Protein AF-0000000075408067 (afdb_homodimer)

Foldseek 3Di:
DDKDWDWDADPVGWTKIKIKADFDDPEEEEAEAQQAACPDLLNVLLVVLCVVVRGIYMYIGFDQHDPIDDHSQVDALVRRLVVVLCCLVPVDDAAYEYEYAASGLLSNLSNCLVVVVRYQEYEYQLHHQLCLPPPVVVPDDPVQVVCCVVVQWGWAADPVDRVDTDIHGNCHNVVSVVRGQLVAASEHAHAYEYEYECQAPRRHRCVLVSNVVRYPHPRYYYHYHDHDYRVLNPPVSSVVVSVVVVVSRVVVD/DDKDWDWDADPVGWIKIKIKADFDDPEEEEAEAQQAACPDLLNVLLVVLCVVVRGIYMYIGFDQHDPIDDHSQPDALVRRLVVVLCCLVPVDDAAYEYEYAASGLLSNLSNCLVVVVRYQEYEYQLHHQLCLPPPVVVPDDPVQVVCCVVVQWGWAADPVDRVDTDIHGNCHSVVSVVRGQLVAASEHAHAYEYEYECQAPRRHRCVLVSNVVRYPHPRYYYHYHDHDYRVLNPPVSSVVVSVVVVVSRVVVD

Organism: Magnetospirillum gryphiswaldense (strain DSM 6361 / JCM 21280 / NBRC 15271 / MSR-1) (NCBI:txid431944)

InterPro domains:
  IPR000073 Alpha/beta hydrolase fold-1 [PF12697] (28-233)
  IPR029058 Alpha/Beta hydrolase fold [G3DSA:3.40.50.1820] (9-252)
  IPR029058 Alpha/Beta hydrolase fold [SSF53474] (10-244)
  IPR052382 Mitochondrial ABHD10 acyl-protein thioesterase [PTHR16138] (8-252)

Structure (mmCIF, N/CA/C/O backbone):
data_AF-0000000075408067-model_v1
#
loop_
_entity.id
_entity.type
_entity.pdbx_description
1 polymer 'Palmitoyl-protein thioesterase ABHD10, mitochondrial'
#
loop_
_atom_site.group_PDB
_atom_site.id
_atom_site.type_symbol
_atom_site.label_atom_id
_atom_site.label_alt_id
_atom_site.label_comp_id
_atom_site.label_asym_id
_atom_site.label_entity_id
_atom_site.label_seq_id
_atom_site.pdbx_PDB_ins_code
_atom_site.Cartn_x
_atom_site.Cartn_y
_atom_site.Cartn_z
_atom_site.occupancy
_atom_site.B_iso_or_equiv
_atom_site.auth_seq_id
_atom_site.auth_comp_id
_atom_site.auth_asym_id
_atom_site.auth_atom_id
_atom_site.pdbx_PDB_model_num
ATOM 1 N N . MET A 1 1 ? -7.676 -6.762 -32.219 1 59.16 1 MET A N 1
ATOM 2 C CA . MET A 1 1 ? -6.852 -7.582 -31.344 1 59.16 1 MET A CA 1
ATOM 3 C C . MET A 1 1 ? -7.16 -9.062 -31.531 1 59.16 1 MET A C 1
ATOM 5 O O . MET A 1 1 ? -8.328 -9.445 -31.641 1 59.16 1 MET A O 1
ATOM 9 N N . VAL A 1 2 ? -6.148 -9.93 -31.953 1 70.69 2 VAL A N 1
ATOM 10 C CA . VAL A 1 2 ? -6.367 -11.359 -32.125 1 70.69 2 VAL A CA 1
ATOM 11 C C . VAL A 1 2 ? -6.461 -12.031 -30.75 1 70.69 2 VAL A C 1
ATOM 13 O O . VAL A 1 2 ? -5.633 -11.773 -29.875 1 70.69 2 VAL A O 1
ATOM 16 N N . GLU A 1 3 ? -7.684 -12.508 -30.406 1 82.69 3 GLU A N 1
ATOM 17 C CA . GLU A 1 3 ? -7.883 -13.227 -29.156 1 82.69 3 GLU A CA 1
ATOM 18 C C . GLU A 1 3 ? -8.32 -14.672 -29.406 1 82.69 3 GLU A C 1
ATOM 20 O O . GLU A 1 3 ? -8.945 -14.961 -30.438 1 82.69 3 GLU A O 1
ATOM 25 N N . GLY A 1 4 ? -7.801 -15.609 -28.625 1 88.44 4 GLY A N 1
ATOM 26 C CA . GLY A 1 4 ? -8.281 -16.969 -28.781 1 88.44 4 GLY A CA 1
ATOM 27 C C . GLY A 1 4 ? -7.797 -17.922 -27.703 1 88.44 4 GLY A C 1
ATOM 28 O O . GLY A 1 4 ? -6.781 -17.656 -27.062 1 88.44 4 GLY A O 1
ATOM 29 N N . GLY A 1 5 ? -8.57 -18.875 -27.453 1 90.94 5 GLY A N 1
ATOM 30 C CA . GLY A 1 5 ? -8.219 -19.969 -26.562 1 90.94 5 GLY A CA 1
ATOM 31 C C . GLY A 1 5 ? -7.449 -21.078 -27.266 1 90.94 5 GLY A C 1
ATOM 32 O O . GLY A 1 5 ? -7.508 -21.203 -28.484 1 90.94 5 GLY A O 1
ATOM 33 N N . GLY A 1 6 ? -6.539 -21.75 -26.469 1 96.44 6 GLY A N 1
ATOM 34 C CA . GLY A 1 6 ? -5.781 -22.859 -27.016 1 96.44 6 GLY A CA 1
ATOM 35 C C . GLY A 1 6 ? -5.246 -23.797 -25.953 1 96.44 6 GLY A C 1
ATOM 36 O O . GLY A 1 6 ? -5.707 -23.781 -24.812 1 96.44 6 GLY A O 1
ATOM 37 N N . ILE A 1 7 ? -4.496 -24.75 -26.453 1 98 7 ILE A N 1
ATOM 38 C CA . ILE A 1 7 ? -3.861 -25.75 -25.594 1 98 7 ILE A CA 1
ATOM 39 C C . ILE A 1 7 ? -2.352 -25.734 -25.828 1 98 7 ILE A C 1
ATOM 41 O O . ILE A 1 7 ? -1.889 -25.75 -26.969 1 98 7 ILE A O 1
ATOM 45 N N . LEU A 1 8 ? -1.637 -25.562 -24.812 1 98.19 8 LEU A N 1
ATOM 46 C CA . LEU A 1 8 ? -0.19 -25.75 -24.844 1 98.19 8 LEU A CA 1
ATOM 47 C C . LEU A 1 8 ? 0.191 -27.156 -24.406 1 98.19 8 LEU A C 1
ATOM 49 O O . LEU A 1 8 ? -0.097 -27.547 -23.266 1 98.19 8 LEU A O 1
ATOM 53 N N . THR A 1 9 ? 0.769 -27.922 -25.25 1 98.06 9 THR A N 1
ATOM 54 C CA . THR A 1 9 ? 1.218 -29.266 -24.906 1 98.06 9 THR A CA 1
ATOM 55 C C . THR A 1 9 ? 2.594 -29.219 -24.25 1 98.06 9 THR A C 1
ATOM 57 O O . THR A 1 9 ? 3.521 -28.609 -24.766 1 98.06 9 THR A O 1
ATOM 60 N N . ARG A 1 10 ? 2.654 -29.906 -23.156 1 97.12 10 ARG A N 1
ATOM 61 C CA . ARG A 1 10 ? 3.906 -29.938 -22.406 1 97.12 10 ARG A CA 1
ATOM 62 C C . ARG A 1 10 ? 4.762 -31.125 -22.828 1 97.12 10 ARG A C 1
ATOM 64 O O . ARG A 1 10 ? 4.277 -32.031 -23.516 1 97.12 10 ARG A O 1
ATOM 71 N N . ALA A 1 11 ? 6.035 -31.094 -22.453 1 93.62 11 ALA A N 1
ATOM 72 C CA . ALA A 1 11 ? 6.988 -32.156 -22.844 1 93.62 11 ALA A CA 1
ATOM 73 C C . ALA A 1 11 ? 6.547 -33.5 -22.312 1 93.62 11 ALA A C 1
ATOM 75 O O . ALA A 1 11 ? 6.797 -34.531 -22.969 1 93.62 11 ALA A O 1
ATOM 76 N N . ASP A 1 12 ? 5.867 -33.531 -21.234 1 94.56 12 ASP A N 1
ATOM 77 C CA . ASP A 1 12 ? 5.457 -34.812 -20.625 1 94.56 12 ASP A CA 1
ATOM 78 C C . ASP A 1 12 ? 4.098 -35.25 -21.156 1 94.56 12 ASP A C 1
ATOM 80 O O . ASP A 1 12 ? 3.512 -36.219 -20.656 1 94.56 12 ASP A O 1
ATOM 84 N N . GLY A 1 13 ? 3.527 -34.531 -22.078 1 96.5 13 GLY A N 1
ATOM 85 C CA . GLY A 1 13 ? 2.266 -34.906 -22.688 1 96.5 13 GLY A CA 1
ATOM 86 C C . GLY A 1 13 ? 1.07 -34.219 -22.078 1 96.5 13 GLY A C 1
ATOM 87 O O . GLY A 1 13 ? -0.036 -34.281 -22.625 1 96.5 13 GLY A O 1
ATOM 88 N N . ALA A 1 14 ? 1.239 -33.5 -21.016 1 97.5 14 ALA A N 1
ATOM 89 C CA . ALA A 1 14 ? 0.151 -32.75 -20.375 1 97.5 14 ALA A CA 1
ATOM 90 C C . ALA A 1 14 ? -0.319 -31.609 -21.266 1 97.5 14 ALA A C 1
ATOM 92 O O . ALA A 1 14 ? 0.441 -31.109 -22.109 1 97.5 14 ALA A O 1
ATOM 93 N N . SER A 1 15 ? -1.576 -31.312 -21.078 1 98.06 15 SER A N 1
ATOM 94 C CA . SER A 1 15 ? -2.174 -30.203 -21.828 1 98.06 15 SER A CA 1
ATOM 95 C C . SER A 1 15 ? -2.516 -29.047 -20.906 1 98.06 15 SER A C 1
ATOM 97 O O . SER A 1 15 ? -3.137 -29.234 -19.859 1 98.06 15 SER A O 1
ATOM 99 N N . MET A 1 16 ? -2.111 -27.828 -21.297 1 98.25 16 MET A N 1
ATOM 100 C CA . MET A 1 16 ? -2.438 -26.625 -20.547 1 98.25 16 MET A CA 1
ATOM 101 C C . MET A 1 16 ? -3.379 -25.719 -21.328 1 98.25 16 MET A C 1
ATOM 103 O O . MET A 1 16 ? -3.031 -25.266 -22.422 1 98.25 16 MET A O 1
ATOM 107 N N . ALA A 1 17 ? -4.531 -25.547 -20.828 1 98.75 17 ALA A N 1
ATOM 108 C CA . ALA A 1 17 ? -5.488 -24.641 -21.453 1 98.75 17 ALA A CA 1
ATOM 109 C C . ALA A 1 17 ? -5.109 -23.188 -21.219 1 98.75 17 ALA A C 1
ATOM 111 O O . ALA A 1 17 ? -4.676 -22.828 -20.125 1 98.75 17 ALA A O 1
ATOM 112 N N . TYR A 1 18 ? -5.242 -22.359 -22.266 1 98.69 18 TYR A N 1
ATOM 113 C CA . TYR A 1 18 ? -4.93 -20.953 -22.094 1 98.69 18 TYR A CA 1
ATOM 114 C C . TYR A 1 18 ? -5.855 -20.094 -22.953 1 98.69 18 TYR A C 1
ATOM 116 O O . TYR A 1 18 ? -6.578 -20.594 -23.812 1 98.69 18 TYR A O 1
ATOM 124 N N . HIS A 1 19 ? -6.012 -18.875 -22.578 1 98.44 19 HIS A N 1
ATOM 125 C CA . HIS A 1 19 ? -6.555 -17.781 -23.375 1 98.44 19 HIS A CA 1
ATOM 126 C C . HIS A 1 19 ? -5.531 -16.672 -23.562 1 98.44 19 HIS A C 1
ATOM 128 O O . HIS A 1 19 ? -4.816 -16.312 -22.625 1 98.44 19 HIS A O 1
ATOM 134 N N . ARG A 1 20 ? -5.434 -16.172 -24.781 1 97.94 20 ARG A N 1
ATOM 135 C CA . ARG A 1 20 ? -4.402 -15.172 -25.047 1 97.94 20 ARG A CA 1
ATOM 136 C C . ARG A 1 20 ? -4.953 -14.031 -25.891 1 97.94 20 ARG A C 1
ATOM 138 O O . ARG A 1 20 ? -5.84 -14.242 -26.734 1 97.94 20 ARG A O 1
ATOM 145 N N . LEU A 1 21 ? -4.523 -12.844 -25.609 1 97.62 21 LEU A N 1
ATOM 146 C CA . LEU A 1 21 ? -4.703 -11.641 -26.406 1 97.62 21 LEU A CA 1
ATOM 147 C C . LEU A 1 21 ? -3.387 -11.203 -27.047 1 97.62 21 LEU A C 1
ATOM 149 O O . LEU A 1 21 ? -2.363 -11.117 -26.359 1 97.62 21 LEU A O 1
ATOM 153 N N . GLU A 1 22 ? -3.441 -11.008 -28.359 1 96.62 22 GLU A N 1
ATOM 154 C CA . GLU A 1 22 ? -2.299 -10.352 -28.984 1 96.62 22 GLU A CA 1
ATOM 155 C C . GLU A 1 22 ? -2.369 -8.836 -28.812 1 96.62 22 GLU A C 1
ATOM 157 O O . GLU A 1 22 ? -3.459 -8.266 -28.734 1 96.62 22 GLU A O 1
ATOM 162 N N . GLY A 1 23 ? -1.196 -8.25 -28.719 1 96.69 23 GLY A N 1
ATOM 163 C CA . GLY A 1 23 ? -1.152 -6.809 -28.531 1 96.69 23 GLY A CA 1
ATOM 164 C C . GLY A 1 23 ? 0.246 -6.285 -28.281 1 96.69 23 GLY A C 1
ATOM 165 O O . GLY A 1 23 ? 1.235 -6.953 -28.578 1 96.69 23 GLY A O 1
ATOM 166 N N . LYS A 1 24 ? 0.312 -5.062 -27.828 1 96.38 24 LYS A N 1
ATOM 167 C CA . LYS A 1 24 ? 1.604 -4.434 -27.562 1 96.38 24 LYS A CA 1
ATOM 168 C C . LYS A 1 24 ? 2.217 -4.953 -26.266 1 96.38 24 LYS A C 1
ATOM 170 O O . LYS A 1 24 ? 1.516 -5.516 -25.422 1 96.38 24 LYS A O 1
ATOM 175 N N . GLY A 1 25 ? 3.531 -4.707 -26.109 1 95.75 25 GLY A N 1
ATOM 176 C CA . GLY A 1 25 ? 4.254 -5.051 -24.906 1 95.75 25 GLY A CA 1
ATOM 177 C C . GLY A 1 25 ? 4.465 -3.869 -23.969 1 95.75 25 GLY A C 1
ATOM 178 O O . GLY A 1 25 ? 4.215 -2.725 -24.359 1 95.75 25 GLY A O 1
ATOM 179 N N . PRO A 1 26 ? 4.949 -4.184 -22.844 1 98 26 PRO A N 1
ATOM 180 C CA . PRO A 1 26 ? 5.102 -5.512 -22.234 1 98 26 PRO A CA 1
ATOM 181 C C . PRO A 1 26 ? 3.766 -6.227 -22.047 1 98 26 PRO A C 1
ATOM 183 O O . PRO A 1 26 ? 2.76 -5.586 -21.719 1 98 26 PRO A O 1
ATOM 186 N N . GLY A 1 27 ? 3.709 -7.469 -22.328 1 98.5 27 GLY A N 1
ATOM 187 C CA . GLY A 1 27 ? 2.516 -8.266 -22.078 1 98.5 27 GLY A CA 1
ATOM 188 C C . GLY A 1 27 ? 2.295 -8.57 -20.609 1 98.5 27 GLY A C 1
ATOM 189 O O . GLY A 1 27 ? 3.182 -8.352 -19.781 1 98.5 27 GLY A O 1
ATOM 190 N N . ILE A 1 28 ? 1.099 -9.047 -20.281 1 98.88 28 ILE A N 1
ATOM 191 C CA . ILE A 1 28 ? 0.755 -9.445 -18.922 1 98.88 28 ILE A CA 1
ATOM 192 C C . ILE A 1 28 ? 0.35 -10.922 -18.906 1 98.88 28 ILE A C 1
ATOM 194 O O . ILE A 1 28 ? -0.396 -11.375 -19.781 1 98.88 28 ILE A O 1
ATOM 198 N N . ILE A 1 29 ? 0.904 -11.68 -18.031 1 98.94 29 ILE A N 1
ATOM 199 C CA . ILE A 1 29 ? 0.487 -13.055 -17.766 1 98.94 29 ILE A CA 1
ATOM 200 C C . ILE A 1 29 ? -0.115 -13.156 -16.359 1 98.94 29 ILE A C 1
ATOM 202 O O . ILE A 1 29 ? 0.478 -12.68 -15.391 1 98.94 29 ILE A O 1
ATOM 206 N N . PHE A 1 30 ? -1.293 -13.727 -16.297 1 98.94 30 PHE A N 1
ATOM 207 C CA . PHE A 1 30 ? -1.925 -13.922 -15 1 98.94 30 PHE A CA 1
ATOM 208 C C . PHE A 1 30 ? -1.786 -15.367 -14.539 1 98.94 30 PHE A C 1
ATOM 210 O O . PHE A 1 30 ? -2.027 -16.297 -15.312 1 98.94 30 PHE A O 1
ATOM 217 N N . LEU A 1 31 ? -1.337 -15.531 -13.273 1 98.88 31 LEU A N 1
ATOM 218 C CA . LEU A 1 31 ? -1.224 -16.828 -12.633 1 98.88 31 LEU A CA 1
ATOM 219 C C . LEU A 1 31 ? -2.195 -16.953 -11.461 1 98.88 31 LEU A C 1
ATOM 221 O O . LEU A 1 31 ? -2.068 -16.234 -10.469 1 98.88 31 LEU A O 1
ATOM 225 N N . HIS A 1 32 ? -3.137 -17.922 -11.539 1 98.69 32 HIS A N 1
ATOM 226 C CA . HIS A 1 32 ? -4.184 -18.062 -10.531 1 98.69 32 HIS A CA 1
ATOM 227 C C . HIS A 1 32 ? -3.68 -18.812 -9.312 1 98.69 32 HIS A C 1
ATOM 229 O O . HIS A 1 32 ? -2.564 -19.344 -9.312 1 98.69 32 HIS A O 1
ATOM 235 N N . GLY A 1 33 ? -4.488 -18.828 -8.234 1 97.75 33 GLY A N 1
ATOM 236 C CA . GLY A 1 33 ? -4.137 -19.453 -6.973 1 97.75 33 GLY A CA 1
ATOM 237 C C . GLY A 1 33 ? -4.48 -20.938 -6.926 1 97.75 33 GLY A C 1
ATOM 238 O O . GLY A 1 33 ? -5.016 -21.484 -7.887 1 97.75 33 GLY A O 1
ATOM 239 N N . PHE A 1 34 ? -4.191 -21.531 -5.758 1 95.12 34 PHE A N 1
ATOM 240 C CA . PHE A 1 34 ? -4.461 -22.938 -5.504 1 95.12 34 PHE A CA 1
ATOM 241 C C . PHE A 1 34 ? -5.957 -23.219 -5.535 1 95.12 34 PHE A C 1
ATOM 243 O O . PHE A 1 34 ? -6.746 -22.484 -4.934 1 95.12 34 PHE A O 1
ATOM 250 N N . HIS A 1 35 ? -6.328 -24.234 -6.332 1 92.31 35 HIS A N 1
ATOM 251 C CA . HIS A 1 35 ? -7.707 -24.688 -6.492 1 92.31 35 HIS A CA 1
ATOM 252 C C . HIS A 1 35 ? -8.562 -23.609 -7.152 1 92.31 35 HIS A C 1
ATOM 254 O O . HIS A 1 35 ? -9.766 -23.516 -6.883 1 92.31 35 HIS A O 1
ATOM 260 N N . SER A 1 36 ? -7.965 -22.781 -7.875 1 94.75 36 SER A N 1
ATOM 261 C CA . SER A 1 36 ? -8.633 -21.812 -8.734 1 94.75 36 SER A CA 1
ATOM 262 C C . SER A 1 36 ? -8.406 -22.141 -10.211 1 94.75 36 SER A C 1
ATOM 264 O O . SER A 1 36 ? -8.094 -23.281 -10.562 1 94.75 36 SER A O 1
ATOM 266 N N . ASP A 1 37 ? -8.781 -21.234 -11.078 1 97.06 37 ASP A N 1
ATOM 267 C CA . ASP A 1 37 ? -8.547 -21.422 -12.5 1 97.06 37 ASP A CA 1
ATOM 268 C C . ASP A 1 37 ? -8.492 -20.094 -13.234 1 97.06 37 ASP A C 1
ATOM 270 O O . ASP A 1 37 ? -8.547 -19.031 -12.602 1 97.06 37 ASP A O 1
ATOM 274 N N . MET A 1 38 ? -8.297 -20.156 -14.555 1 97.94 38 MET A N 1
ATOM 275 C CA . MET A 1 38 ? -7.992 -18.953 -15.328 1 97.94 38 MET A CA 1
ATOM 276 C C . MET A 1 38 ? -9.258 -18.141 -15.594 1 97.94 38 MET A C 1
ATOM 278 O O . MET A 1 38 ? -9.203 -17.078 -16.203 1 97.94 38 MET A O 1
ATOM 282 N N . GLU A 1 39 ? -10.422 -18.562 -15.109 1 97.62 39 GLU A N 1
ATOM 283 C CA . GLU A 1 39 ? -11.688 -17.891 -15.383 1 97.62 39 GLU A CA 1
ATOM 284 C C . GLU A 1 39 ? -12.102 -17 -14.211 1 97.62 39 GLU A C 1
ATOM 286 O O . GLU A 1 39 ? -13.188 -16.422 -14.234 1 97.62 39 GLU A O 1
ATOM 291 N N . GLY A 1 40 ? -11.289 -16.938 -13.188 1 97.25 40 GLY A N 1
ATOM 292 C CA . GLY A 1 40 ? -11.617 -16.125 -12.016 1 97.25 40 GLY A CA 1
ATOM 293 C C . GLY A 1 40 ? -11.711 -14.648 -12.32 1 97.25 40 GLY A C 1
ATOM 294 O O . GLY A 1 40 ? -11.203 -14.18 -13.336 1 97.25 40 GLY A O 1
ATOM 295 N N . GLY A 1 41 ? -12.312 -13.914 -11.406 1 98.06 41 GLY A N 1
ATOM 296 C CA . GLY A 1 41 ? -12.578 -12.492 -11.562 1 98.06 41 GLY A CA 1
ATOM 297 C C . GLY A 1 41 ? -11.32 -11.672 -11.781 1 98.06 41 GLY A C 1
ATOM 298 O O . GLY A 1 41 ? -11.312 -10.727 -12.57 1 98.06 41 GLY A O 1
ATOM 299 N N . LYS A 1 42 ? -10.289 -11.945 -11.055 1 98.69 42 LYS A N 1
ATOM 300 C CA . LYS A 1 42 ? -9.039 -11.195 -11.203 1 98.69 42 LYS A CA 1
ATOM 301 C C . LYS A 1 42 ? -8.461 -11.375 -12.602 1 98.69 42 LYS A C 1
ATOM 303 O O . LYS A 1 42 ? -8.031 -10.406 -13.234 1 98.69 42 LYS A O 1
ATOM 308 N N . ALA A 1 43 ? -8.453 -12.594 -13.125 1 98.62 43 ALA A N 1
ATOM 309 C CA . ALA A 1 43 ? -7.961 -12.891 -14.469 1 98.62 43 ALA A CA 1
ATOM 310 C C . ALA A 1 43 ? -8.75 -12.125 -15.523 1 98.62 43 ALA A C 1
ATOM 312 O O . ALA A 1 43 ? -8.164 -11.492 -16.406 1 98.62 43 ALA A O 1
ATOM 313 N N . LEU A 1 44 ? -10.047 -12.211 -15.406 1 98.62 44 LEU A N 1
ATOM 314 C CA . LEU A 1 44 ? -10.914 -11.594 -16.406 1 98.62 44 LEU A CA 1
ATOM 315 C C . LEU A 1 44 ? -10.828 -10.07 -16.344 1 98.62 44 LEU A C 1
ATOM 317 O O . LEU A 1 44 ? -10.922 -9.391 -17.359 1 98.62 44 LEU A O 1
ATOM 321 N N . ALA A 1 45 ? -10.695 -9.523 -15.141 1 98.75 45 ALA A N 1
ATOM 322 C CA . ALA A 1 45 ? -10.531 -8.086 -14.992 1 98.75 45 ALA A CA 1
ATOM 323 C C . ALA A 1 45 ? -9.258 -7.602 -15.68 1 98.75 45 ALA A C 1
ATOM 325 O O . ALA A 1 45 ? -9.258 -6.566 -16.344 1 98.75 45 ALA A O 1
ATOM 326 N N . LEU A 1 46 ? -8.195 -8.312 -15.523 1 98.75 46 LEU A N 1
ATOM 327 C CA . LEU A 1 46 ? -6.934 -7.945 -16.156 1 98.75 46 LEU A CA 1
ATOM 328 C C . LEU A 1 46 ? -7.02 -8.102 -17.672 1 98.75 46 LEU A C 1
ATOM 330 O O . LEU A 1 46 ? -6.438 -7.312 -18.406 1 98.75 46 LEU A O 1
ATOM 334 N N . GLU A 1 47 ? -7.668 -9.188 -18.078 1 98.62 47 GLU A N 1
ATOM 335 C CA . GLU A 1 47 ? -7.867 -9.336 -19.516 1 98.62 47 GLU A CA 1
ATOM 336 C C . GLU A 1 47 ? -8.594 -8.133 -20.109 1 98.62 47 GLU A C 1
ATOM 338 O O . GLU A 1 47 ? -8.227 -7.637 -21.172 1 98.62 47 GLU A O 1
ATOM 343 N N . ASN A 1 48 ? -9.68 -7.742 -19.453 1 98.31 48 ASN A N 1
ATOM 344 C CA . ASN A 1 48 ? -10.438 -6.578 -19.906 1 98.31 48 ASN A CA 1
ATOM 345 C C . ASN A 1 48 ? -9.57 -5.328 -19.953 1 98.31 48 ASN A C 1
ATOM 347 O O . ASN A 1 48 ? -9.672 -4.523 -20.875 1 98.31 48 ASN A O 1
ATOM 351 N N . LEU A 1 49 ? -8.758 -5.117 -18.938 1 98.06 49 LEU A N 1
ATOM 352 C CA . LEU A 1 49 ? -7.801 -4.016 -18.922 1 98.06 49 LEU A CA 1
ATOM 353 C C . LEU A 1 49 ? -6.926 -4.043 -20.172 1 98.06 49 LEU A C 1
ATOM 355 O O . LEU A 1 49 ? -6.758 -3.023 -20.844 1 98.06 49 LEU A O 1
ATOM 359 N N . CYS A 1 50 ? -6.398 -5.176 -20.469 1 98.31 50 CYS A N 1
ATOM 360 C CA . CYS A 1 50 ? -5.477 -5.324 -21.594 1 98.31 50 CYS A CA 1
ATOM 361 C C . CYS A 1 50 ? -6.195 -5.121 -22.922 1 98.31 50 CYS A C 1
ATOM 363 O O . CYS A 1 50 ? -5.645 -4.52 -23.844 1 98.31 50 CYS A O 1
ATOM 365 N N . LYS A 1 51 ? -7.391 -5.664 -23 1 97.62 51 LYS A N 1
ATOM 366 C CA . LYS A 1 51 ? -8.203 -5.434 -24.188 1 97.62 51 LYS A CA 1
ATOM 367 C C . LYS A 1 51 ? -8.383 -3.941 -24.453 1 97.62 51 LYS A C 1
ATOM 369 O O . LYS A 1 51 ? -8.219 -3.479 -25.578 1 97.62 51 LYS A O 1
ATOM 374 N N . ASN A 1 52 ? -8.711 -3.213 -23.438 1 97.19 52 ASN A N 1
ATOM 375 C CA . ASN A 1 52 ? -8.953 -1.779 -23.547 1 97.19 52 ASN A CA 1
ATOM 376 C C . ASN A 1 52 ? -7.684 -1.021 -23.938 1 97.19 52 ASN A C 1
ATOM 378 O O . ASN A 1 52 ? -7.754 0.015 -24.594 1 97.19 52 ASN A O 1
ATOM 382 N N . GLN A 1 53 ? -6.555 -1.597 -23.594 1 96.62 53 GLN A N 1
ATOM 383 C CA . GLN A 1 53 ? -5.289 -0.917 -23.844 1 96.62 53 GLN A CA 1
ATOM 384 C C . GLN A 1 53 ? -4.621 -1.444 -25.109 1 96.62 53 GLN A C 1
ATOM 386 O O . GLN A 1 53 ? -3.564 -0.952 -25.516 1 96.62 53 GLN A O 1
ATOM 391 N N . GLY A 1 54 ? -5.156 -2.453 -25.719 1 97.38 54 GLY A N 1
ATOM 392 C CA . GLY A 1 54 ? -4.508 -3.109 -26.844 1 97.38 54 GLY A CA 1
ATOM 393 C C . GLY A 1 54 ? -3.209 -3.799 -26.453 1 97.38 54 GLY A C 1
ATOM 394 O O . GLY A 1 54 ? -2.232 -3.754 -27.203 1 97.38 54 GLY A O 1
ATOM 395 N N . ARG A 1 55 ? -3.191 -4.379 -25.328 1 97.62 55 ARG A N 1
ATOM 396 C CA . ARG A 1 55 ? -1.986 -4.992 -24.766 1 97.62 55 ARG A CA 1
ATOM 397 C C . ARG A 1 55 ? -2.088 -6.512 -24.797 1 97.62 55 ARG A C 1
ATOM 399 O O . ARG A 1 55 ? -3.176 -7.07 -24.625 1 97.62 55 ARG A O 1
ATOM 406 N N . ALA A 1 56 ? -0.975 -7.152 -24.984 1 98.25 56 ALA A N 1
ATOM 407 C CA . ALA A 1 56 ? -0.922 -8.609 -24.969 1 98.25 56 ALA A CA 1
ATOM 408 C C . ALA A 1 56 ? -1.231 -9.148 -23.562 1 98.25 56 ALA A C 1
ATOM 410 O O . ALA A 1 56 ? -0.852 -8.547 -22.562 1 98.25 56 ALA A O 1
ATOM 411 N N . PHE A 1 57 ? -1.946 -10.266 -23.547 1 98.81 57 PHE A N 1
ATOM 412 C CA . PHE A 1 57 ? -2.371 -10.859 -22.281 1 98.81 57 PHE A CA 1
ATOM 413 C C . PHE A 1 57 ? -2.498 -12.375 -22.422 1 98.81 57 PHE A C 1
ATOM 415 O O . PHE A 1 57 ? -2.945 -12.875 -23.453 1 98.81 57 PHE A O 1
ATOM 422 N N . VAL A 1 58 ? -2.059 -13.07 -21.344 1 98.81 58 VAL A N 1
ATOM 423 C CA . VAL A 1 58 ? -2.266 -14.508 -21.312 1 98.81 58 VAL A CA 1
ATOM 424 C C . VAL A 1 58 ? -2.771 -14.922 -19.922 1 98.81 58 VAL A C 1
ATOM 426 O O . VAL A 1 58 ? -2.244 -14.477 -18.906 1 98.81 58 VAL A O 1
ATOM 429 N N . ARG A 1 59 ? -3.799 -15.633 -19.844 1 98.81 59 ARG A N 1
ATOM 430 C CA . ARG A 1 59 ? -4.211 -16.422 -18.688 1 98.81 59 ARG A CA 1
ATOM 431 C C . ARG A 1 59 ? -4.277 -17.906 -19.031 1 98.81 59 ARG A C 1
ATOM 433 O O . ARG A 1 59 ? -4.559 -18.266 -20.172 1 98.81 59 ARG A O 1
ATOM 440 N N . PHE A 1 60 ? -4.031 -18.766 -18.047 1 98.81 60 PHE A N 1
ATOM 441 C CA . PHE A 1 60 ? -3.971 -20.203 -18.297 1 98.81 60 PHE A CA 1
ATOM 442 C C . PHE A 1 60 ? -4.27 -20.984 -17.031 1 98.81 60 PHE A C 1
ATOM 444 O O . PHE A 1 60 ? -4.262 -20.422 -15.93 1 98.81 60 PHE A O 1
ATOM 451 N N . ASP A 1 61 ? -4.625 -22.219 -17.219 1 98.81 61 ASP A N 1
ATOM 452 C CA . ASP A 1 61 ? -4.832 -23.125 -16.094 1 98.81 61 ASP A CA 1
ATOM 453 C C . ASP A 1 61 ? -3.561 -23.906 -15.789 1 98.81 61 ASP A C 1
ATOM 455 O O . ASP A 1 61 ? -2.994 -24.562 -16.672 1 98.81 61 ASP A O 1
ATOM 459 N N . LEU A 1 62 ? -3.139 -23.797 -14.586 1 98.38 62 LEU A N 1
ATOM 460 C CA . LEU A 1 62 ? -2.02 -24.609 -14.133 1 98.38 62 LEU A CA 1
ATOM 461 C C . LEU A 1 62 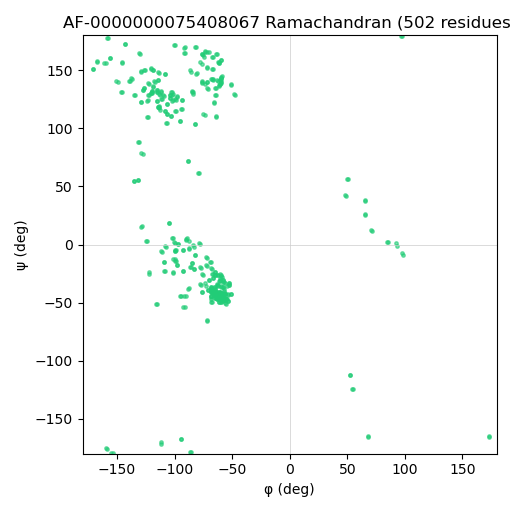? -2.355 -26.094 -14.219 1 98.38 62 LEU A C 1
ATOM 463 O O . LEU A 1 62 ? -3.531 -26.469 -14.219 1 98.38 62 LEU A O 1
ATOM 467 N N . PHE A 1 63 ? -1.333 -26.875 -14.297 1 98.38 63 PHE A N 1
ATOM 468 C CA . PHE A 1 63 ? -1.516 -28.328 -14.297 1 98.38 63 PHE A CA 1
ATOM 469 C C . PHE A 1 63 ? -2.443 -28.75 -13.164 1 98.38 63 PHE A C 1
ATOM 471 O O . PHE A 1 63 ? -2.264 -28.344 -12.016 1 98.38 63 PHE A O 1
ATOM 478 N N . GLY A 1 64 ? -3.455 -29.562 -13.539 1 97.56 64 GLY A N 1
ATOM 479 C CA . GLY A 1 64 ? -4.371 -30.109 -12.547 1 97.56 64 GLY A CA 1
ATOM 480 C C . GLY A 1 64 ? -5.504 -29.156 -12.203 1 97.56 64 GLY A C 1
ATOM 481 O O . GLY A 1 64 ? -6.363 -29.484 -11.375 1 97.56 64 GLY A O 1
ATOM 482 N N . HIS A 1 65 ? -5.586 -28.031 -12.82 1 97.44 65 HIS A N 1
ATOM 483 C CA . HIS A 1 65 ? -6.625 -27.031 -12.547 1 97.44 65 HIS A CA 1
ATOM 484 C C . HIS A 1 65 ? -7.445 -26.75 -13.805 1 97.44 65 HIS A C 1
ATOM 486 O O . HIS A 1 65 ? -6.953 -26.906 -14.922 1 97.44 65 HIS A O 1
ATOM 492 N N . GLY A 1 66 ? -8.695 -26.359 -13.57 1 97.56 66 GLY A N 1
ATOM 493 C CA . GLY A 1 66 ? -9.547 -25.906 -14.664 1 97.56 66 GLY A CA 1
ATOM 494 C C . GLY A 1 66 ? -9.641 -26.906 -15.805 1 97.56 66 GLY A C 1
ATOM 495 O O . GLY A 1 66 ? -9.945 -28.078 -15.586 1 97.56 66 GLY A O 1
ATOM 496 N N . LYS A 1 67 ? -9.281 -26.391 -17.031 1 98 67 LYS A N 1
ATOM 497 C CA . LYS A 1 67 ? -9.43 -27.203 -18.234 1 98 67 LYS A CA 1
ATOM 498 C C . LYS A 1 67 ? -8.117 -27.875 -18.609 1 98 67 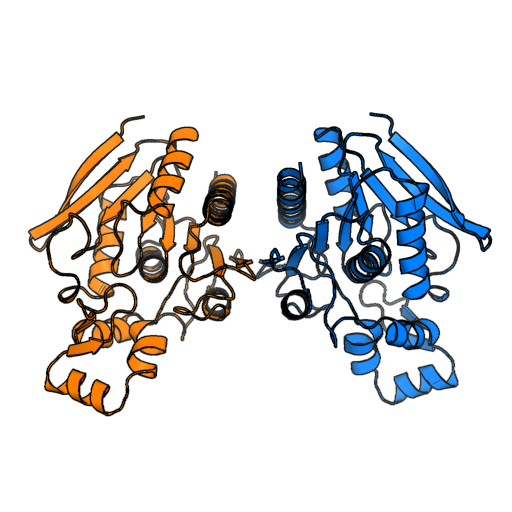LYS A C 1
ATOM 500 O O . LYS A 1 67 ? -8.031 -28.562 -19.625 1 98 67 LYS A O 1
ATOM 505 N N . SER A 1 68 ? -7.102 -27.641 -17.828 1 98.38 68 SER A N 1
ATOM 506 C CA . SER A 1 68 ? -5.824 -28.312 -18.078 1 98.38 68 SER A CA 1
ATOM 507 C C . SER A 1 68 ? -5.852 -29.75 -17.594 1 98.38 68 SER A C 1
ATOM 509 O O . SER A 1 68 ? -6.66 -30.109 -16.734 1 98.38 68 SER A O 1
ATOM 511 N N . SER A 1 69 ? -4.992 -30.578 -18.141 1 98.06 69 SER A N 1
ATOM 512 C CA . SER A 1 69 ? -4.992 -32 -17.797 1 98.06 69 SER A CA 1
ATOM 513 C C . SER A 1 69 ? -4.383 -32.219 -16.422 1 98.06 69 SER A C 1
ATOM 515 O O . SER A 1 69 ? -3.777 -31.328 -15.836 1 98.06 69 SER A O 1
ATOM 517 N N . GLY A 1 70 ? -4.676 -33.438 -15.867 1 96.88 70 GLY A N 1
ATOM 518 C CA . GLY A 1 70 ? -4.094 -33.844 -14.602 1 96.88 70 GLY A CA 1
ATOM 519 C C . GLY A 1 70 ? -5.004 -33.594 -13.414 1 96.88 70 GLY A C 1
ATOM 520 O O . GLY A 1 70 ? -6.133 -33.125 -13.578 1 96.88 70 GLY A O 1
ATOM 521 N N . ARG A 1 71 ? -4.508 -33.969 -12.258 1 95.75 71 ARG A N 1
ATOM 522 C CA . ARG A 1 71 ? -5.141 -33.688 -10.969 1 95.75 71 ARG A CA 1
ATOM 523 C C . ARG A 1 71 ? -4.281 -32.75 -10.125 1 95.75 71 ARG A C 1
ATOM 525 O O . ARG A 1 71 ? -3.051 -32.844 -10.148 1 95.75 71 ARG A O 1
ATOM 532 N N . VAL A 1 72 ? -4.93 -31.891 -9.453 1 94.81 72 VAL A N 1
ATOM 533 C CA . VAL A 1 72 ? -4.227 -30.953 -8.594 1 94.81 72 VAL A CA 1
ATOM 534 C C . VAL A 1 72 ? -3.293 -31.703 -7.648 1 94.81 72 VAL A C 1
ATOM 536 O O . VAL A 1 72 ? -2.184 -31.25 -7.367 1 94.81 72 VAL A O 1
ATOM 539 N N . GLU A 1 73 ? -3.67 -32.906 -7.234 1 94.75 73 GLU A N 1
ATOM 540 C CA . GLU A 1 73 ? -2.926 -33.688 -6.27 1 94.75 73 GLU A CA 1
ATOM 541 C C . GLU A 1 73 ? -1.647 -34.25 -6.887 1 94.75 73 GLU A C 1
ATOM 543 O O . GLU A 1 73 ? -0.749 -34.719 -6.172 1 94.75 73 GLU A O 1
ATOM 548 N N . ASP A 1 74 ? -1.625 -34.25 -8.188 1 95.94 74 ASP A N 1
ATOM 549 C CA . ASP A 1 74 ? -0.437 -34.75 -8.883 1 95.94 74 ASP A CA 1
ATOM 550 C C . ASP A 1 74 ? 0.529 -33.594 -9.188 1 95.94 74 ASP A C 1
ATOM 552 O O . ASP A 1 74 ? 1.632 -33.844 -9.688 1 95.94 74 ASP A O 1
ATOM 556 N N . GLY A 1 75 ? 0.129 -32.375 -8.891 1 96.62 75 GLY A N 1
ATOM 557 C CA . GLY A 1 75 ? 0.972 -31.219 -9.109 1 96.62 75 GLY A CA 1
ATOM 558 C C . GLY A 1 75 ? 1.816 -30.859 -7.902 1 96.62 75 GLY A C 1
ATOM 559 O O . GLY A 1 75 ? 1.682 -31.484 -6.84 1 96.62 75 GLY A O 1
ATOM 560 N N . CYS A 1 76 ? 2.715 -30 -8.086 1 98.19 76 CYS A N 1
ATOM 561 C CA . CYS A 1 76 ? 3.568 -29.422 -7.055 1 98.19 76 CYS A CA 1
ATOM 562 C C . CYS A 1 76 ? 4.141 -28.078 -7.508 1 98.19 76 CYS A C 1
ATOM 564 O O . CYS A 1 76 ? 3.863 -27.625 -8.617 1 98.19 76 CYS A O 1
ATOM 566 N N . VAL A 1 77 ? 4.895 -27.438 -6.637 1 98.75 77 VAL A N 1
ATOM 567 C CA . VAL A 1 77 ? 5.371 -26.078 -6.891 1 98.75 77 VAL A CA 1
ATOM 568 C C . VAL A 1 77 ? 6.289 -26.078 -8.109 1 98.75 77 VAL A C 1
ATOM 570 O O . VAL A 1 77 ? 6.16 -25.219 -8.984 1 98.75 77 VAL A O 1
ATOM 573 N N . SER A 1 78 ? 7.207 -27.047 -8.227 1 98.75 78 SER A N 1
ATOM 574 C CA . SER A 1 78 ? 8.125 -27.141 -9.359 1 98.75 78 SER A CA 1
ATOM 575 C C . SER A 1 78 ? 7.359 -27.297 -10.672 1 98.75 78 SER A C 1
ATOM 577 O O . SER A 1 78 ? 7.703 -26.656 -11.672 1 98.75 78 SER A O 1
ATOM 579 N N . ARG A 1 79 ? 6.367 -28.156 -10.656 1 98.38 79 ARG A N 1
ATOM 580 C CA . ARG A 1 79 ? 5.562 -28.391 -11.852 1 98.38 79 ARG A CA 1
ATOM 581 C C . ARG A 1 79 ? 4.859 -27.125 -12.305 1 98.38 79 ARG A C 1
ATOM 583 O O . ARG A 1 79 ? 4.871 -26.781 -13.484 1 98.38 79 ARG A O 1
ATOM 590 N N . TRP A 1 80 ? 4.266 -26.453 -11.383 1 98.75 80 TRP A N 1
ATOM 591 C CA . TRP A 1 80 ? 3.525 -25.234 -11.711 1 98.75 80 TRP A CA 1
ATOM 592 C C . TRP A 1 80 ? 4.473 -24.125 -12.164 1 98.75 80 TRP A C 1
ATOM 594 O O . TRP A 1 80 ? 4.133 -23.344 -13.047 1 98.75 80 TRP A O 1
ATOM 604 N N . ALA A 1 81 ? 5.66 -24.016 -11.539 1 98.81 81 ALA A N 1
ATOM 605 C CA . ALA A 1 81 ? 6.668 -23.062 -12.016 1 98.81 81 ALA A CA 1
ATOM 606 C C . ALA A 1 81 ? 7.098 -23.391 -13.438 1 98.81 81 ALA A C 1
ATOM 608 O O . ALA A 1 81 ? 7.25 -22.484 -14.266 1 98.81 81 ALA A O 1
ATOM 609 N N . ASP A 1 82 ? 7.266 -24.688 -13.711 1 98.5 82 ASP A N 1
ATOM 610 C CA . ASP A 1 82 ? 7.602 -25.125 -15.062 1 98.5 82 ASP A CA 1
ATOM 611 C C . ASP A 1 82 ? 6.523 -24.719 -16.062 1 98.5 82 ASP A C 1
ATOM 613 O O . ASP A 1 82 ? 6.828 -24.328 -17.188 1 98.5 82 ASP A O 1
ATOM 617 N N . ASP A 1 83 ? 5.32 -24.891 -15.648 1 98.06 83 ASP A N 1
ATOM 618 C CA . ASP A 1 83 ? 4.203 -24.5 -16.5 1 98.06 83 ASP A CA 1
ATOM 619 C C . ASP A 1 83 ? 4.242 -23.016 -16.828 1 98.06 83 ASP A C 1
ATOM 621 O O . ASP A 1 83 ? 4.043 -22.609 -17.969 1 98.06 83 ASP A O 1
ATOM 625 N N . ALA A 1 84 ? 4.445 -22.219 -15.82 1 98.75 84 ALA A N 1
ATOM 626 C CA . ALA A 1 84 ? 4.516 -20.781 -16.016 1 98.75 84 ALA A CA 1
ATOM 627 C C . ALA A 1 84 ? 5.645 -20.406 -16.969 1 98.75 84 ALA A C 1
ATOM 629 O O . ALA A 1 84 ? 5.473 -19.547 -17.844 1 98.75 84 ALA A O 1
ATOM 630 N N . VAL A 1 85 ? 6.805 -21.031 -16.812 1 98.75 85 VAL A N 1
ATOM 631 C CA . VAL A 1 85 ? 7.949 -20.766 -17.688 1 98.75 85 VAL A CA 1
ATOM 632 C C . VAL A 1 85 ? 7.613 -21.172 -19.109 1 98.75 85 VAL A C 1
ATOM 634 O O . VAL A 1 85 ? 7.965 -20.469 -20.062 1 98.75 85 VAL A O 1
ATOM 637 N N . ALA A 1 86 ? 6.941 -22.312 -19.266 1 98.69 86 ALA A N 1
ATOM 638 C CA . ALA A 1 86 ? 6.551 -22.75 -20.609 1 98.69 86 ALA A CA 1
ATOM 639 C C . ALA A 1 86 ? 5.625 -21.734 -21.266 1 98.69 86 ALA A C 1
ATOM 641 O O . ALA A 1 86 ? 5.754 -21.469 -22.469 1 98.69 86 ALA A O 1
ATOM 642 N N . VAL A 1 87 ? 4.68 -21.234 -20.516 1 98.44 87 VAL A N 1
ATOM 643 C CA . VAL A 1 87 ? 3.768 -20.219 -21.047 1 98.44 87 VAL A CA 1
ATOM 644 C C . VAL A 1 87 ? 4.555 -18.984 -21.469 1 98.44 87 VAL A C 1
ATOM 646 O O . VAL A 1 87 ? 4.336 -18.438 -22.547 1 98.44 87 VAL A O 1
ATOM 649 N N . LEU A 1 88 ? 5.457 -18.547 -20.609 1 98.25 88 LEU A N 1
ATOM 650 C CA . LEU A 1 88 ? 6.312 -17.406 -20.891 1 98.25 88 LEU A CA 1
ATOM 651 C C . LEU A 1 88 ? 7.086 -17.625 -22.188 1 98.25 88 LEU A C 1
ATOM 653 O O . LEU A 1 88 ? 7.117 -16.75 -23.062 1 98.25 88 LEU A O 1
ATOM 657 N N . ASP A 1 89 ? 7.648 -18.766 -22.359 1 98.25 89 ASP A N 1
ATOM 658 C CA . ASP A 1 89 ? 8.562 -19.062 -23.469 1 98.25 89 ASP A CA 1
ATOM 659 C C . ASP A 1 89 ? 7.797 -19.297 -24.766 1 98.25 89 ASP A C 1
ATOM 661 O O . ASP A 1 89 ? 8.258 -18.906 -25.844 1 98.25 89 ASP A O 1
ATOM 665 N N . GLU A 1 90 ? 6.637 -19.891 -24.625 1 97.94 90 GLU A N 1
ATOM 666 C CA . GLU A 1 90 ? 6.039 -20.438 -25.844 1 97.94 90 GLU A CA 1
ATOM 667 C C . GLU A 1 90 ? 4.824 -19.625 -26.281 1 97.94 90 GLU A C 1
ATOM 669 O O . GLU A 1 90 ? 4.418 -19.688 -27.438 1 97.94 90 GLU A O 1
ATOM 674 N N . LEU A 1 91 ? 4.242 -18.922 -25.344 1 97.75 91 LEU A N 1
ATOM 675 C CA . LEU A 1 91 ? 2.98 -18.281 -25.688 1 97.75 91 LEU A CA 1
ATOM 676 C C . LEU A 1 91 ? 3.141 -16.766 -25.734 1 97.75 91 LEU A C 1
ATOM 678 O O . LEU A 1 91 ? 2.188 -16.047 -26.047 1 97.75 91 LEU A O 1
ATOM 682 N N . THR A 1 92 ? 4.27 -16.266 -25.375 1 97.94 92 THR A N 1
ATOM 683 C CA . THR A 1 92 ? 4.434 -14.812 -25.344 1 97.94 92 THR A CA 1
ATOM 684 C C . THR A 1 92 ? 5.715 -14.398 -26.062 1 97.94 92 THR A C 1
ATOM 686 O O . THR A 1 92 ? 6.555 -15.242 -26.375 1 97.94 92 THR A O 1
ATOM 689 N N . GLN A 1 93 ? 5.809 -13.125 -26.375 1 96.44 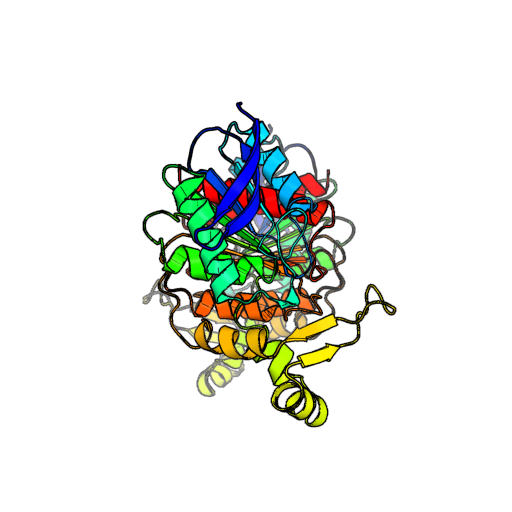93 GLN A N 1
ATOM 690 C CA . GLN A 1 93 ? 6.996 -12.516 -26.969 1 96.44 93 GLN A CA 1
ATOM 691 C C . GLN A 1 93 ? 7.422 -11.273 -26.188 1 96.44 93 GLN A C 1
ATOM 693 O O . GLN A 1 93 ? 6.59 -10.594 -25.594 1 96.44 93 GLN A O 1
ATOM 698 N N . GLY A 1 94 ? 8.773 -11.016 -26.188 1 97.06 94 GLY A N 1
ATOM 699 C CA . GLY A 1 94 ? 9.273 -9.805 -25.562 1 97.06 94 GLY A CA 1
ATOM 700 C C . GLY A 1 94 ? 9.109 -9.789 -24.062 1 97.06 94 GLY A C 1
ATOM 701 O O . GLY A 1 94 ? 8.914 -10.844 -23.438 1 97.06 94 GLY A O 1
ATOM 702 N N . PRO A 1 95 ? 9.25 -8.586 -23.438 1 98.44 95 PRO A N 1
ATOM 703 C CA . PRO A 1 95 ? 9.148 -8.453 -21.969 1 98.44 95 PRO A CA 1
ATOM 704 C C . PRO A 1 95 ? 7.73 -8.703 -21.453 1 98.44 95 PRO A C 1
ATOM 706 O O . PRO A 1 95 ? 6.758 -8.32 -22.109 1 98.44 95 PRO A O 1
ATOM 709 N N . GLN A 1 96 ? 7.625 -9.344 -20.312 1 98.81 96 GLN A N 1
ATOM 710 C CA . GLN A 1 96 ? 6.336 -9.656 -19.703 1 98.81 96 GLN A CA 1
ATOM 711 C C . GLN A 1 96 ? 6.27 -9.141 -18.266 1 98.81 96 GLN A C 1
ATOM 713 O O . GLN A 1 96 ? 7.297 -9.016 -17.594 1 98.81 96 GLN A O 1
ATOM 718 N N . VAL A 1 97 ? 5.074 -8.797 -17.828 1 98.94 97 VAL A N 1
ATOM 719 C CA . VAL A 1 97 ? 4.73 -8.602 -16.422 1 98.94 97 VAL A CA 1
ATOM 720 C C . VAL A 1 97 ? 3.926 -9.797 -15.914 1 98.94 97 VAL A C 1
ATOM 722 O O . VAL A 1 97 ? 2.949 -10.203 -16.547 1 98.94 97 VAL A O 1
ATOM 725 N N . LEU A 1 98 ? 4.379 -10.398 -14.82 1 98.94 98 LEU A N 1
ATOM 726 C CA . LEU A 1 98 ? 3.643 -11.508 -14.219 1 98.94 98 LEU A CA 1
ATOM 727 C C . LEU A 1 98 ? 2.781 -11.016 -13.055 1 98.94 98 LEU A C 1
ATOM 729 O O . LEU A 1 98 ? 3.256 -10.281 -12.188 1 98.94 98 LEU A O 1
ATOM 733 N N . VAL A 1 99 ? 1.525 -11.344 -13.086 1 98.94 99 VAL A N 1
ATOM 734 C CA . VAL A 1 99 ? 0.592 -11.078 -12 1 98.94 99 VAL A CA 1
ATOM 735 C C . VAL A 1 99 ? 0.112 -12.398 -11.391 1 98.94 99 VAL A C 1
ATOM 737 O O . VAL A 1 99 ? -0.511 -13.211 -12.078 1 98.94 99 VAL A O 1
ATOM 740 N N . GLY A 1 100 ? 0.402 -12.594 -10.133 1 98.94 100 GLY A N 1
ATOM 741 C CA . GLY A 1 100 ? 0.078 -13.867 -9.508 1 98.94 100 GLY A CA 1
ATOM 742 C C . GLY A 1 100 ? -0.74 -13.719 -8.242 1 98.94 100 GLY A C 1
ATOM 743 O O . GLY A 1 100 ? -0.419 -12.891 -7.379 1 98.94 100 GLY A O 1
ATOM 744 N N . SER A 1 101 ? -1.776 -14.516 -8.102 1 98.81 101 SER A N 1
ATOM 745 C CA . SER A 1 101 ? -2.619 -14.539 -6.91 1 98.81 101 SER A CA 1
ATOM 746 C C . SER A 1 101 ? -2.314 -15.75 -6.043 1 98.81 101 SER A C 1
ATOM 748 O O . SER A 1 101 ? -2.336 -16.891 -6.523 1 98.81 101 SER A O 1
ATOM 750 N N . SER A 1 102 ? -2.051 -15.531 -4.68 1 98.5 102 SER A N 1
ATOM 751 C CA . SER A 1 102 ? -1.834 -16.609 -3.723 1 98.5 102 SER A CA 1
ATOM 752 C C . SER A 1 102 ? -0.754 -17.578 -4.207 1 98.5 102 SER A C 1
ATOM 754 O O . SER A 1 102 ? 0.381 -17.156 -4.461 1 98.5 102 SER A O 1
ATOM 756 N N . LEU A 1 103 ? -1.033 -18.812 -4.555 1 98.5 103 LEU A N 1
ATOM 757 C CA . LEU A 1 103 ? -0.085 -19.75 -5.156 1 98.5 103 LEU A CA 1
ATOM 758 C C . LEU A 1 103 ? 0.561 -19.141 -6.398 1 98.5 103 LEU A C 1
ATOM 760 O O . LEU A 1 103 ? 1.766 -19.297 -6.613 1 98.5 103 LEU A O 1
ATOM 764 N N . GLY A 1 104 ? -0.261 -18.5 -7.188 1 98.81 104 GLY A N 1
ATOM 765 C CA . GLY A 1 104 ? 0.228 -17.875 -8.406 1 98.81 104 GLY A CA 1
ATOM 766 C C . GLY A 1 104 ? 1.327 -16.859 -8.156 1 98.81 104 GLY A C 1
ATOM 767 O O . GLY A 1 104 ? 2.191 -16.656 -9.016 1 98.81 104 GLY A O 1
ATOM 768 N N . GLY A 1 105 ? 1.271 -16.188 -7.008 1 98.94 105 GLY A N 1
ATOM 769 C CA . GLY A 1 105 ? 2.338 -15.273 -6.648 1 98.94 105 GLY A CA 1
ATOM 770 C C . GLY A 1 105 ? 3.66 -15.969 -6.383 1 98.94 105 GLY A C 1
ATOM 771 O O . GLY A 1 105 ? 4.723 -15.438 -6.711 1 98.94 105 GLY A O 1
ATOM 772 N N . TRP A 1 106 ? 3.607 -17.125 -5.73 1 98.94 106 TRP A N 1
ATOM 773 C CA . TRP A 1 106 ? 4.805 -17.938 -5.535 1 98.94 106 TRP A CA 1
ATOM 774 C C . TRP A 1 106 ? 5.371 -18.406 -6.871 1 98.94 106 TRP A C 1
ATOM 776 O O . TRP A 1 106 ? 6.562 -18.234 -7.141 1 98.94 106 TRP A O 1
ATOM 786 N N . VAL A 1 107 ? 4.547 -18.891 -7.688 1 98.94 107 VAL A N 1
ATOM 787 C CA . VAL A 1 107 ? 4.922 -19.422 -8.992 1 98.94 107 VAL A CA 1
ATOM 788 C C . VAL A 1 107 ? 5.473 -18.297 -9.875 1 98.94 107 VAL A C 1
ATOM 790 O O . VAL A 1 107 ? 6.449 -18.5 -10.594 1 98.94 107 VAL A O 1
ATOM 793 N N . ALA A 1 108 ? 4.902 -17.141 -9.789 1 98.94 108 ALA A N 1
ATOM 794 C CA . ALA A 1 108 ? 5.375 -15.977 -10.547 1 98.94 108 ALA A CA 1
ATOM 795 C C . ALA A 1 108 ? 6.801 -15.609 -10.148 1 98.94 108 ALA A C 1
ATOM 797 O O . ALA A 1 108 ? 7.641 -15.328 -11.008 1 98.94 108 ALA A O 1
ATOM 798 N N . LEU A 1 109 ? 7.035 -15.57 -8.852 1 98.94 109 LEU A N 1
ATOM 799 C CA . LEU A 1 109 ? 8.383 -15.266 -8.375 1 98.94 109 LEU A CA 1
ATOM 800 C C . LEU A 1 109 ? 9.383 -16.297 -8.898 1 98.94 109 LEU A C 1
ATOM 802 O O . LEU A 1 109 ? 10.453 -15.922 -9.383 1 98.94 109 LEU A O 1
ATOM 806 N N . LEU A 1 110 ? 9.047 -17.562 -8.828 1 98.94 110 LEU A N 1
ATOM 807 C CA . LEU A 1 110 ? 9.93 -18.625 -9.289 1 98.94 110 LEU A CA 1
ATOM 808 C C . LEU A 1 110 ? 10.172 -18.516 -10.789 1 98.94 110 LEU A C 1
ATOM 810 O O . LEU A 1 110 ? 11.305 -18.656 -11.25 1 98.94 110 LEU A O 1
ATOM 814 N N . ALA A 1 111 ? 9.109 -18.312 -11.555 1 98.94 111 ALA A N 1
ATOM 815 C CA . ALA A 1 111 ? 9.25 -18.156 -13 1 98.94 111 ALA A CA 1
ATOM 816 C C . ALA A 1 111 ? 10.133 -16.969 -13.352 1 98.94 111 ALA A C 1
ATOM 818 O O . ALA A 1 111 ? 10.969 -17.047 -14.25 1 98.94 111 ALA A O 1
ATOM 819 N N . ALA A 1 112 ? 9.961 -15.859 -12.656 1 98.94 112 ALA A N 1
ATOM 820 C CA . ALA A 1 112 ? 10.758 -14.656 -12.891 1 98.94 112 ALA A CA 1
ATOM 821 C C . ALA A 1 112 ? 12.234 -14.922 -12.617 1 98.94 112 ALA A C 1
ATOM 823 O O . ALA A 1 112 ? 13.102 -14.461 -13.367 1 98.94 112 ALA A O 1
ATOM 824 N N . LEU A 1 113 ? 12.492 -15.633 -11.555 1 98.88 113 LEU A N 1
ATOM 825 C CA . LEU A 1 113 ? 13.875 -15.969 -11.219 1 98.88 113 LEU A CA 1
ATOM 826 C C . LEU A 1 113 ? 14.516 -16.797 -12.336 1 98.88 113 LEU A C 1
ATOM 828 O O . LEU A 1 113 ? 15.719 -16.688 -12.57 1 98.88 113 LEU A O 1
ATOM 832 N N . ARG A 1 114 ? 13.719 -17.594 -13.031 1 98.69 114 ARG A N 1
ATOM 833 C CA . ARG A 1 114 ? 14.211 -18.469 -14.094 1 98.69 114 ARG A CA 1
ATOM 834 C C . ARG A 1 114 ? 14.281 -17.719 -15.43 1 98.69 114 ARG A C 1
ATOM 836 O O . ARG A 1 114 ? 14.953 -18.172 -16.359 1 98.69 114 ARG A O 1
ATOM 843 N N . ARG A 1 115 ? 13.562 -16.625 -15.531 1 98.56 115 ARG A N 1
ATOM 844 C CA . ARG A 1 115 ? 13.516 -15.828 -16.766 1 98.56 115 ARG A CA 1
ATOM 845 C C . ARG A 1 115 ? 13.648 -14.344 -16.453 1 98.56 115 ARG A C 1
ATOM 847 O O . ARG A 1 115 ? 12.836 -13.539 -16.922 1 98.56 115 ARG A O 1
ATOM 854 N N . ARG A 1 116 ? 14.664 -13.945 -15.758 1 98 116 ARG A N 1
ATOM 855 C CA . ARG A 1 116 ? 14.883 -12.57 -15.305 1 98 116 ARG A CA 1
ATOM 856 C C . ARG A 1 116 ? 14.93 -11.609 -16.484 1 98 116 ARG A C 1
ATOM 858 O O . ARG A 1 116 ? 14.508 -10.461 -16.375 1 98 116 ARG A O 1
ATOM 865 N N . ASP A 1 117 ? 15.383 -12.102 -17.594 1 97.19 117 ASP A N 1
ATOM 866 C CA . ASP A 1 117 ? 15.547 -11.258 -18.766 1 97.19 117 ASP A CA 1
ATOM 867 C C . ASP A 1 117 ? 14.211 -10.992 -19.453 1 97.19 117 ASP A C 1
ATOM 869 O O . ASP A 1 117 ? 14.07 -10.031 -20.203 1 97.19 117 ASP A O 1
ATOM 873 N N . ARG A 1 118 ? 13.219 -11.836 -19.172 1 98.12 118 ARG A N 1
ATOM 874 C CA . ARG A 1 118 ? 11.922 -11.742 -19.844 1 98.12 118 ARG A CA 1
ATOM 875 C C . ARG A 1 118 ? 10.891 -11.07 -18.953 1 98.12 118 ARG A C 1
ATOM 877 O O . ARG A 1 118 ? 9.906 -10.516 -19.438 1 98.12 118 ARG A O 1
ATOM 884 N N . VAL A 1 119 ? 11.109 -11.125 -17.656 1 98.81 119 VAL A N 1
ATOM 885 C CA . VAL A 1 119 ? 10.141 -10.578 -16.719 1 98.81 119 VAL A CA 1
ATOM 886 C C . VAL A 1 119 ? 10.594 -9.195 -16.25 1 98.81 119 VAL A C 1
ATOM 888 O O . VAL A 1 119 ? 11.57 -9.07 -15.523 1 98.81 119 VAL A O 1
ATOM 891 N N . VAL A 1 120 ? 9.781 -8.18 -16.625 1 98.81 120 VAL A N 1
ATOM 892 C CA . VAL A 1 120 ? 10.234 -6.812 -16.406 1 98.81 120 VAL A CA 1
ATOM 893 C C . VAL A 1 120 ? 9.43 -6.188 -15.258 1 98.81 120 VAL A C 1
ATOM 895 O O . VAL A 1 120 ? 9.688 -5.051 -14.867 1 98.81 120 VAL A O 1
ATOM 898 N N . GLY A 1 121 ? 8.469 -6.879 -14.68 1 98.88 121 GLY A N 1
ATOM 899 C CA . GLY A 1 121 ? 7.66 -6.461 -13.547 1 98.88 121 GLY A CA 1
ATOM 900 C C . GLY A 1 121 ? 6.859 -7.594 -12.938 1 98.88 121 GLY A C 1
ATOM 901 O O . GLY A 1 121 ? 6.578 -8.594 -13.602 1 98.88 121 GLY A O 1
ATOM 902 N N . LEU A 1 122 ? 6.469 -7.441 -11.68 1 98.88 122 LEU A N 1
ATOM 903 C CA . LEU A 1 122 ? 5.691 -8.438 -10.953 1 98.88 122 LEU A CA 1
ATOM 904 C C . LEU A 1 122 ? 4.617 -7.777 -10.102 1 98.88 122 LEU A C 1
ATOM 906 O O . LEU A 1 122 ? 4.855 -6.723 -9.508 1 98.88 122 LEU A O 1
ATOM 910 N N . ALA A 1 123 ? 3.498 -8.383 -10.062 1 98.94 123 ALA A N 1
ATOM 911 C CA . ALA A 1 123 ? 2.473 -8.023 -9.086 1 98.94 123 ALA A CA 1
ATOM 912 C C . ALA A 1 123 ? 1.972 -9.258 -8.344 1 98.94 123 ALA A C 1
ATOM 914 O O . ALA A 1 123 ? 1.609 -10.266 -8.961 1 98.94 123 ALA A O 1
ATOM 915 N N . GLY A 1 124 ? 2.076 -9.258 -7.059 1 98.94 124 GLY A N 1
ATOM 916 C CA . GLY A 1 124 ? 1.544 -10.328 -6.223 1 98.94 124 GLY A CA 1
ATOM 917 C C . GLY A 1 124 ? 0.29 -9.922 -5.469 1 98.94 124 GLY A C 1
ATOM 918 O O . GLY A 1 124 ? 0.299 -8.945 -4.715 1 98.94 124 GLY A O 1
ATOM 919 N N . ILE A 1 125 ? -0.815 -10.625 -5.676 1 98.94 125 ILE A N 1
ATOM 920 C CA . ILE A 1 125 ? -2.068 -10.422 -4.953 1 98.94 125 ILE A CA 1
ATOM 921 C C . ILE A 1 125 ? -2.244 -11.523 -3.908 1 98.94 125 ILE A C 1
ATOM 923 O O . ILE A 1 125 ? -2.508 -12.672 -4.25 1 98.94 125 ILE A O 1
ATOM 927 N N . ALA A 1 126 ? -2.146 -11.141 -2.645 1 98.81 126 ALA A N 1
ATOM 928 C CA . ALA A 1 126 ? -2.158 -12.133 -1.566 1 98.81 126 ALA A CA 1
ATOM 929 C C . ALA A 1 126 ? -1.189 -13.273 -1.857 1 98.81 126 ALA A C 1
ATOM 931 O O . ALA A 1 126 ? -1.546 -14.445 -1.726 1 98.81 126 ALA A O 1
ATOM 932 N N . ALA A 1 127 ? 0.002 -12.891 -2.367 1 98.88 127 ALA A N 1
ATOM 933 C CA . ALA A 1 127 ? 0.991 -13.883 -2.785 1 98.88 127 ALA A CA 1
ATOM 934 C C . ALA A 1 127 ? 1.399 -14.781 -1.619 1 98.88 127 ALA A C 1
ATOM 936 O O . ALA A 1 127 ? 1.574 -14.305 -0.495 1 98.88 127 ALA A O 1
ATOM 937 N N . ALA A 1 128 ? 1.622 -16.031 -1.903 1 98.69 128 ALA A N 1
ATOM 938 C CA . ALA A 1 128 ? 1.822 -16.984 -0.814 1 98.69 128 ALA A CA 1
ATOM 939 C C . ALA A 1 128 ? 3.059 -17.844 -1.057 1 98.69 128 ALA A C 1
ATOM 941 O O . ALA A 1 128 ? 2.988 -19.078 -1.007 1 98.69 128 ALA A O 1
ATOM 942 N N . PRO A 1 129 ? 4.23 -17.219 -1.27 1 98.81 129 PRO A N 1
ATOM 943 C CA . PRO A 1 129 ? 5.414 -18.078 -1.306 1 98.81 129 PRO A CA 1
ATOM 944 C C . PRO A 1 129 ? 5.617 -18.859 -0.009 1 98.81 129 PRO A C 1
ATOM 946 O O . PRO A 1 129 ? 5.301 -18.359 1.073 1 98.81 129 PRO A O 1
ATOM 949 N N . ASP A 1 130 ? 6.117 -20.094 -0.131 1 98.81 130 ASP A N 1
ATOM 950 C CA . ASP A 1 130 ? 6.559 -20.953 0.97 1 98.81 130 ASP A CA 1
ATOM 951 C C . ASP A 1 130 ? 5.371 -21.438 1.793 1 98.81 130 ASP A C 1
ATOM 953 O O . ASP A 1 130 ? 5.551 -21.969 2.893 1 98.81 130 ASP A O 1
ATOM 957 N N . PHE A 1 131 ? 4.113 -21.266 1.295 1 98.38 131 PHE A N 1
ATOM 958 C CA . PHE A 1 131 ? 2.961 -21.578 2.133 1 98.38 131 PHE A CA 1
ATOM 959 C C . PHE A 1 131 ? 2.93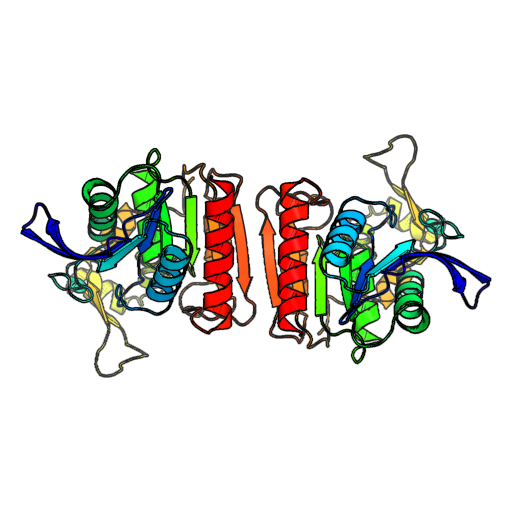8 -23.047 2.496 1 98.38 131 PHE A C 1
ATOM 961 O O . PHE A 1 131 ? 2.4 -23.438 3.539 1 98.38 131 PHE A O 1
ATOM 968 N N . THR A 1 132 ? 3.533 -23.969 1.669 1 98.12 132 THR A N 1
ATOM 969 C CA . THR A 1 132 ? 3.539 -25.406 1.948 1 98.12 132 THR A CA 1
ATOM 970 C C . THR A 1 132 ? 4.309 -25.703 3.232 1 98.12 132 THR A C 1
ATOM 972 O O . THR A 1 132 ? 3.951 -26.609 3.977 1 98.12 132 THR A O 1
ATOM 975 N N . GLU A 1 133 ? 5.328 -24.922 3.449 1 98.31 133 GLU A N 1
ATOM 976 C CA . GLU A 1 133 ? 6.145 -25.094 4.648 1 98.31 133 GLU A CA 1
ATOM 977 C C . GLU A 1 133 ? 5.637 -24.203 5.781 1 98.31 133 GLU A C 1
ATOM 979 O O . GLU A 1 133 ? 5.32 -24.688 6.867 1 98.31 133 GLU A O 1
ATOM 984 N N . ASP A 1 134 ? 5.504 -22.938 5.52 1 98.19 134 ASP A N 1
ATOM 985 C CA . ASP A 1 134 ? 5.285 -21.922 6.551 1 98.19 134 ASP A CA 1
ATOM 986 C C . ASP A 1 134 ? 3.842 -21.969 7.055 1 98.19 134 ASP A C 1
ATOM 988 O O . ASP A 1 134 ? 3.559 -21.531 8.172 1 98.19 134 ASP A O 1
ATOM 992 N N . LEU A 1 135 ? 2.953 -22.438 6.227 1 96.75 135 LEU A N 1
ATOM 993 C CA . LEU A 1 135 ? 1.549 -22.422 6.617 1 96.75 135 LEU A CA 1
ATOM 994 C C . LEU A 1 135 ? 1.003 -23.844 6.754 1 96.75 135 LEU A C 1
ATOM 996 O O . LEU A 1 135 ? 0.477 -24.219 7.805 1 96.75 135 LEU A O 1
ATOM 1000 N N . MET A 1 136 ? 1.165 -24.75 5.77 1 95.94 136 MET A N 1
ATOM 1001 C CA . MET A 1 136 ? 0.628 -26.109 5.832 1 95.94 136 MET A CA 1
ATOM 1002 C C . MET A 1 136 ? 1.411 -26.953 6.828 1 95.94 136 MET A C 1
ATOM 1004 O O . MET A 1 136 ? 0.911 -27.281 7.906 1 95.94 136 MET A O 1
ATOM 1008 N N . TRP A 1 137 ? 2.65 -27.172 6.5 1 96.94 137 TRP A N 1
ATOM 1009 C CA . TRP A 1 137 ? 3.461 -28.062 7.336 1 96.94 137 TRP A CA 1
ATOM 1010 C C . TRP A 1 137 ? 3.527 -27.547 8.773 1 96.94 137 TRP A C 1
ATOM 1012 O O . TRP A 1 137 ? 3.371 -28.312 9.727 1 96.94 137 TRP A O 1
ATOM 1022 N N . ALA A 1 138 ? 3.777 -26.25 8.898 1 97 138 ALA A N 1
ATOM 1023 C CA . ALA A 1 138 ? 3.93 -25.625 10.211 1 97 138 ALA A CA 1
ATOM 1024 C C . ALA A 1 138 ? 2.672 -25.812 11.055 1 97 138 ALA A C 1
ATOM 1026 O O . ALA A 1 138 ? 2.744 -25.875 12.289 1 97 138 ALA A O 1
ATOM 1027 N N . GLU A 1 139 ? 1.556 -25.938 10.414 1 95.5 139 GLU A N 1
ATOM 1028 C CA . GLU A 1 139 ? 0.296 -25.969 11.148 1 95.5 139 GLU A CA 1
ATOM 1029 C C . GLU A 1 139 ? -0.217 -27.391 11.289 1 95.5 139 GLU A C 1
ATOM 1031 O O . GLU A 1 139 ? -1.169 -27.656 12.031 1 95.5 139 GLU A O 1
ATOM 1036 N N . PHE A 1 140 ? 0.337 -28.344 10.578 1 96.62 140 PHE A N 1
ATOM 1037 C CA . PHE A 1 140 ? -0.071 -29.734 10.68 1 96.62 140 PHE A CA 1
ATOM 1038 C C . PHE A 1 140 ? 0.121 -30.25 12.102 1 96.62 140 PHE A C 1
ATOM 1040 O O . PHE A 1 140 ? 1.128 -29.953 12.75 1 96.62 140 PHE A O 1
ATOM 1047 N N . THR A 1 141 ? -0.839 -31.031 12.57 1 96.5 141 THR A N 1
ATOM 1048 C CA . THR A 1 141 ? -0.676 -31.734 13.836 1 96.5 141 THR A CA 1
ATOM 1049 C C . THR A 1 141 ? 0.339 -32.875 13.688 1 96.5 141 THR A C 1
ATOM 1051 O O . THR A 1 141 ? 0.708 -33.25 12.57 1 96.5 141 THR A O 1
ATOM 1054 N N . ALA A 1 142 ? 0.737 -33.344 14.836 1 97 142 ALA A N 1
ATOM 1055 C CA . ALA A 1 142 ? 1.644 -34.5 14.812 1 97 142 ALA A CA 1
ATOM 1056 C C . ALA A 1 142 ? 1.024 -35.656 14.055 1 97 142 ALA A C 1
ATOM 1058 O O . ALA A 1 142 ? 1.718 -36.375 13.328 1 97 142 ALA A O 1
ATOM 1059 N N . GLU A 1 143 ? -0.228 -35.844 14.258 1 96.56 143 GLU A N 1
ATOM 1060 C CA . GLU A 1 143 ? -0.942 -36.906 13.586 1 96.56 143 GLU A CA 1
ATOM 1061 C C . GLU A 1 143 ? -0.979 -36.688 12.078 1 96.56 143 GLU A C 1
ATOM 1063 O O . GLU A 1 143 ? -0.794 -37.625 11.297 1 96.56 143 GLU A O 1
ATOM 1068 N N . GLN A 1 144 ? -1.209 -35.5 11.68 1 95.94 144 GLN A N 1
ATOM 1069 C CA . GLN A 1 144 ? -1.261 -35.156 10.258 1 95.94 144 GLN A CA 1
ATOM 1070 C C . GLN A 1 144 ? 0.104 -35.344 9.602 1 95.94 144 GLN A C 1
ATOM 1072 O O . GLN A 1 144 ? 0.197 -35.844 8.477 1 95.94 144 GLN A O 1
ATOM 1077 N N . ARG A 1 145 ? 1.142 -34.938 10.266 1 96.88 145 ARG A N 1
ATOM 1078 C CA . ARG A 1 145 ? 2.494 -35.125 9.75 1 96.88 145 ARG A CA 1
ATOM 1079 C C . ARG A 1 145 ? 2.812 -36.594 9.594 1 96.88 145 ARG A C 1
ATOM 1081 O O . ARG A 1 145 ? 3.434 -37 8.609 1 96.88 145 ARG A O 1
ATOM 1088 N N . ARG A 1 146 ? 2.389 -37.344 10.594 1 96 146 ARG A N 1
ATOM 1089 C CA . ARG A 1 146 ? 2.588 -38.781 10.516 1 96 146 ARG A CA 1
ATOM 1090 C C . ARG A 1 146 ? 1.839 -39.375 9.328 1 96 146 ARG A C 1
ATOM 1092 O O . ARG A 1 146 ? 2.381 -40.219 8.594 1 96 146 ARG A O 1
ATOM 1099 N N . ASP A 1 147 ? 0.626 -38.938 9.18 1 95.56 147 ASP A N 1
ATOM 1100 C CA . ASP A 1 147 ? -0.177 -39.406 8.055 1 95.56 147 ASP A CA 1
ATOM 1101 C C . ASP A 1 147 ? 0.486 -39.062 6.719 1 95.56 147 ASP A C 1
ATOM 1103 O O . ASP A 1 147 ? 0.517 -39.875 5.801 1 95.56 147 ASP A O 1
ATOM 1107 N N . LEU A 1 148 ? 0.98 -37.875 6.66 1 96.62 148 LEU A N 1
ATOM 1108 C CA . LEU A 1 148 ? 1.636 -37.438 5.434 1 96.62 148 LEU A CA 1
ATOM 1109 C C . LEU A 1 148 ? 2.83 -38.344 5.105 1 96.62 148 LEU A C 1
ATOM 1111 O O . LEU A 1 148 ? 3.027 -38.719 3.949 1 96.62 148 LEU A O 1
ATOM 1115 N N . LEU A 1 149 ? 3.643 -38.656 6.055 1 95.38 149 LEU A N 1
ATOM 1116 C CA . LEU A 1 149 ? 4.867 -39.406 5.852 1 95.38 149 LEU A CA 1
ATOM 1117 C C . LEU A 1 149 ? 4.555 -40.875 5.582 1 95.38 149 LEU A C 1
ATOM 1119 O O . LEU A 1 149 ? 5.223 -41.531 4.766 1 95.38 149 LEU A O 1
ATOM 1123 N N . GLU A 1 150 ? 3.477 -41.375 6.215 1 96.81 150 GLU A N 1
ATOM 1124 C CA . GLU A 1 150 ? 3.18 -42.812 6.129 1 96.81 150 GLU A CA 1
ATOM 1125 C C . GLU A 1 150 ? 2.24 -43.094 4.965 1 96.81 150 GLU A C 1
ATOM 1127 O O . GLU A 1 150 ? 2.422 -44.094 4.25 1 96.81 150 GLU A O 1
ATOM 1132 N N . LYS A 1 151 ? 1.243 -42.281 4.832 1 96.25 151 LYS A N 1
ATOM 1133 C CA . LYS A 1 151 ? 0.197 -42.562 3.85 1 96.25 151 LYS A CA 1
ATOM 1134 C C . LYS A 1 151 ? 0.445 -41.781 2.559 1 96.25 151 LYS A C 1
ATOM 1136 O O . LYS A 1 151 ? -0.178 -42.062 1.532 1 96.25 151 LYS A O 1
ATOM 1141 N N . GLY A 1 152 ? 1.242 -40.812 2.641 1 97.06 152 GLY A N 1
ATOM 1142 C CA . GLY A 1 152 ? 1.598 -40.062 1.45 1 97.06 152 GLY A CA 1
ATOM 1143 C C . GLY A 1 152 ? 0.719 -38.844 1.23 1 97.06 152 GLY A C 1
ATOM 1144 O O . GLY A 1 152 ? 0.895 -38.125 0.253 1 97.06 152 GLY A O 1
ATOM 1145 N N . GLU A 1 153 ? -0.235 -38.688 2.131 1 96.5 153 GLU A N 1
ATOM 1146 C CA . GLU A 1 153 ? -1.138 -37.531 2.008 1 96.5 153 GLU A CA 1
ATOM 1147 C C . GLU A 1 153 ? -1.821 -37.219 3.338 1 96.5 153 GLU A C 1
ATOM 1149 O O . GLU A 1 153 ? -1.843 -38.062 4.238 1 96.5 153 GLU A O 1
ATOM 1154 N N . VAL A 1 154 ? -2.238 -36 3.477 1 95.38 154 VAL A N 1
ATOM 1155 C CA . VAL A 1 154 ? -3.084 -35.594 4.594 1 95.38 154 VAL A CA 1
ATOM 1156 C C . VAL A 1 154 ? -4.383 -35 4.066 1 95.38 154 VAL A C 1
ATOM 1158 O O . VAL A 1 154 ? -4.379 -34.281 3.057 1 95.38 154 VAL A O 1
ATOM 1161 N N . VAL A 1 155 ? -5.453 -35.375 4.734 1 90.5 155 VAL A N 1
ATOM 1162 C CA . VAL A 1 155 ? -6.758 -34.812 4.359 1 90.5 155 VAL A CA 1
ATOM 1163 C C . VAL A 1 155 ? -7.137 -33.688 5.293 1 90.5 155 VAL A C 1
ATOM 1165 O O . VAL A 1 155 ? -7.094 -33.844 6.52 1 90.5 155 VAL A O 1
ATOM 1168 N N . LEU A 1 156 ? -7.406 -32.562 4.648 1 89.38 156 LEU A N 1
ATOM 1169 C CA . LEU A 1 156 ? -7.793 -31.375 5.406 1 89.38 156 LEU A CA 1
ATOM 1170 C C . LEU A 1 156 ? -9.242 -30.984 5.117 1 89.38 156 LEU A C 1
ATOM 1172 O O . LEU A 1 156 ? -9.734 -31.203 4.008 1 89.38 156 LEU A O 1
ATOM 1176 N N . PRO A 1 157 ? -9.828 -30.422 6.215 1 84.12 157 PRO A N 1
ATOM 1177 C CA . PRO A 1 157 ? -11.195 -29.938 5.965 1 84.12 157 PRO A CA 1
ATOM 1178 C C . PRO A 1 157 ? -11.234 -28.797 4.953 1 84.12 157 PRO A C 1
ATOM 1180 O O . PRO A 1 157 ? -10.328 -27.969 4.922 1 84.12 157 PRO A O 1
ATOM 1183 N N . ASN A 1 158 ? -12.188 -28.938 4.051 1 79.31 158 ASN A N 1
ATOM 1184 C CA . ASN A 1 158 ? -12.492 -27.875 3.102 1 79.31 158 ASN A CA 1
ATOM 1185 C C . ASN A 1 158 ? -13.633 -27 3.598 1 79.31 158 ASN A C 1
ATOM 1187 O O . ASN A 1 158 ? -14.805 -27.391 3.553 1 79.31 158 ASN A O 1
ATOM 1191 N N . CYS A 1 159 ? -13.281 -25.781 4.043 1 73.19 159 CYS A N 1
ATOM 1192 C CA . CYS A 1 159 ? -14.297 -24.922 4.641 1 73.19 159 CYS A CA 1
ATOM 1193 C C . CYS A 1 159 ? -15.305 -24.453 3.592 1 73.19 159 CYS A C 1
ATOM 1195 O O . CYS A 1 159 ? -16.438 -24.141 3.922 1 73.19 159 CYS A O 1
ATOM 1197 N N . TYR A 1 160 ? -14.898 -24.516 2.373 1 69.5 160 TYR A N 1
ATOM 1198 C CA . TYR A 1 160 ? -15.766 -24.047 1.297 1 69.5 160 TYR A CA 1
ATOM 1199 C C . TYR A 1 160 ? -16.688 -25.172 0.818 1 69.5 160 TYR A C 1
ATOM 1201 O O . TYR A 1 160 ? -17.828 -24.922 0.438 1 69.5 160 TYR A O 1
ATOM 1209 N N . GLU A 1 161 ? -16.141 -26.375 0.785 1 78.31 161 GLU A N 1
ATOM 1210 C CA . GLU A 1 161 ? -16.891 -27.562 0.409 1 78.31 161 GLU A CA 1
ATOM 1211 C C . GLU A 1 161 ? -16.672 -28.688 1.41 1 78.31 161 GLU A C 1
ATOM 1213 O O . GLU A 1 161 ? -15.875 -29.594 1.169 1 78.31 161 GLU A O 1
ATOM 1218 N N . PRO A 1 162 ? -17.484 -28.703 2.436 1 80.75 162 PRO A N 1
ATOM 1219 C CA . PRO A 1 162 ? -17.25 -29.672 3.512 1 80.75 162 PRO A CA 1
ATOM 1220 C C . PRO A 1 162 ? -17.297 -31.109 3.029 1 80.75 162 PRO A C 1
ATOM 1222 O O . PRO A 1 162 ? -16.641 -31.984 3.609 1 80.75 162 PRO A O 1
ATOM 1225 N N . ASP A 1 163 ? -18 -31.312 1.989 1 86.56 163 ASP A N 1
ATOM 1226 C CA . ASP A 1 163 ? -18.156 -32.688 1.515 1 86.56 163 ASP A CA 1
ATOM 1227 C C . ASP A 1 163 ? -17.016 -33.062 0.585 1 86.56 163 ASP A C 1
ATOM 1229 O O . ASP A 1 163 ? -16.922 -34.219 0.151 1 86.56 163 ASP A O 1
ATOM 1233 N N . ASN A 1 164 ? -16.156 -32.094 0.312 1 83.12 164 ASN A N 1
ATOM 1234 C CA . ASN A 1 164 ? -14.992 -32.312 -0.553 1 83.12 164 ASN A CA 1
ATOM 1235 C C . ASN A 1 164 ? -13.703 -31.859 0.11 1 83.12 164 ASN A C 1
ATOM 1237 O O . ASN A 1 164 ? -13.164 -30.797 -0.23 1 83.12 164 ASN A O 1
ATOM 1241 N N . PRO A 1 165 ? -13.227 -32.719 1.021 1 86.38 165 PRO A N 1
ATOM 1242 C CA . PRO A 1 165 ? -12.016 -32.312 1.742 1 86.38 165 PRO A CA 1
ATOM 1243 C C . PRO A 1 165 ? -10.82 -32.125 0.817 1 86.38 165 PRO A C 1
ATOM 1245 O O . PRO A 1 165 ? -10.812 -32.625 -0.307 1 86.38 165 PRO A O 1
ATOM 1248 N N . TRP A 1 166 ? -9.875 -31.328 1.287 1 87.25 166 TRP A N 1
ATOM 1249 C CA . TRP A 1 166 ? -8.641 -31.109 0.537 1 87.25 166 TRP A CA 1
ATOM 1250 C C . TRP A 1 166 ? -7.629 -32.219 0.836 1 87.25 166 TRP A C 1
ATOM 1252 O O . TRP A 1 166 ? -7.492 -32.656 1.983 1 87.25 166 TRP A O 1
ATOM 1262 N N . THR A 1 167 ? -7.117 -32.719 -0.224 1 92.06 167 THR A N 1
ATOM 1263 C CA . THR A 1 167 ? -6.012 -33.656 -0.064 1 92.06 167 THR A CA 1
ATOM 1264 C C . THR A 1 167 ? -4.68 -32.969 -0.358 1 92.06 167 THR A C 1
ATOM 1266 O O . THR A 1 167 ? -4.5 -32.375 -1.424 1 92.06 167 THR A O 1
ATOM 1269 N N . VAL A 1 168 ? -3.789 -33.031 0.578 1 95.81 168 VAL A N 1
ATOM 1270 C CA . VAL A 1 168 ? -2.443 -32.5 0.422 1 95.81 168 VAL A CA 1
ATOM 1271 C C . VAL A 1 168 ? -1.44 -33.625 0.288 1 95.81 168 VAL A C 1
ATOM 1273 O O . VAL A 1 168 ? -1.119 -34.312 1.272 1 95.81 168 VAL A O 1
ATOM 1276 N N . PRO A 1 169 ? -0.969 -33.844 -0.921 1 97.06 169 PRO A N 1
ATOM 1277 C CA . PRO A 1 169 ? -0.008 -34.938 -1.102 1 97.06 169 PRO A CA 1
ATOM 1278 C C . PRO A 1 169 ? 1.362 -34.625 -0.508 1 97.06 169 PRO A C 1
ATOM 1280 O O . PRO A 1 169 ? 1.773 -33.469 -0.48 1 97.06 169 PRO A O 1
ATOM 1283 N N . ARG A 1 170 ? 2.051 -35.625 -0.118 1 97.88 170 ARG A N 1
ATOM 1284 C CA . ARG A 1 170 ? 3.418 -35.5 0.379 1 97.88 170 ARG A CA 1
ATOM 1285 C C . ARG A 1 170 ? 4.305 -34.781 -0.637 1 97.88 170 ARG A C 1
ATOM 1287 O O . ARG A 1 170 ? 5.184 -34 -0.263 1 97.88 170 ARG A O 1
ATOM 1294 N N . LEU A 1 171 ? 4.043 -35.031 -1.869 1 97.88 171 LEU A N 1
ATOM 1295 C CA . LEU A 1 171 ? 4.805 -34.406 -2.959 1 97.88 171 LEU A CA 1
ATOM 1296 C C . LEU A 1 171 ? 4.773 -32.906 -2.865 1 97.88 171 LEU A C 1
ATOM 1298 O O . LEU A 1 171 ? 5.793 -32.219 -3.09 1 97.88 171 LEU A O 1
ATOM 1302 N N . LEU A 1 172 ? 3.666 -32.344 -2.559 1 98.19 172 LEU A N 1
ATOM 1303 C CA . LEU A 1 172 ? 3.523 -30.891 -2.496 1 98.19 172 LEU A CA 1
ATOM 1304 C C . LEU A 1 172 ? 4.41 -30.297 -1.401 1 98.19 172 LEU A C 1
ATOM 1306 O O . LEU A 1 172 ? 5.102 -29.297 -1.625 1 98.19 172 LEU A O 1
ATOM 1310 N N . ILE A 1 173 ? 4.426 -30.906 -0.263 1 98.38 173 ILE A N 1
ATOM 1311 C CA . ILE A 1 173 ? 5.191 -30.438 0.881 1 98.38 173 ILE A CA 1
ATOM 1312 C C . ILE A 1 173 ? 6.684 -30.594 0.604 1 98.38 173 ILE A C 1
ATOM 1314 O O . ILE A 1 173 ? 7.453 -29.641 0.755 1 98.38 173 ILE A O 1
ATOM 1318 N N . GLU A 1 174 ? 7.086 -31.75 0.153 1 98.31 174 GLU A N 1
ATOM 1319 C CA . GLU A 1 174 ? 8.5 -32.031 -0.066 1 98.31 174 GLU A CA 1
ATOM 1320 C C . GLU A 1 174 ? 9.055 -31.203 -1.219 1 98.31 174 GLU A C 1
ATOM 1322 O O . GLU A 1 174 ? 10.156 -30.656 -1.119 1 98.31 174 GLU A O 1
ATOM 1327 N N . ASP A 1 175 ? 8.352 -31.172 -2.283 1 98.75 175 ASP A N 1
ATOM 1328 C CA . ASP A 1 175 ? 8.781 -30.344 -3.408 1 98.75 175 ASP A CA 1
ATOM 1329 C C . ASP A 1 175 ? 8.82 -28.859 -3.027 1 98.75 175 ASP A C 1
ATOM 1331 O O . ASP A 1 175 ? 9.695 -28.125 -3.467 1 98.75 175 ASP A O 1
ATOM 1335 N N . GLY A 1 176 ? 7.777 -28.406 -2.258 1 98.69 176 GLY A N 1
ATOM 1336 C CA . GLY A 1 176 ? 7.762 -27.031 -1.786 1 98.69 176 GLY A CA 1
ATOM 1337 C C . GLY A 1 176 ? 9.031 -26.641 -1.055 1 98.69 176 GLY A C 1
ATOM 1338 O O . GLY A 1 176 ? 9.508 -25.516 -1.199 1 98.69 176 GLY A O 1
ATOM 1339 N N . ARG A 1 177 ? 9.609 -27.547 -0.339 1 98.31 177 ARG A N 1
ATOM 1340 C CA . ARG A 1 177 ? 10.82 -27.297 0.441 1 98.31 177 ARG A CA 1
ATOM 1341 C C . ARG A 1 177 ? 12.008 -27.016 -0.47 1 98.31 177 ARG A C 1
ATOM 1343 O O . ARG A 1 177 ? 12.953 -26.312 -0.075 1 98.31 177 ARG A O 1
ATOM 1350 N N . ASN A 1 178 ? 11.938 -27.516 -1.634 1 98.31 178 ASN A N 1
ATOM 1351 C CA . ASN A 1 178 ? 13.016 -27.312 -2.596 1 98.31 178 ASN A CA 1
ATOM 1352 C C . ASN A 1 178 ? 12.867 -25.984 -3.324 1 98.31 178 ASN A C 1
ATOM 1354 O O . ASN A 1 178 ? 13.719 -25.609 -4.129 1 98.31 178 ASN A O 1
ATOM 1358 N N . ASN A 1 179 ? 11.789 -25.203 -3.008 1 98.75 179 ASN A N 1
ATOM 1359 C CA . ASN A 1 179 ? 11.492 -23.984 -3.744 1 98.75 179 ASN A CA 1
ATOM 1360 C C . ASN A 1 179 ? 11.281 -22.797 -2.803 1 98.75 179 ASN A C 1
ATOM 1362 O O . ASN A 1 179 ? 10.719 -21.781 -3.197 1 98.75 179 ASN A O 1
ATOM 1366 N N . LEU A 1 180 ? 11.672 -22.922 -1.567 1 98.81 180 LEU A N 1
ATOM 1367 C CA . LEU A 1 180 ? 11.469 -21.859 -0.589 1 98.81 180 LEU A CA 1
ATOM 1368 C C . LEU A 1 180 ? 12.219 -20.594 -0.988 1 98.81 180 LEU A C 1
ATOM 1370 O O . LEU A 1 180 ? 13.352 -20.672 -1.474 1 98.81 180 LEU A O 1
ATOM 1374 N N . LEU A 1 181 ? 11.562 -19.469 -0.761 1 98.81 181 LEU A N 1
ATOM 1375 C CA . LEU A 1 181 ? 12.148 -18.219 -1.229 1 98.81 181 LEU A CA 1
ATOM 1376 C C . LEU A 1 181 ? 12.344 -17.25 -0.071 1 98.81 181 LEU A C 1
ATOM 1378 O O . LEU A 1 181 ? 13.195 -16.359 -0.143 1 98.81 181 LEU A O 1
ATOM 1382 N N . LEU A 1 182 ? 11.648 -17.328 1.027 1 98.69 182 LEU A N 1
ATOM 1383 C CA . LEU A 1 182 ? 11.555 -16.266 2.018 1 98.69 182 LEU A CA 1
ATOM 1384 C C . LEU A 1 182 ? 12.648 -16.406 3.07 1 98.69 182 LEU A C 1
ATOM 1386 O O . LEU A 1 182 ? 12.688 -15.641 4.039 1 98.69 182 LEU A O 1
ATOM 1390 N N . GLY A 1 183 ? 13.523 -17.328 2.906 1 97.88 183 GLY A N 1
ATOM 1391 C CA . GLY A 1 183 ? 14.672 -17.484 3.785 1 97.88 183 GLY A CA 1
ATOM 1392 C C . GLY A 1 183 ? 15.945 -16.875 3.221 1 97.88 183 GLY A C 1
ATOM 1393 O O . GLY A 1 183 ? 16.984 -16.844 3.891 1 97.88 183 GLY A O 1
ATOM 1394 N N . ASP A 1 184 ? 15.797 -16.391 1.961 1 97.19 184 ASP A N 1
ATOM 1395 C CA . ASP A 1 184 ? 16.969 -15.867 1.265 1 97.19 184 ASP A CA 1
ATOM 1396 C C . ASP A 1 184 ? 16.594 -14.656 0.408 1 97.19 184 ASP A C 1
ATOM 1398 O O . ASP A 1 184 ? 15.414 -14.305 0.301 1 97.19 184 ASP A O 1
ATOM 1402 N N . CYS A 1 185 ? 17.688 -14.023 -0.144 1 98.5 185 CYS A N 1
ATOM 1403 C CA . CYS A 1 185 ? 17.469 -12.938 -1.089 1 98.5 185 CYS A CA 1
ATOM 1404 C C . CYS A 1 185 ? 16.812 -13.445 -2.365 1 98.5 185 CYS A C 1
ATOM 1406 O O . CYS A 1 185 ? 17.25 -14.438 -2.943 1 98.5 185 CYS A O 1
ATOM 1408 N N . ILE A 1 186 ? 15.68 -12.875 -2.641 1 98.81 186 ILE A N 1
ATOM 1409 C CA . ILE A 1 186 ? 15.07 -13.125 -3.943 1 98.81 186 ILE A CA 1
ATOM 1410 C C . ILE A 1 186 ? 15.703 -12.211 -4.992 1 98.81 186 ILE A C 1
ATOM 1412 O O . ILE A 1 186 ? 15.367 -11.031 -5.07 1 98.81 186 ILE A O 1
ATOM 1416 N N . ASN A 1 187 ? 16.531 -12.711 -5.777 1 98.69 187 ASN A N 1
ATOM 1417 C CA . ASN A 1 187 ? 17.391 -11.93 -6.656 1 98.69 187 ASN A CA 1
ATOM 1418 C C . ASN A 1 187 ? 16.641 -11.461 -7.902 1 98.69 187 ASN A C 1
ATOM 1420 O O . ASN A 1 187 ? 16.984 -11.844 -9.023 1 98.69 187 ASN A O 1
ATOM 1424 N N . LEU A 1 188 ? 15.641 -10.695 -7.715 1 98.75 188 LEU A N 1
ATOM 1425 C CA . LEU A 1 188 ? 14.875 -9.992 -8.742 1 98.75 188 LEU A CA 1
ATOM 1426 C C . LEU A 1 188 ? 15.023 -8.484 -8.586 1 98.75 188 LEU A C 1
ATOM 1428 O O . LEU A 1 188 ? 14.852 -7.945 -7.488 1 98.75 188 LEU A O 1
ATOM 1432 N N . ALA A 1 189 ? 15.289 -7.789 -9.641 1 97.75 189 ALA A N 1
ATOM 1433 C CA . ALA A 1 189 ? 15.57 -6.355 -9.586 1 97.75 189 ALA A CA 1
ATOM 1434 C C . ALA A 1 189 ? 14.422 -5.547 -10.18 1 97.75 189 ALA A C 1
ATOM 1436 O O . ALA A 1 189 ? 14.359 -4.328 -10.008 1 97.75 189 ALA A O 1
ATOM 1437 N N . CYS A 1 190 ? 13.523 -6.211 -10.906 1 98.56 190 CYS A N 1
ATOM 1438 C CA . CYS A 1 190 ? 12.43 -5.523 -11.578 1 98.56 190 CYS A CA 1
ATOM 1439 C C . CYS A 1 190 ? 11.453 -4.934 -10.562 1 98.56 190 CYS A C 1
ATOM 1441 O O . CYS A 1 190 ? 11.469 -5.312 -9.391 1 98.56 190 CYS A O 1
ATOM 1443 N N . PRO A 1 191 ? 10.609 -3.941 -10.984 1 98.81 191 PRO A N 1
ATOM 1444 C CA . PRO A 1 191 ? 9.586 -3.393 -10.094 1 98.81 191 PRO A CA 1
ATOM 1445 C C . PRO A 1 191 ? 8.57 -4.441 -9.648 1 98.81 191 PRO A C 1
ATOM 1447 O O . PRO A 1 191 ? 8.164 -5.293 -10.445 1 98.81 191 PRO A O 1
ATOM 1450 N N . VAL A 1 192 ? 8.25 -4.391 -8.352 1 98.94 192 VAL A N 1
ATOM 1451 C CA . VAL A 1 192 ? 7.297 -5.336 -7.785 1 98.94 192 VAL A CA 1
ATOM 1452 C C . VAL A 1 192 ? 6.199 -4.582 -7.043 1 98.94 192 VAL A C 1
ATOM 1454 O O . VAL A 1 192 ? 6.477 -3.621 -6.32 1 98.94 192 VAL A O 1
ATOM 1457 N N . ARG A 1 193 ? 4.957 -4.934 -7.273 1 98.94 193 ARG A N 1
ATOM 1458 C CA . ARG A 1 193 ? 3.789 -4.457 -6.543 1 98.94 193 ARG A CA 1
ATOM 1459 C C . ARG A 1 193 ? 3.113 -5.598 -5.785 1 98.94 193 ARG A C 1
ATOM 1461 O O . ARG A 1 193 ? 2.816 -6.645 -6.367 1 98.94 193 ARG A O 1
ATOM 1468 N N . LEU A 1 194 ? 2.973 -5.41 -4.477 1 98.94 194 LEU A N 1
ATOM 1469 C CA . LEU A 1 194 ? 2.312 -6.402 -3.639 1 98.94 194 LEU A CA 1
ATOM 1470 C C . LEU A 1 194 ? 1.026 -5.844 -3.041 1 98.94 194 LEU A C 1
ATOM 1472 O O . LEU A 1 194 ? 1 -4.703 -2.572 1 98.94 194 LEU A O 1
ATOM 1476 N N . ILE A 1 195 ? -0.037 -6.578 -3.145 1 98.94 195 ILE A N 1
ATOM 1477 C CA . ILE A 1 195 ? -1.319 -6.23 -2.543 1 98.94 195 ILE A CA 1
ATOM 1478 C C . ILE A 1 195 ? -1.736 -7.312 -1.551 1 98.94 195 ILE A C 1
ATOM 1480 O O . ILE A 1 195 ? -1.704 -8.5 -1.871 1 98.94 195 ILE A O 1
ATOM 1484 N N . GLN A 1 196 ? -2.133 -6.957 -0.345 1 98.94 196 GLN A N 1
ATOM 1485 C CA . GLN A 1 196 ? -2.52 -7.93 0.671 1 98.94 196 GLN A CA 1
ATOM 1486 C C . GLN A 1 196 ? -3.631 -7.383 1.562 1 98.94 196 GLN A C 1
ATOM 1488 O O . GLN A 1 196 ? -3.582 -6.223 1.983 1 98.94 196 GLN A O 1
ATOM 1493 N N . GLY A 1 197 ? -4.664 -8.203 1.742 1 98.88 197 GLY A N 1
ATOM 1494 C CA . GLY A 1 197 ? -5.66 -7.863 2.746 1 98.88 197 GLY A CA 1
ATOM 1495 C C . GLY A 1 197 ? -5.191 -8.125 4.164 1 98.88 197 GLY A C 1
ATOM 1496 O O . GLY A 1 197 ? -4.57 -9.148 4.441 1 98.88 197 GLY A O 1
ATOM 1497 N N . GLN A 1 198 ? -5.531 -7.215 5.094 1 98.75 198 GLN A N 1
ATOM 1498 C CA . GLN A 1 198 ? -5.094 -7.391 6.477 1 98.75 198 GLN A CA 1
ATOM 1499 C C . GLN A 1 198 ? -6.023 -8.336 7.23 1 98.75 198 GLN A C 1
ATOM 1501 O O . GLN A 1 198 ? -5.695 -8.789 8.328 1 98.75 198 GLN A O 1
ATOM 1506 N N . LYS A 1 199 ? -7.137 -8.695 6.633 1 98.44 199 LYS A N 1
ATOM 1507 C CA . LYS A 1 199 ? -8.023 -9.711 7.188 1 98.44 199 LYS A CA 1
ATOM 1508 C C . LYS A 1 199 ? -7.906 -11.023 6.426 1 98.44 199 LYS A C 1
ATOM 1510 O O . LYS A 1 199 ? -8.844 -11.82 6.398 1 98.44 199 LYS A O 1
ATOM 1515 N N . ASP A 1 200 ? -6.875 -11.203 5.715 1 98.31 200 ASP A N 1
ATOM 1516 C CA . ASP A 1 200 ? -6.566 -12.453 5.027 1 98.31 200 ASP A CA 1
ATOM 1517 C C . ASP A 1 200 ? -6.34 -13.594 6.02 1 98.31 200 ASP A C 1
ATOM 1519 O O . ASP A 1 200 ? -5.301 -13.648 6.684 1 98.31 200 ASP A O 1
ATOM 1523 N N . ALA A 1 201 ? -7.188 -14.539 6.117 1 95.75 201 ALA A N 1
ATOM 1524 C CA . ALA A 1 201 ? -7.129 -15.633 7.078 1 95.75 201 ALA A CA 1
ATOM 1525 C C . ALA A 1 201 ? -6.254 -16.781 6.566 1 95.75 201 ALA A C 1
ATOM 1527 O O . ALA A 1 201 ? -5.832 -17.641 7.336 1 95.75 201 ALA A O 1
ATOM 1528 N N . ASP A 1 202 ? -5.977 -16.766 5.281 1 95.19 202 ASP A N 1
ATOM 1529 C CA . ASP A 1 202 ? -5.262 -17.875 4.664 1 95.19 202 ASP A CA 1
ATOM 1530 C C . ASP A 1 202 ? -3.762 -17.594 4.602 1 95.19 202 ASP A C 1
ATOM 1532 O O . ASP A 1 202 ? -2.947 -18.5 4.809 1 95.19 202 ASP A O 1
ATOM 1536 N N . VAL A 1 203 ? -3.432 -16.406 4.215 1 98.19 203 VAL A N 1
ATOM 1537 C CA . VAL A 1 203 ? -2.051 -15.938 4.129 1 98.19 203 VAL A CA 1
ATOM 1538 C C . VAL A 1 203 ? -1.867 -14.688 4.98 1 98.19 203 VAL A C 1
ATOM 1540 O O . VAL A 1 203 ? -2.369 -13.617 4.637 1 98.19 203 VAL A O 1
ATOM 1543 N N . PRO A 1 204 ? -1.127 -14.828 6.086 1 98.5 204 PRO A N 1
ATOM 1544 C CA . PRO A 1 204 ? -0.925 -13.656 6.93 1 98.5 204 PRO A CA 1
ATOM 1545 C C . PRO A 1 204 ? -0.43 -12.438 6.145 1 98.5 204 PRO A C 1
ATOM 1547 O O . PRO A 1 204 ? 0.463 -12.57 5.305 1 98.5 204 PRO A O 1
ATOM 1550 N N . TRP A 1 205 ? -0.984 -11.273 6.457 1 98.62 205 TRP A N 1
ATOM 1551 C CA . TRP A 1 205 ? -0.713 -10.086 5.652 1 98.62 205 TRP A CA 1
ATOM 1552 C C . TRP A 1 205 ? 0.757 -9.688 5.742 1 98.62 205 TRP A C 1
ATOM 1554 O O . TRP A 1 205 ? 1.305 -9.094 4.809 1 98.62 205 TRP A O 1
ATOM 1564 N N . LYS A 1 206 ? 1.47 -10.07 6.789 1 98.62 206 LYS A N 1
ATOM 1565 C CA . LYS A 1 206 ? 2.883 -9.742 6.961 1 98.62 206 LYS A CA 1
ATOM 1566 C C . LYS A 1 206 ? 3.746 -10.484 5.941 1 98.62 206 LYS A C 1
ATOM 1568 O O . LYS A 1 206 ? 4.91 -10.133 5.742 1 98.62 206 LYS A O 1
ATOM 1573 N N . THR A 1 207 ? 3.16 -11.5 5.297 1 98.81 207 THR A N 1
ATOM 1574 C CA . THR A 1 207 ? 3.885 -12.188 4.238 1 98.81 207 THR A CA 1
ATOM 1575 C C . THR A 1 207 ? 4.301 -11.219 3.137 1 98.81 207 THR A C 1
ATOM 1577 O O . THR A 1 207 ? 5.391 -11.336 2.576 1 98.81 207 THR A O 1
ATOM 1580 N N . ALA A 1 208 ? 3.469 -10.242 2.822 1 98.94 208 ALA A N 1
ATOM 1581 C CA . ALA A 1 208 ? 3.812 -9.234 1.823 1 98.94 208 ALA A CA 1
ATOM 1582 C C . ALA A 1 208 ? 5.055 -8.453 2.238 1 98.94 208 ALA A C 1
ATOM 1584 O O . ALA A 1 208 ? 5.918 -8.156 1.406 1 98.94 208 ALA A O 1
ATOM 1585 N N . LEU A 1 209 ? 5.145 -8.117 3.523 1 98.88 209 LEU A N 1
ATOM 1586 C CA . LEU A 1 209 ? 6.309 -7.41 4.039 1 98.88 209 LEU A CA 1
ATOM 1587 C C . LEU A 1 209 ? 7.562 -8.273 3.928 1 98.88 209 LEU A C 1
ATOM 1589 O O . LEU A 1 209 ? 8.633 -7.773 3.561 1 98.88 209 LEU A O 1
ATOM 1593 N N . LYS A 1 210 ? 7.406 -9.547 4.266 1 98.81 210 LYS A N 1
ATOM 1594 C CA . LYS A 1 210 ? 8.531 -10.469 4.188 1 98.81 210 LYS A CA 1
ATOM 1595 C C . LYS A 1 210 ? 9.031 -10.617 2.752 1 98.81 210 LYS A C 1
ATOM 1597 O O . LYS A 1 210 ? 10.242 -10.633 2.508 1 98.81 210 LYS A O 1
ATOM 1602 N N . ILE A 1 211 ? 8.078 -10.742 1.81 1 98.94 211 ILE A N 1
ATOM 1603 C CA . ILE A 1 211 ? 8.453 -10.812 0.402 1 98.94 211 ILE A CA 1
ATOM 1604 C C . ILE A 1 211 ? 9.289 -9.594 0.025 1 98.94 211 ILE A C 1
ATOM 1606 O O . ILE A 1 211 ? 10.375 -9.727 -0.552 1 98.94 211 ILE A O 1
ATOM 1610 N N . ALA A 1 212 ? 8.797 -8.438 0.348 1 98.88 212 ALA A N 1
ATOM 1611 C CA . ALA A 1 212 ? 9.484 -7.191 0.012 1 98.88 212 ALA A CA 1
ATOM 1612 C C . ALA A 1 212 ? 10.891 -7.16 0.595 1 98.88 212 ALA A C 1
ATOM 1614 O O . ALA A 1 212 ? 11.836 -6.738 -0.074 1 98.88 212 ALA A O 1
ATOM 1615 N N . ASP A 1 213 ? 10.977 -7.602 1.808 1 98.38 213 ASP A N 1
ATOM 1616 C CA . ASP A 1 213 ? 12.266 -7.609 2.498 1 98.38 213 ASP A CA 1
ATOM 1617 C C . ASP A 1 213 ? 13.258 -8.516 1.788 1 98.38 213 ASP A C 1
ATOM 1619 O O . ASP A 1 213 ? 14.461 -8.234 1.758 1 98.38 213 ASP A O 1
ATOM 1623 N N . CYS A 1 214 ? 12.805 -9.562 1.253 1 98.81 214 CYS A N 1
ATOM 1624 C CA . CYS A 1 214 ? 13.672 -10.57 0.643 1 98.81 214 CYS A CA 1
ATOM 1625 C C . CYS A 1 214 ? 14.039 -10.172 -0.785 1 98.81 214 CYS A C 1
ATOM 1627 O O . CYS A 1 214 ? 15.008 -10.695 -1.348 1 98.81 214 CYS A O 1
ATOM 1629 N N . LEU A 1 215 ? 13.258 -9.312 -1.413 1 98.88 215 LEU A N 1
ATOM 1630 C CA . LEU A 1 215 ? 13.5 -8.938 -2.803 1 98.88 215 LEU A CA 1
ATOM 1631 C C . LEU A 1 215 ? 14.742 -8.062 -2.924 1 98.88 215 LEU A C 1
ATOM 1633 O O . LEU A 1 215 ? 14.914 -7.113 -2.158 1 98.88 215 LEU A O 1
ATOM 1637 N N . ALA A 1 216 ? 15.57 -8.344 -3.838 1 98.75 216 ALA A N 1
ATOM 1638 C CA . ALA A 1 216 ? 16.719 -7.496 -4.141 1 98.75 216 ALA A CA 1
ATOM 1639 C C . ALA A 1 216 ? 16.281 -6.148 -4.699 1 98.75 216 ALA A C 1
ATOM 1641 O O . ALA A 1 216 ? 16.984 -5.145 -4.539 1 98.75 216 ALA A O 1
ATOM 1642 N N . SER A 1 217 ? 15.164 -6.148 -5.332 1 98.56 217 SER A N 1
ATOM 1643 C CA . SER A 1 217 ? 14.648 -4.93 -5.941 1 98.56 217 SER A CA 1
ATOM 1644 C C . SER A 1 217 ? 14.414 -3.842 -4.898 1 98.56 217 SER A C 1
ATOM 1646 O O . SER A 1 217 ? 13.898 -4.117 -3.812 1 98.56 217 SER A O 1
ATOM 1648 N N . ASP A 1 218 ? 14.719 -2.623 -5.262 1 97.81 218 ASP A N 1
ATOM 1649 C CA . ASP A 1 218 ? 14.398 -1.465 -4.43 1 97.81 218 ASP A CA 1
ATOM 1650 C C . ASP A 1 218 ? 13.047 -0.872 -4.809 1 97.81 218 ASP A C 1
ATOM 1652 O O . ASP A 1 218 ? 12.445 -0.126 -4.027 1 97.81 218 ASP A O 1
ATOM 1656 N N . ASP A 1 219 ? 12.641 -1.157 -6.039 1 98.38 219 ASP A N 1
ATOM 1657 C CA . ASP A 1 219 ? 11.359 -0.638 -6.508 1 98.38 219 ASP A CA 1
ATOM 1658 C C . ASP A 1 219 ? 10.219 -1.595 -6.164 1 98.38 219 ASP A C 1
ATOM 1660 O O . ASP A 1 219 ? 9.672 -2.258 -7.047 1 98.38 219 ASP A O 1
ATOM 1664 N N . VAL A 1 220 ? 9.883 -1.657 -4.887 1 98.88 220 VAL A N 1
ATOM 1665 C CA . VAL A 1 220 ? 8.797 -2.486 -4.371 1 98.88 220 VAL A CA 1
ATOM 1666 C C . VAL A 1 220 ? 7.785 -1.615 -3.633 1 98.88 220 VAL A C 1
ATOM 1668 O O . VAL A 1 220 ? 8.164 -0.753 -2.836 1 98.88 220 VAL A O 1
ATOM 1671 N N . GLU A 1 221 ? 6.543 -1.771 -3.99 1 98.88 221 GLU A N 1
ATOM 1672 C CA . GLU A 1 221 ? 5.434 -1.127 -3.293 1 98.88 221 GLU A CA 1
ATOM 1673 C C . GLU A 1 221 ? 4.469 -2.16 -2.719 1 98.88 221 GLU A C 1
ATOM 1675 O O . GLU A 1 221 ? 4.125 -3.137 -3.389 1 98.88 221 GLU A O 1
ATOM 1680 N N . ILE A 1 222 ? 4.113 -1.982 -1.464 1 98.94 222 ILE A N 1
ATOM 1681 C CA . ILE A 1 222 ? 3.154 -2.852 -0.791 1 98.94 222 ILE A CA 1
ATOM 1682 C C . ILE A 1 222 ? 1.864 -2.08 -0.517 1 98.94 222 ILE A C 1
ATOM 1684 O O . ILE A 1 222 ? 1.896 -0.994 0.066 1 98.94 222 ILE A O 1
ATOM 1688 N N . THR A 1 223 ? 0.791 -2.57 -0.95 1 98.94 223 THR A N 1
ATOM 1689 C CA . THR A 1 223 ? -0.522 -2.027 -0.621 1 98.94 223 THR A CA 1
ATOM 1690 C C . THR A 1 223 ? -1.269 -2.959 0.331 1 98.94 223 THR A C 1
ATOM 1692 O O . THR A 1 223 ? -1.565 -4.102 -0.018 1 98.94 223 THR A O 1
ATOM 1695 N N . LEU A 1 224 ? -1.516 -2.49 1.528 1 98.94 224 LEU A N 1
ATOM 1696 C CA . LEU A 1 224 ? -2.287 -3.229 2.523 1 98.94 224 LEU A CA 1
ATOM 1697 C C . LEU A 1 224 ? -3.713 -2.695 2.609 1 98.94 224 LEU A C 1
ATOM 1699 O O . LEU A 1 224 ? -3.924 -1.484 2.693 1 98.94 224 LEU A O 1
ATOM 1703 N N . ILE A 1 225 ? -4.652 -3.6 2.523 1 98.88 225 ILE A N 1
ATOM 1704 C CA . ILE A 1 225 ? -6.07 -3.256 2.58 1 98.88 225 ILE A CA 1
ATOM 1705 C C . ILE A 1 225 ? -6.652 -3.688 3.924 1 98.88 225 ILE A C 1
ATOM 1707 O O . ILE A 1 225 ? -6.828 -4.883 4.176 1 98.88 225 ILE A O 1
ATOM 1711 N N . LYS A 1 226 ? -7.027 -2.77 4.766 1 98.81 226 LYS A N 1
ATOM 1712 C CA . LYS A 1 226 ? -7.398 -3.033 6.152 1 98.81 226 LYS A CA 1
ATOM 1713 C C . LYS A 1 226 ? -8.523 -4.062 6.234 1 98.81 226 LYS A C 1
ATOM 1715 O O . LYS A 1 226 ? -8.453 -5.004 7.027 1 98.81 226 LYS A O 1
ATOM 1720 N N . ASP A 1 227 ? -9.477 -3.91 5.379 1 98.5 227 ASP A N 1
ATOM 1721 C CA . ASP A 1 227 ? -10.641 -4.785 5.484 1 98.5 227 ASP A CA 1
ATOM 1722 C C . ASP A 1 227 ? -10.578 -5.91 4.449 1 98.5 227 ASP A C 1
ATOM 1724 O O . ASP A 1 227 ? -11.555 -6.633 4.25 1 98.5 227 ASP A O 1
ATOM 1728 N N . GLY A 1 228 ? -9.477 -5.973 3.742 1 98.62 228 GLY A N 1
ATOM 1729 C CA . GLY A 1 228 ? -9.359 -6.953 2.674 1 98.62 228 GLY A CA 1
ATOM 1730 C C . GLY A 1 228 ? -9.203 -8.375 3.182 1 98.62 228 GLY A C 1
ATOM 1731 O O . GLY A 1 228 ? -8.5 -8.609 4.164 1 98.62 228 GLY A O 1
ATOM 1732 N N . ASP A 1 229 ? -9.844 -9.305 2.551 1 98.12 229 ASP A N 1
ATOM 1733 C CA . ASP A 1 229 ? -9.664 -10.727 2.83 1 98.12 229 ASP A CA 1
ATOM 1734 C C . ASP A 1 229 ? -8.625 -11.344 1.892 1 98.12 229 ASP A C 1
ATOM 1736 O O . ASP A 1 229 ? -7.836 -10.633 1.271 1 98.12 229 ASP A O 1
ATOM 1740 N N . HIS A 1 230 ? -8.531 -12.664 1.842 1 97.38 230 HIS A N 1
ATOM 1741 C CA . HIS A 1 230 ? -7.559 -13.375 1.022 1 97.38 230 HIS A CA 1
ATOM 1742 C C . HIS A 1 230 ? -7.855 -13.203 -0.463 1 97.38 230 HIS A C 1
ATOM 1744 O O . HIS A 1 230 ? -6.938 -13.117 -1.28 1 97.38 230 HIS A O 1
ATOM 1750 N N . ARG A 1 231 ? -9.023 -13.195 -0.82 1 95.88 231 ARG A N 1
ATOM 1751 C CA . ARG A 1 231 ? -9.43 -13.25 -2.219 1 95.88 231 ARG A CA 1
ATOM 1752 C C . ARG A 1 231 ? -9.227 -11.906 -2.906 1 95.88 231 ARG A C 1
ATOM 1754 O O . ARG A 1 231 ? -8.844 -11.852 -4.078 1 95.88 231 ARG A O 1
ATOM 1761 N N . LEU A 1 232 ? -9.578 -10.812 -2.164 1 97.81 232 LEU A N 1
ATOM 1762 C CA . LEU A 1 232 ? -9.508 -9.477 -2.744 1 97.81 232 LEU A CA 1
ATOM 1763 C C . LEU A 1 232 ? -10.227 -9.43 -4.094 1 97.81 232 LEU A C 1
ATOM 1765 O O . LEU A 1 232 ? -9.641 -9 -5.09 1 97.81 232 LEU A O 1
ATOM 1769 N N . SER A 1 233 ? -11.422 -9.781 -4.094 1 97.19 233 SER A N 1
ATOM 1770 C CA . SER A 1 233 ? -12.125 -9.961 -5.359 1 97.19 233 SER A CA 1
ATOM 1771 C C . SER A 1 233 ? -13.391 -9.109 -5.41 1 97.19 233 SER A C 1
ATOM 1773 O O . SER A 1 233 ? -14.211 -9.258 -6.316 1 97.19 233 SER A O 1
ATOM 1775 N N . ARG A 1 234 ? -13.688 -8.266 -4.344 1 97.38 234 ARG A N 1
ATOM 1776 C CA . ARG A 1 234 ? -14.766 -7.293 -4.438 1 97.38 234 ARG A CA 1
ATOM 1777 C C . ARG A 1 234 ? -14.516 -6.309 -5.574 1 97.38 234 ARG A C 1
ATOM 1779 O O . ARG A 1 234 ? -13.391 -6.191 -6.066 1 97.38 234 ARG A O 1
ATOM 1786 N N . ASP A 1 235 ? -15.508 -5.672 -6.047 1 97.38 235 ASP A N 1
ATOM 1787 C CA . ASP A 1 235 ? -15.391 -4.727 -7.156 1 97.38 235 ASP A CA 1
ATOM 1788 C C . ASP A 1 235 ? -14.281 -3.713 -6.895 1 97.38 235 ASP A C 1
ATOM 1790 O O . ASP A 1 235 ? -13.477 -3.42 -7.781 1 97.38 235 ASP A O 1
ATOM 1794 N N . GLN A 1 236 ? -14.188 -3.205 -5.703 1 96.31 236 GLN A N 1
ATOM 1795 C CA . GLN A 1 236 ? -13.164 -2.215 -5.367 1 96.31 236 GLN A CA 1
ATOM 1796 C C . GLN A 1 236 ? -11.773 -2.842 -5.34 1 96.31 236 GLN A C 1
ATOM 1798 O O . GLN A 1 236 ? -10.781 -2.17 -5.613 1 96.31 236 GLN A O 1
ATOM 1803 N N . ASP A 1 237 ? -11.742 -4.105 -4.984 1 98.19 237 ASP A N 1
ATOM 1804 C CA . ASP A 1 237 ? -10.469 -4.816 -5.004 1 98.19 237 ASP A CA 1
ATOM 1805 C C . ASP A 1 237 ? -9.969 -5.012 -6.438 1 98.19 237 ASP A C 1
ATOM 1807 O O . ASP A 1 237 ? -8.781 -4.816 -6.719 1 98.19 237 ASP A O 1
ATOM 1811 N N . LEU A 1 238 ? -10.859 -5.402 -7.32 1 98.56 238 LEU A N 1
ATOM 1812 C CA . LEU A 1 238 ? -10.5 -5.594 -8.719 1 98.56 238 LEU A CA 1
ATOM 1813 C C . LEU A 1 238 ? -10.055 -4.281 -9.352 1 98.56 238 LEU A C 1
ATOM 1815 O O . LEU A 1 238 ? -9.078 -4.246 -10.102 1 98.56 238 LEU A O 1
ATOM 1819 N N . ALA A 1 239 ? -10.773 -3.221 -9.094 1 97.38 239 ALA A N 1
ATOM 1820 C CA . ALA A 1 239 ? -10.398 -1.899 -9.594 1 97.38 239 ALA A CA 1
ATOM 1821 C C . ALA A 1 239 ? -9.016 -1.496 -9.102 1 97.38 239 ALA A C 1
ATOM 1823 O O . ALA A 1 239 ? -8.211 -0.966 -9.875 1 97.38 239 ALA A O 1
ATOM 1824 N N . ARG A 1 240 ? -8.734 -1.74 -7.852 1 97.62 240 ARG A N 1
ATOM 1825 C CA . ARG A 1 240 ? -7.43 -1.448 -7.266 1 97.62 240 ARG A CA 1
ATOM 1826 C C . ARG A 1 240 ? -6.328 -2.246 -7.957 1 97.62 240 ARG A C 1
ATOM 1828 O O . ARG A 1 240 ? -5.305 -1.687 -8.352 1 97.62 240 ARG A O 1
ATOM 1835 N N . MET A 1 241 ? -6.586 -3.52 -8.07 1 98.62 241 MET A N 1
ATOM 1836 C CA . MET A 1 241 ? -5.594 -4.383 -8.703 1 98.62 241 MET A CA 1
ATOM 1837 C C . MET A 1 241 ? -5.289 -3.912 -10.125 1 98.62 241 MET A C 1
ATOM 1839 O O . MET A 1 241 ? -4.121 -3.777 -10.5 1 98.62 241 MET A O 1
ATOM 1843 N N . THR A 1 242 ? -6.312 -3.641 -10.922 1 98.56 242 THR A N 1
ATOM 1844 C CA . THR A 1 242 ? -6.109 -3.25 -12.312 1 98.56 242 THR A CA 1
ATOM 1845 C C . THR A 1 242 ? -5.395 -1.905 -12.398 1 98.56 242 THR A C 1
ATOM 1847 O O . THR A 1 242 ? -4.535 -1.707 -13.266 1 98.56 242 THR A O 1
ATOM 1850 N N . ALA A 1 243 ? -5.676 -0.981 -11.516 1 97.06 243 ALA A N 1
ATOM 1851 C CA . ALA A 1 243 ? -5.012 0.32 -11.5 1 97.06 243 ALA A CA 1
ATOM 1852 C C . ALA A 1 243 ? -3.527 0.175 -11.172 1 97.06 243 ALA A C 1
ATOM 1854 O O . ALA A 1 243 ? -2.684 0.825 -11.797 1 97.06 243 ALA A O 1
ATOM 1855 N N . ILE A 1 244 ? -3.244 -0.648 -10.203 1 98.19 244 ILE A N 1
ATOM 1856 C CA . ILE A 1 244 ? -1.863 -0.854 -9.781 1 98.19 244 ILE A CA 1
ATOM 1857 C C . ILE A 1 244 ? -1.07 -1.505 -10.914 1 98.19 244 ILE A C 1
ATOM 1859 O O . ILE A 1 244 ? 0.041 -1.074 -11.227 1 98.19 244 ILE A O 1
ATOM 1863 N N . VAL A 1 245 ? -1.634 -2.508 -11.523 1 98.69 245 VAL A N 1
ATOM 1864 C CA . VAL A 1 245 ? -0.958 -3.205 -12.617 1 98.69 245 VAL A CA 1
ATOM 1865 C C . VAL A 1 245 ? -0.786 -2.264 -13.805 1 98.69 245 VAL A C 1
ATOM 1867 O O . VAL A 1 245 ? 0.268 -2.248 -14.445 1 98.69 245 VAL A O 1
ATOM 1870 N N . ALA A 1 246 ? -1.808 -1.468 -14.102 1 97.88 246 ALA A N 1
ATOM 1871 C CA . ALA A 1 246 ? -1.713 -0.501 -15.195 1 97.88 246 ALA A CA 1
ATOM 1872 C C . ALA A 1 246 ? -0.565 0.478 -14.961 1 97.88 246 ALA A C 1
ATOM 1874 O O . ALA A 1 246 ? 0.207 0.768 -15.875 1 97.88 246 ALA A O 1
ATOM 1875 N N . ARG A 1 247 ? -0.448 0.999 -13.789 1 96.75 247 ARG A N 1
ATOM 1876 C CA . ARG A 1 247 ? 0.621 1.938 -13.469 1 96.75 247 ARG A CA 1
ATOM 1877 C C . ARG A 1 247 ? 1.987 1.269 -13.562 1 96.75 247 ARG A C 1
ATOM 1879 O O . ARG A 1 247 ? 2.955 1.884 -14.016 1 96.75 247 ARG A O 1
ATOM 1886 N N . LEU A 1 248 ? 2.064 0.045 -13.062 1 98 248 LEU A N 1
ATOM 1887 C CA . LEU A 1 248 ? 3.305 -0.715 -13.172 1 98 248 LEU A CA 1
ATOM 1888 C C . LEU A 1 248 ? 3.75 -0.828 -14.625 1 98 248 LEU A C 1
ATOM 1890 O O . LEU A 1 248 ? 4.898 -0.523 -14.953 1 98 248 LEU A O 1
ATOM 1894 N N . VAL A 1 249 ? 2.82 -1.17 -15.453 1 97.81 249 VAL A N 1
ATOM 1895 C CA . VAL A 1 249 ? 3.125 -1.403 -16.859 1 97.81 249 VAL A CA 1
ATOM 1896 C C . VAL A 1 249 ? 3.451 -0.078 -17.547 1 97.81 249 VAL A C 1
ATOM 1898 O O . VAL A 1 249 ? 4.363 -0.008 -18.375 1 97.81 249 VAL A O 1
ATOM 1901 N N . ASP A 1 250 ? 2.719 0.979 -17.203 1 94.69 250 ASP A N 1
ATOM 1902 C CA . ASP A 1 250 ? 2.969 2.303 -17.766 1 94.69 250 ASP A CA 1
ATOM 1903 C C . ASP A 1 250 ? 4.391 2.771 -17.453 1 94.69 250 ASP A C 1
ATOM 1905 O O . ASP A 1 250 ? 5.023 3.438 -18.281 1 94.69 250 ASP A O 1
ATOM 1909 N N . GLY A 1 251 ? 4.844 2.418 -16.281 1 93.94 251 GLY A N 1
ATOM 1910 C CA . GLY A 1 251 ? 6.184 2.822 -15.883 1 93.94 251 GLY A CA 1
ATOM 1911 C C . GLY A 1 251 ? 7.277 2.061 -16.609 1 93.94 251 GLY A C 1
ATOM 1912 O O . GLY A 1 251 ? 8.453 2.434 -16.547 1 93.94 251 GLY A O 1
ATOM 1913 N N . LEU A 1 252 ? 6.895 1.026 -17.297 1 94 252 LEU A N 1
ATOM 1914 C CA . LEU A 1 252 ? 7.855 0.172 -17.984 1 94 252 LEU A CA 1
ATOM 1915 C C . LEU A 1 252 ? 7.926 0.522 -19.469 1 94 252 LEU A C 1
ATOM 1917 O O . LEU A 1 252 ? 8.789 0.016 -20.188 1 94 252 LEU A O 1
ATOM 1921 N N . GLU A 1 253 ? 6.953 1.286 -19.969 1 86.94 253 GLU A N 1
ATOM 1922 C CA . GLU A 1 253 ? 6.934 1.715 -21.375 1 86.94 253 GLU A CA 1
ATOM 1923 C C . GLU A 1 253 ? 7.805 2.947 -21.578 1 86.94 253 GLU A C 1
ATOM 1925 O O . GLU A 1 253 ? 7.941 3.781 -20.688 1 86.94 253 GLU A O 1
ATOM 1930 N N . MET B 1 1 ? -11.172 29 -13.367 1 59.03 1 MET B N 1
ATOM 1931 C CA . MET B 1 1 ? -11.016 28.688 -11.945 1 59.03 1 MET B CA 1
ATOM 1932 C C . MET B 1 1 ? -10.461 29.891 -11.188 1 59.03 1 MET B C 1
ATOM 1934 O O . MET B 1 1 ? -9.555 30.562 -11.664 1 59.03 1 MET B O 1
ATOM 1938 N N . VAL B 1 2 ? -11.211 30.438 -10.148 1 70.56 2 VAL B N 1
ATOM 1939 C CA . VAL B 1 2 ? -10.727 31.578 -9.359 1 70.56 2 VAL B CA 1
ATOM 1940 C C . VAL B 1 2 ? -9.641 31.094 -8.391 1 70.56 2 VAL B C 1
ATOM 1942 O O . VAL B 1 2 ? -9.812 30.094 -7.707 1 70.56 2 VAL B O 1
ATOM 1945 N N . GLU B 1 3 ? -8.391 31.547 -8.656 1 83.06 3 GLU B N 1
ATOM 1946 C CA . GLU B 1 3 ? -7.281 31.219 -7.758 1 83.06 3 GLU B CA 1
ATOM 1947 C C . GLU B 1 3 ? -6.691 32.469 -7.137 1 83.06 3 GLU B C 1
ATOM 1949 O O . GLU B 1 3 ? -6.742 33.562 -7.734 1 83.06 3 GLU B O 1
ATOM 1954 N N . GLY B 1 4 ? -6.332 32.406 -5.852 1 88.75 4 GLY B N 1
ATOM 1955 C CA . GLY B 1 4 ? -5.676 33.562 -5.277 1 88.75 4 GLY B CA 1
ATOM 1956 C C . GLY B 1 4 ? -5.117 33.312 -3.889 1 88.75 4 GLY B C 1
ATOM 1957 O O . GLY B 1 4 ? -5.562 32.406 -3.191 1 88.75 4 GLY B O 1
ATOM 1958 N N . GLY B 1 5 ? -4.121 34 -3.592 1 91.12 5 GLY B N 1
ATOM 1959 C CA . GLY B 1 5 ? -3.535 34 -2.262 1 91.12 5 GLY B CA 1
ATOM 1960 C C . GLY B 1 5 ? -4.199 35 -1.327 1 91.12 5 GLY B C 1
ATOM 1961 O O . GLY B 1 5 ? -4.844 35.969 -1.779 1 91.12 5 GLY B O 1
ATOM 1962 N N . GLY B 1 6 ? -4.199 34.656 0.009 1 96.5 6 GLY B N 1
ATOM 1963 C CA . GLY B 1 6 ? -4.77 35.562 0.997 1 96.5 6 GLY B CA 1
ATOM 1964 C C . GLY B 1 6 ? -4.266 35.281 2.404 1 96.5 6 GLY B C 1
ATOM 1965 O O . GLY B 1 6 ? -3.248 34.625 2.59 1 96.5 6 GLY B O 1
ATOM 1966 N N . ILE B 1 7 ? -4.859 36.031 3.295 1 98 7 ILE B N 1
ATOM 1967 C CA . ILE B 1 7 ? -4.539 35.938 4.715 1 98 7 ILE B CA 1
ATOM 1968 C C . ILE B 1 7 ? -5.805 35.656 5.512 1 98 7 ILE B C 1
ATOM 1970 O O . ILE B 1 7 ? -6.824 36.312 5.336 1 98 7 ILE B O 1
ATOM 1974 N N . LEU B 1 8 ? -5.781 34.625 6.238 1 98.19 8 LEU B N 1
ATOM 1975 C CA . LEU B 1 8 ? -6.832 34.344 7.211 1 98.19 8 LEU B CA 1
ATOM 1976 C C . LEU B 1 8 ? -6.441 34.875 8.594 1 98.19 8 LEU B C 1
ATOM 1978 O O . LEU B 1 8 ? -5.441 34.438 9.164 1 98.19 8 LEU B O 1
ATOM 1982 N N . THR B 1 9 ? -7.16 35.812 9.117 1 98 9 THR B N 1
ATOM 1983 C CA . THR B 1 9 ? -6.902 36.344 10.453 1 98 9 THR B CA 1
ATOM 1984 C C . THR B 1 9 ? -7.555 35.469 11.516 1 98 9 THR B C 1
ATOM 1986 O O . THR B 1 9 ? -8.742 35.125 11.43 1 98 9 THR B O 1
ATOM 1989 N N . ARG B 1 10 ? -6.762 35.125 12.461 1 97.06 10 ARG B N 1
ATOM 1990 C CA . ARG B 1 10 ? -7.242 34.281 13.547 1 97.06 10 ARG B CA 1
ATOM 1991 C C . ARG B 1 10 ? -7.781 35.125 14.703 1 97.06 10 ARG B C 1
ATOM 1993 O O . ARG B 1 10 ? -7.547 36.312 14.766 1 97.06 10 ARG B O 1
ATOM 2000 N N . ALA B 1 11 ? -8.516 34.469 15.602 1 93.56 11 ALA B N 1
ATOM 2001 C CA . ALA B 1 11 ? -9.148 35.156 16.719 1 93.56 11 ALA B CA 1
ATOM 2002 C C . ALA B 1 11 ? -8.109 35.844 17.609 1 93.56 11 ALA B C 1
ATOM 2004 O O . ALA B 1 11 ? -8.375 36.875 18.203 1 93.56 11 ALA B O 1
ATOM 2005 N N . ASP B 1 12 ? -6.961 35.281 17.688 1 94.44 12 ASP B N 1
ATOM 2006 C CA . ASP B 1 12 ? -5.922 35.844 18.562 1 94.44 12 ASP B CA 1
ATOM 2007 C C . ASP B 1 12 ? -5.09 36.906 17.844 1 94.44 12 ASP B C 1
ATOM 2009 O O . ASP B 1 12 ? -4.07 37.344 18.359 1 94.44 12 ASP B O 1
ATOM 2013 N N . GLY B 1 13 ? -5.414 37.219 16.625 1 96.44 13 GLY B N 1
ATOM 2014 C CA . GLY B 1 13 ? -4.727 38.25 15.883 1 96.44 13 GLY B CA 1
ATOM 2015 C C . GLY B 1 13 ? -3.672 37.719 14.93 1 96.44 13 GLY B C 1
ATOM 2016 O O . GLY B 1 13 ? -3.141 38.438 14.102 1 96.44 13 GLY B O 1
ATOM 2017 N N . ALA B 1 14 ? -3.371 36.469 14.992 1 97.5 14 ALA B N 1
ATOM 2018 C CA . ALA B 1 14 ? -2.395 35.844 14.094 1 97.5 14 ALA B CA 1
ATOM 2019 C C . ALA B 1 14 ? -2.906 35.844 12.656 1 97.5 14 ALA B C 1
ATOM 2021 O O . ALA B 1 14 ? -4.117 35.875 12.422 1 97.5 14 ALA B O 1
ATOM 2022 N N . SER B 1 15 ? -1.942 35.875 11.781 1 98 15 SER B N 1
ATOM 2023 C CA . SER B 1 15 ? -2.256 35.812 10.359 1 98 15 SER B CA 1
ATOM 2024 C C . SER B 1 15 ? -1.788 34.5 9.734 1 98 15 SER B C 1
ATOM 2026 O O . SER B 1 15 ? -0.644 34.094 9.93 1 98 15 SER B O 1
ATOM 2028 N N . MET B 1 16 ? -2.674 33.844 8.969 1 98.31 16 MET B N 1
ATOM 2029 C CA . MET B 1 16 ? -2.328 32.625 8.258 1 98.31 16 MET B CA 1
ATOM 2030 C C . MET B 1 16 ? -2.357 32.844 6.746 1 98.31 16 MET B C 1
ATOM 2032 O O . MET B 1 16 ? -3.4 33.156 6.184 1 98.31 16 MET B O 1
ATOM 2036 N N . ALA B 1 17 ? -1.237 32.688 6.156 1 98.75 17 ALA B N 1
ATOM 2037 C CA . ALA B 1 17 ? -1.162 32.812 4.703 1 98.75 17 ALA B CA 1
ATOM 2038 C C . ALA B 1 17 ? -1.727 31.578 4.023 1 98.75 17 ALA B C 1
ATOM 2040 O O . ALA B 1 17 ? -1.503 30.453 4.488 1 98.75 17 ALA B O 1
ATOM 2041 N N . TYR B 1 18 ? -2.482 31.781 2.943 1 98.69 18 TYR B N 1
ATOM 2042 C CA . TYR B 1 18 ? -3.037 30.641 2.223 1 98.69 18 TYR B CA 1
ATOM 2043 C C . TYR B 1 18 ? -3.102 30.922 0.726 1 98.69 18 TYR B C 1
ATOM 2045 O O . TYR B 1 18 ? -2.916 32.062 0.292 1 98.69 18 TYR B O 1
ATOM 2053 N N . HIS B 1 19 ? -3.115 29.906 -0.047 1 98.44 19 HIS B N 1
ATOM 2054 C CA . HIS B 1 19 ? -3.5 29.891 -1.453 1 98.44 19 HIS B CA 1
ATOM 2055 C C . HIS B 1 19 ? -4.703 28.984 -1.686 1 98.44 19 HIS B C 1
ATOM 2057 O O . HIS B 1 19 ? -4.781 27.891 -1.116 1 98.44 19 HIS B O 1
ATOM 2063 N N . ARG B 1 20 ? -5.645 29.453 -2.477 1 98 20 ARG B N 1
ATOM 2064 C CA . ARG B 1 20 ? -6.867 28.672 -2.658 1 98 20 ARG B CA 1
ATOM 2065 C C . ARG B 1 20 ? -7.297 28.672 -4.121 1 98 20 ARG B C 1
ATOM 2067 O O . ARG B 1 20 ? -7.066 29.641 -4.848 1 98 20 ARG B O 1
ATOM 2074 N N . LEU B 1 21 ? -7.801 27.562 -4.551 1 97.62 21 LEU B N 1
ATOM 2075 C CA . LEU B 1 21 ? -8.492 27.359 -5.824 1 97.62 21 LEU B CA 1
ATOM 2076 C C . LEU B 1 21 ? -9.977 27.125 -5.602 1 97.62 21 LEU B C 1
ATOM 2078 O O . LEU B 1 21 ? -10.359 26.312 -4.754 1 97.62 21 LEU B O 1
ATOM 2082 N N . GLU B 1 22 ? -10.773 27.891 -6.32 1 96.62 22 GLU B N 1
ATOM 2083 C CA . GLU B 1 22 ? -12.195 27.562 -6.352 1 96.62 22 GLU B CA 1
ATOM 2084 C C . GLU B 1 22 ? -12.484 26.453 -7.363 1 96.62 22 GLU B C 1
ATOM 2086 O O . GLU B 1 22 ? -11.781 26.344 -8.367 1 96.62 22 GLU B O 1
ATOM 2091 N N . GLY B 1 23 ? -13.469 25.656 -7.02 1 96.75 23 GLY B N 1
ATOM 2092 C CA . GLY B 1 23 ? -13.82 24.578 -7.914 1 96.75 23 GLY B CA 1
ATOM 2093 C C . GLY B 1 23 ? -14.859 23.641 -7.336 1 96.75 23 GLY B C 1
ATOM 2094 O O . GLY B 1 23 ? -15.594 24 -6.414 1 96.75 23 GLY B O 1
ATOM 2095 N N . LYS B 1 24 ? -14.984 22.5 -7.949 1 96.38 24 LYS B N 1
ATOM 2096 C CA . LYS B 1 24 ? -15.977 21.531 -7.504 1 96.38 24 LYS B CA 1
ATOM 2097 C C . LYS B 1 24 ? -15.516 20.812 -6.242 1 96.38 24 LYS B C 1
ATOM 2099 O O . LYS B 1 24 ? -14.328 20.812 -5.922 1 96.38 24 LYS B O 1
ATOM 2104 N N . GLY B 1 25 ? -16.484 20.156 -5.57 1 95.75 25 GLY B N 1
ATOM 2105 C CA . GLY B 1 25 ? -16.203 19.328 -4.402 1 95.75 25 GLY B CA 1
ATOM 2106 C C . GLY B 1 25 ? -16.156 17.844 -4.707 1 95.75 25 GLY B C 1
ATOM 2107 O O . GLY B 1 25 ? -16.531 17.422 -5.801 1 95.75 25 GLY B O 1
ATOM 2108 N N . PRO B 1 26 ? -15.75 17.141 -3.727 1 98 26 PRO B N 1
ATOM 2109 C CA . PRO B 1 26 ? -15.117 17.562 -2.475 1 98 26 PRO B CA 1
ATOM 2110 C C . PRO B 1 26 ? -13.789 18.297 -2.697 1 98 26 PRO B C 1
ATOM 2112 O O . PRO B 1 26 ? -13.031 17.938 -3.598 1 98 26 PRO B O 1
ATOM 2115 N N . GLY B 1 27 ? -13.555 19.328 -1.992 1 98.5 27 GLY B N 1
ATOM 2116 C CA . GLY B 1 27 ? -12.281 20.047 -2.055 1 98.5 27 GLY B CA 1
ATOM 2117 C C . GLY B 1 27 ? -11.156 19.297 -1.362 1 98.5 27 GLY B C 1
ATOM 2118 O O . GLY B 1 27 ? -11.391 18.328 -0.643 1 98.5 27 GLY B O 1
ATOM 2119 N N . ILE B 1 28 ? -9.93 19.734 -1.621 1 98.88 28 ILE B N 1
ATOM 2120 C CA . ILE B 1 28 ? -8.742 19.156 -0.987 1 98.88 28 ILE B CA 1
ATOM 2121 C C . ILE B 1 28 ? -8 20.25 -0.208 1 98.88 28 ILE B C 1
ATOM 2123 O O . ILE B 1 28 ? -7.824 21.359 -0.699 1 98.88 28 ILE B O 1
ATOM 2127 N N . ILE B 1 29 ? -7.672 19.984 1.007 1 98.94 29 ILE B N 1
ATOM 2128 C CA . ILE B 1 29 ? -6.805 20.844 1.811 1 98.94 29 ILE B CA 1
ATOM 2129 C C . ILE B 1 29 ? -5.492 20.109 2.1 1 98.94 29 ILE B C 1
ATOM 2131 O O . ILE B 1 29 ? -5.492 18.969 2.531 1 98.94 29 ILE B O 1
ATOM 2135 N N . PHE B 1 30 ? -4.398 20.797 1.826 1 98.94 30 PHE B N 1
ATOM 2136 C CA . PHE B 1 30 ? -3.096 20.203 2.119 1 98.94 30 PHE B CA 1
ATOM 2137 C C . PHE B 1 30 ? -2.504 20.812 3.387 1 98.94 30 PHE B C 1
ATOM 2139 O O . PHE B 1 30 ? -2.514 22.031 3.562 1 98.94 30 PHE B O 1
ATOM 2146 N N . LEU B 1 31 ? -2.043 19.922 4.281 1 98.88 31 LEU B N 1
ATOM 2147 C CA . LEU B 1 31 ? -1.365 20.312 5.512 1 98.88 31 LEU B CA 1
ATOM 2148 C C . LEU B 1 31 ? 0.093 19.875 5.496 1 98.88 31 LEU B C 1
ATOM 2150 O O . LEU B 1 31 ? 0.382 18.672 5.484 1 98.88 31 LEU B O 1
ATOM 2154 N N . HIS B 1 32 ? 1.033 20.828 5.578 1 98.69 32 HIS B N 1
ATOM 2155 C CA . HIS B 1 32 ? 2.457 20.531 5.465 1 98.69 32 HIS B CA 1
ATOM 2156 C C . HIS B 1 32 ? 3.023 20.047 6.793 1 98.69 32 HIS B C 1
ATOM 2158 O O . HIS B 1 32 ? 2.336 20.062 7.812 1 98.69 32 HIS B O 1
ATOM 2164 N N . GLY B 1 33 ? 4.277 19.547 6.77 1 97.69 33 GLY B N 1
ATOM 2165 C CA . GLY B 1 33 ? 4.949 19 7.934 1 97.69 33 GLY B CA 1
ATOM 2166 C C . GLY B 1 33 ? 5.66 20.047 8.766 1 97.69 33 GLY B C 1
ATOM 2167 O O . GLY B 1 33 ? 5.641 21.234 8.43 1 97.69 33 GLY B O 1
ATOM 2168 N N . PHE B 1 34 ? 6.324 19.562 9.828 1 95.06 34 PHE B N 1
ATOM 2169 C CA . PHE B 1 34 ? 7.086 20.406 10.742 1 95.06 34 PHE B CA 1
ATOM 2170 C C . PHE B 1 34 ? 8.266 21.047 10.031 1 95.06 34 PHE B C 1
ATOM 2172 O O . PHE B 1 34 ? 9 20.375 9.305 1 95.06 34 PHE B O 1
ATOM 2179 N N . HIS B 1 35 ? 8.359 22.375 10.18 1 92.25 35 HIS B N 1
ATOM 2180 C CA . HIS B 1 35 ? 9.422 23.188 9.602 1 92.25 35 HIS B CA 1
ATOM 2181 C C . HIS B 1 35 ? 9.359 23.172 8.078 1 92.25 35 HIS B C 1
ATOM 2183 O O . HIS B 1 35 ? 10.391 23.266 7.402 1 92.25 35 HIS B O 1
ATOM 2189 N N . SER B 1 36 ? 8.242 22.953 7.562 1 94.69 36 SER B N 1
ATOM 2190 C CA . SER B 1 36 ? 7.941 23.094 6.141 1 94.69 36 SER B CA 1
ATOM 2191 C C . SER B 1 36 ? 6.984 24.25 5.887 1 94.69 36 SER B C 1
ATOM 2193 O O . SER B 1 36 ? 6.871 25.156 6.715 1 94.69 36 SER B O 1
ATOM 2195 N N . ASP B 1 37 ? 6.5 24.375 4.688 1 97.06 37 ASP B N 1
ATOM 2196 C CA . ASP B 1 37 ? 5.531 25.422 4.367 1 97.06 37 ASP B CA 1
ATOM 2197 C C . ASP B 1 37 ? 4.656 25 3.182 1 97.06 37 ASP B C 1
ATOM 2199 O O . ASP B 1 37 ? 4.758 23.875 2.689 1 97.06 37 ASP B O 1
ATOM 2203 N N . MET B 1 38 ? 3.738 25.891 2.787 1 97.88 38 MET B N 1
ATOM 2204 C CA . MET B 1 38 ? 2.699 25.547 1.822 1 97.88 38 MET B CA 1
ATOM 2205 C C . MET B 1 38 ? 3.254 25.547 0.402 1 97.88 38 MET B C 1
ATOM 2207 O O . MET B 1 38 ? 2.531 25.25 -0.552 1 97.88 38 MET B O 1
ATOM 2211 N N . GLU B 1 39 ? 4.551 25.828 0.203 1 97.62 39 GLU B N 1
ATOM 2212 C CA . GLU B 1 39 ? 5.133 25.953 -1.13 1 97.62 39 GLU B CA 1
ATOM 2213 C C . GLU B 1 39 ? 5.887 24.672 -1.512 1 97.62 39 GLU B C 1
ATOM 2215 O O . GLU B 1 39 ? 6.52 24.625 -2.568 1 97.62 39 GLU B O 1
ATOM 2220 N N . GLY B 1 40 ? 5.867 23.688 -0.657 1 97.25 40 GLY B N 1
ATOM 2221 C CA . GLY B 1 40 ? 6.578 22.453 -0.923 1 97.25 40 GLY B CA 1
ATOM 2222 C C . GLY B 1 40 ? 6.043 21.688 -2.125 1 97.25 40 GLY B C 1
ATOM 2223 O O . GLY B 1 40 ? 4.914 21.938 -2.562 1 97.25 40 GLY B O 1
ATOM 2224 N N . GLY B 1 41 ? 6.82 20.75 -2.609 1 98 41 GLY B N 1
ATOM 2225 C CA . GLY B 1 41 ? 6.508 19.984 -3.811 1 98 41 GLY B CA 1
ATOM 2226 C C . GLY B 1 41 ? 5.199 19.234 -3.711 1 98 41 GLY B C 1
ATOM 2227 O O . GLY B 1 41 ? 4.445 19.141 -4.684 1 98 41 GLY B O 1
ATOM 2228 N N . LYS B 1 42 ? 4.941 18.609 -2.611 1 98.69 42 LYS B N 1
ATOM 2229 C CA . LYS B 1 42 ? 3.699 17.859 -2.443 1 98.69 42 LYS B CA 1
ATOM 2230 C C . LYS B 1 42 ? 2.482 18.766 -2.551 1 98.69 42 LYS B C 1
ATOM 2232 O O . LYS B 1 42 ? 1.505 18.438 -3.223 1 98.69 42 LYS B O 1
ATOM 2237 N N . ALA B 1 43 ? 2.525 19.938 -1.921 1 98.62 43 ALA B N 1
ATOM 2238 C CA . ALA B 1 43 ? 1.441 20.922 -1.977 1 98.62 43 ALA B CA 1
ATOM 2239 C C . ALA B 1 43 ? 1.179 21.359 -3.412 1 98.62 43 ALA B C 1
ATOM 2241 O O . ALA B 1 43 ? 0.032 21.375 -3.863 1 98.62 43 ALA B O 1
ATOM 2242 N N . LEU B 1 44 ? 2.238 21.719 -4.078 1 98.62 44 LEU B N 1
ATOM 2243 C CA . LEU B 1 44 ? 2.109 22.25 -5.434 1 98.62 44 LEU B CA 1
ATOM 2244 C C . LEU B 1 44 ? 1.65 21.156 -6.398 1 98.62 44 LEU B C 1
ATOM 2246 O O . LEU B 1 44 ? 0.912 21.438 -7.348 1 98.62 44 LEU B O 1
ATOM 2250 N N . ALA B 1 45 ? 2.102 19.938 -6.203 1 98.75 45 ALA B N 1
ATOM 2251 C CA . ALA B 1 45 ? 1.646 18.828 -7.031 1 98.75 45 ALA B CA 1
ATOM 2252 C C . ALA B 1 45 ? 0.143 18.609 -6.883 1 98.75 45 ALA B C 1
ATOM 2254 O O . ALA B 1 45 ? -0.558 18.375 -7.871 1 98.75 45 ALA B O 1
ATOM 2255 N N . LEU B 1 46 ? -0.35 18.672 -5.691 1 98.75 46 LEU B N 1
ATOM 2256 C CA . LEU B 1 46 ? -1.778 18.484 -5.453 1 98.75 46 LEU B CA 1
ATOM 2257 C C . LEU B 1 46 ? -2.572 19.656 -6.023 1 98.75 46 LEU B C 1
ATOM 2259 O O . LEU B 1 46 ? -3.682 19.484 -6.527 1 98.75 46 LEU B O 1
ATOM 2263 N N . GLU B 1 47 ? -2.016 20.844 -5.836 1 98.62 47 GLU B N 1
ATOM 2264 C CA . GLU B 1 47 ? -2.682 22 -6.445 1 98.62 47 GLU B CA 1
ATOM 2265 C C . GLU B 1 47 ? -2.836 21.812 -7.949 1 98.62 47 GLU B C 1
ATOM 2267 O O . GLU B 1 47 ? -3.893 22.109 -8.516 1 98.62 47 GLU B O 1
ATOM 2272 N N . ASN B 1 48 ? -1.751 21.406 -8.602 1 98.31 48 ASN B N 1
ATOM 2273 C CA . ASN B 1 48 ? -1.793 21.156 -10.039 1 98.31 48 ASN B CA 1
ATOM 2274 C C . ASN B 1 48 ? -2.834 20.109 -10.398 1 98.31 48 ASN B C 1
ATOM 2276 O O . ASN B 1 48 ? -3.539 20.234 -11.398 1 98.31 48 ASN B O 1
ATOM 2280 N N . LEU B 1 49 ? -2.902 19.047 -9.633 1 98.06 49 LEU B N 1
ATOM 2281 C CA . LEU B 1 49 ? -3.934 18.031 -9.812 1 98.06 49 LEU B CA 1
ATOM 2282 C C . LEU B 1 49 ? -5.324 18.656 -9.789 1 98.06 49 LEU B C 1
ATOM 2284 O O . LEU B 1 49 ? -6.148 18.391 -10.672 1 98.06 49 LEU B O 1
ATOM 2288 N N . CYS B 1 50 ? -5.559 19.469 -8.82 1 98.31 50 CYS B N 1
ATOM 2289 C CA . CYS B 1 50 ? -6.871 20.062 -8.633 1 98.31 50 CYS B CA 1
ATOM 2290 C C . CYS B 1 50 ? -7.184 21.047 -9.758 1 98.31 50 CYS B C 1
ATOM 2292 O O . CYS B 1 50 ? -8.32 21.125 -10.219 1 98.31 50 CYS B O 1
ATOM 2294 N N . LYS B 1 51 ? -6.18 21.812 -10.125 1 97.69 51 LYS B N 1
ATOM 2295 C CA . LYS B 1 51 ? -6.348 22.703 -11.266 1 97.69 51 LYS B CA 1
ATOM 2296 C C . LYS B 1 51 ? -6.801 21.938 -12.508 1 97.69 51 LYS B C 1
ATOM 2298 O O . LYS B 1 51 ? -7.734 22.359 -13.188 1 97.69 51 LYS B O 1
ATOM 2303 N N . ASN B 1 52 ? -6.168 20.859 -12.781 1 97.25 52 ASN B N 1
ATOM 2304 C CA . ASN B 1 52 ? -6.465 20.047 -13.953 1 97.25 52 ASN B CA 1
ATOM 2305 C C . ASN B 1 52 ? -7.863 19.438 -13.883 1 97.25 52 ASN B C 1
ATOM 2307 O O . ASN B 1 52 ? -8.508 19.219 -14.906 1 97.25 52 ASN B O 1
ATOM 2311 N N . GLN B 1 53 ? -8.344 19.266 -12.672 1 96.69 53 GLN B N 1
ATOM 2312 C CA . GLN B 1 53 ? -9.641 18.625 -12.484 1 96.69 53 GLN B CA 1
ATOM 2313 C C . GLN B 1 53 ? -10.742 19.656 -12.25 1 96.69 53 GLN B C 1
ATOM 2315 O O . GLN B 1 53 ? -11.914 19.297 -12.125 1 96.69 53 GLN B O 1
ATOM 2320 N N . GLY B 1 54 ? -10.398 20.891 -12.133 1 97.38 54 GLY B N 1
ATOM 2321 C CA . GLY B 1 54 ? -11.367 21.922 -11.758 1 97.38 54 GLY B CA 1
ATOM 2322 C C . GLY B 1 54 ? -11.906 21.75 -10.352 1 97.38 54 GLY B C 1
ATOM 2323 O O . GLY B 1 54 ? -13.102 21.953 -10.117 1 97.38 54 GLY B O 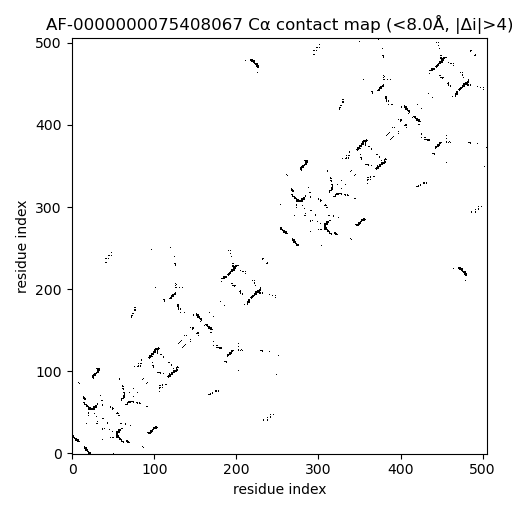1
ATOM 2324 N N . ARG B 1 55 ? -11.078 21.344 -9.469 1 97.62 55 ARG B N 1
ATOM 2325 C CA . ARG B 1 55 ? -11.469 21.016 -8.102 1 97.62 55 ARG B CA 1
ATOM 2326 C C . ARG B 1 55 ? -10.961 22.078 -7.125 1 97.62 55 ARG B C 1
ATOM 2328 O O . ARG B 1 55 ? -9.891 22.641 -7.324 1 97.62 55 ARG B O 1
ATOM 2335 N N . ALA B 1 56 ? -11.711 22.312 -6.098 1 98.31 56 ALA B N 1
ATOM 2336 C CA . ALA B 1 56 ? -11.312 23.25 -5.055 1 98.31 56 ALA B CA 1
ATOM 2337 C C . ALA B 1 56 ? -10.102 22.734 -4.289 1 98.31 56 ALA B C 1
ATOM 2339 O O . ALA B 1 56 ? -9.961 21.531 -4.059 1 98.31 56 ALA B O 1
ATOM 2340 N N . PHE B 1 57 ? -9.227 23.672 -3.953 1 98.81 57 PHE B N 1
ATOM 2341 C CA . PHE B 1 57 ? -7.98 23.328 -3.271 1 98.81 57 PHE B CA 1
ATOM 2342 C C . PHE B 1 57 ? -7.527 24.453 -2.361 1 98.81 57 PHE B C 1
ATOM 2344 O O . PHE B 1 57 ? -7.664 25.641 -2.709 1 98.81 57 PHE B O 1
ATOM 2351 N N . VAL B 1 58 ? -7.027 24.047 -1.169 1 98.81 58 VAL B N 1
ATOM 2352 C CA . VAL B 1 58 ? -6.43 25.047 -0.284 1 98.81 58 VAL B CA 1
ATOM 2353 C C . VAL B 1 58 ? -5.105 24.516 0.268 1 98.81 58 VAL B C 1
ATOM 2355 O O . VAL B 1 58 ? -5.023 23.359 0.702 1 98.81 58 VAL B O 1
ATOM 2358 N N . ARG B 1 59 ? -4.086 25.219 0.175 1 98.81 59 ARG B N 1
ATOM 2359 C CA . ARG B 1 59 ? -2.861 25.062 0.954 1 98.81 59 ARG B CA 1
ATOM 2360 C C . ARG B 1 59 ? -2.588 26.312 1.79 1 98.81 59 ARG B C 1
ATOM 2362 O O . ARG B 1 59 ? -2.955 27.422 1.398 1 98.81 59 ARG B O 1
ATOM 2369 N N . PHE B 1 60 ? -1.933 26.125 2.928 1 98.81 60 PHE B N 1
ATOM 2370 C CA . PHE B 1 60 ? -1.712 27.234 3.848 1 98.81 60 PHE B CA 1
ATOM 2371 C C . PHE B 1 60 ? -0.5 26.984 4.734 1 98.81 60 PHE B C 1
ATOM 2373 O O . PHE B 1 60 ? -0.013 25.844 4.809 1 98.81 60 PHE B O 1
ATOM 2380 N N . ASP B 1 61 ? 0.007 28.031 5.289 1 98.81 61 ASP B N 1
ATOM 2381 C CA . ASP B 1 61 ? 1.096 27.922 6.254 1 98.81 61 ASP B CA 1
ATOM 2382 C C . ASP B 1 61 ? 0.559 27.859 7.684 1 98.81 61 ASP B C 1
ATOM 2384 O O . ASP B 1 61 ? -0.2 28.734 8.102 1 98.81 61 ASP B O 1
ATOM 2388 N N . LEU B 1 62 ? 0.929 26.844 8.352 1 98.38 62 LEU B N 1
ATOM 2389 C CA . LEU B 1 62 ? 0.599 26.734 9.773 1 98.38 62 LEU B CA 1
ATOM 2390 C C . LEU B 1 62 ? 1.227 27.891 10.555 1 98.38 62 LEU B C 1
ATOM 2392 O O . LEU B 1 62 ? 2.221 28.469 10.117 1 98.38 62 LEU B O 1
ATOM 2396 N N . PHE B 1 63 ? 0.641 28.172 11.672 1 98.38 63 PHE B N 1
ATOM 2397 C CA . PHE B 1 63 ? 1.197 29.172 12.562 1 98.38 63 PHE B CA 1
ATOM 2398 C C . PHE B 1 63 ? 2.689 28.953 12.766 1 98.38 63 PHE B C 1
ATOM 2400 O O . PHE B 1 63 ? 3.123 27.844 13.062 1 98.38 63 PHE B O 1
ATOM 2407 N N . GLY B 1 64 ? 3.465 30.047 12.562 1 97.56 64 GLY B N 1
ATOM 2408 C CA . GLY B 1 64 ? 4.898 29.984 12.797 1 97.56 64 GLY B CA 1
ATOM 2409 C C . GLY B 1 64 ? 5.68 29.453 11.609 1 97.56 64 GLY B C 1
ATOM 2410 O O . GLY B 1 64 ? 6.906 29.359 11.664 1 97.56 64 GLY B O 1
ATOM 2411 N N . HIS B 1 65 ? 5.027 29.156 10.531 1 97.38 65 HIS B N 1
ATOM 2412 C CA . HIS B 1 65 ? 5.68 28.609 9.344 1 97.38 65 HIS B CA 1
ATOM 2413 C C . HIS B 1 65 ? 5.461 29.516 8.133 1 97.38 65 HIS B C 1
ATOM 2415 O O . HIS B 1 65 ? 4.469 30.25 8.07 1 97.38 65 HIS B O 1
ATOM 2421 N N . GLY B 1 66 ? 6.434 29.469 7.23 1 97.56 66 GLY B N 1
ATOM 2422 C CA . GLY B 1 66 ? 6.285 30.156 5.961 1 97.56 66 GLY B CA 1
ATOM 2423 C C . GLY B 1 66 ? 5.969 31.625 6.121 1 97.56 66 GLY B C 1
ATOM 2424 O O . GLY B 1 66 ? 6.672 32.344 6.832 1 97.56 66 GLY B O 1
ATOM 2425 N N . LYS B 1 67 ? 4.82 32.031 5.477 1 98 67 LYS B N 1
ATOM 2426 C CA . LYS B 1 67 ? 4.449 33.438 5.445 1 98 67 LYS B CA 1
ATOM 2427 C C . LYS B 1 67 ? 3.434 33.75 6.539 1 98 67 LYS B C 1
ATOM 2429 O O . LYS B 1 67 ? 2.961 34.906 6.637 1 98 67 LYS B O 1
ATOM 2434 N N . SER B 1 68 ? 3.07 32.781 7.309 1 98.44 68 SER B N 1
ATOM 2435 C CA . SER B 1 68 ? 2.164 33 8.43 1 98.44 68 SER B CA 1
ATOM 2436 C C . SER B 1 68 ? 2.895 33.656 9.609 1 98.44 68 SER B C 1
ATOM 2438 O O . SER B 1 68 ? 4.117 33.531 9.727 1 98.44 68 SER B O 1
ATOM 2440 N N . SER B 1 69 ? 2.164 34.344 10.461 1 98.06 69 SER B N 1
ATOM 2441 C CA . SER B 1 69 ? 2.779 35.062 11.578 1 98.06 69 SER B CA 1
ATOM 2442 C C . SER B 1 69 ? 3.211 34.094 12.672 1 98.06 69 SER B C 1
ATOM 2444 O O . SER B 1 69 ? 2.84 32.906 12.656 1 98.06 69 SER B O 1
ATOM 2446 N N . GLY B 1 70 ? 4.105 34.562 13.547 1 96.88 70 GLY B N 1
ATOM 2447 C CA . GLY B 1 70 ? 4.543 33.812 14.711 1 96.88 70 GLY B CA 1
ATOM 2448 C C . GLY B 1 70 ? 5.855 33.094 14.484 1 96.88 70 GLY B C 1
ATOM 2449 O O . GLY B 1 70 ? 6.469 33.219 13.422 1 96.88 70 GLY B O 1
ATOM 2450 N N . ARG B 1 71 ? 6.293 32.406 15.516 1 95.69 71 ARG B N 1
ATOM 2451 C CA . ARG B 1 71 ? 7.453 31.531 15.477 1 95.69 71 ARG B CA 1
ATOM 2452 C C . ARG B 1 71 ? 7.043 30.078 15.695 1 95.69 71 ARG B C 1
ATOM 2454 O O . ARG B 1 71 ? 6.137 29.797 16.484 1 95.69 71 ARG B O 1
ATOM 2461 N N . VAL B 1 72 ? 7.672 29.219 14.984 1 94.75 72 VAL B N 1
ATOM 2462 C CA . VAL B 1 72 ? 7.379 27.797 15.102 1 94.75 72 VAL B CA 1
ATOM 2463 C C . VAL B 1 72 ? 7.465 27.375 16.562 1 94.75 72 VAL B C 1
ATOM 2465 O O . VAL B 1 72 ? 6.676 26.547 17.031 1 94.75 72 VAL B O 1
ATOM 2468 N N . GLU B 1 73 ? 8.344 27.984 17.344 1 94.69 73 GLU B N 1
ATOM 2469 C CA . GLU B 1 73 ? 8.602 27.641 18.734 1 94.69 73 GLU B CA 1
ATOM 2470 C C . GLU B 1 73 ? 7.438 28.062 19.641 1 94.69 73 GLU B C 1
ATOM 2472 O O . GLU B 1 73 ? 7.32 27.609 20.781 1 94.69 73 GLU B O 1
A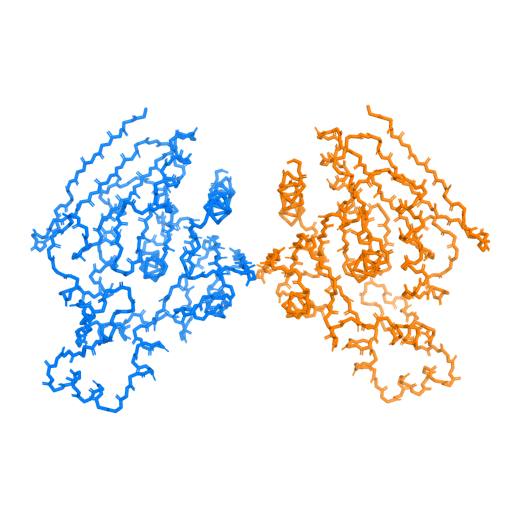TOM 2477 N N . ASP B 1 74 ? 6.641 28.953 19.109 1 95.88 74 ASP B N 1
ATOM 2478 C CA . ASP B 1 74 ? 5.48 29.406 19.875 1 95.88 74 ASP B CA 1
ATOM 2479 C C . ASP B 1 74 ? 4.242 28.578 19.547 1 95.88 74 ASP B C 1
ATOM 2481 O O . ASP B 1 74 ? 3.186 28.766 20.156 1 95.88 74 ASP B O 1
ATOM 2485 N N . GLY B 1 75 ? 4.359 27.688 18.594 1 96.56 75 GLY B N 1
ATOM 2486 C CA . GLY B 1 75 ? 3.26 26.812 18.203 1 96.56 75 GLY B CA 1
ATOM 2487 C C . GLY B 1 75 ? 3.244 25.5 18.953 1 96.56 75 GLY B C 1
ATOM 2488 O O . GLY B 1 75 ? 4.152 25.219 19.734 1 96.56 75 GLY B O 1
ATOM 2489 N N . CYS B 1 76 ? 2.205 24.781 18.812 1 98.19 76 CYS B N 1
ATOM 2490 C CA . CYS B 1 76 ? 2.01 23.453 19.344 1 98.19 76 CYS B CA 1
ATOM 2491 C C . CYS B 1 76 ? 0.922 22.703 18.578 1 98.19 76 CYS B C 1
ATOM 2493 O O . CYS B 1 76 ? 0.34 23.25 17.641 1 98.19 76 CYS B O 1
ATOM 2495 N N . VAL B 1 77 ? 0.688 21.453 18.953 1 98.75 77 VAL B N 1
ATOM 2496 C CA . VAL B 1 77 ? -0.212 20.594 18.203 1 98.75 77 VAL B CA 1
ATOM 2497 C C . VAL B 1 77 ? -1.629 21.156 18.234 1 98.75 77 VAL B C 1
ATOM 2499 O O . VAL B 1 77 ? -2.305 21.234 17.203 1 98.75 77 VAL B O 1
ATOM 2502 N N . SER B 1 78 ? -2.098 21.625 19.406 1 98.75 78 SER B N 1
ATOM 2503 C CA . SER B 1 78 ? -3.432 22.203 19.547 1 98.75 78 SER B CA 1
ATOM 2504 C C . SER B 1 78 ? -3.6 23.422 18.656 1 98.75 78 SER B C 1
ATOM 2506 O O . SER B 1 78 ? -4.633 23.594 18 1 98.75 78 SER B O 1
ATOM 2508 N N . ARG B 1 79 ? -2.596 24.281 18.672 1 98.38 79 ARG B N 1
ATOM 2509 C CA . ARG B 1 79 ? -2.635 25.5 17.859 1 98.38 79 ARG B CA 1
ATOM 2510 C C . ARG B 1 79 ? -2.744 25.172 16.375 1 98.38 79 ARG B C 1
ATOM 2512 O O . ARG B 1 79 ? -3.559 25.75 15.664 1 98.38 79 ARG B O 1
ATOM 2519 N N . TRP B 1 80 ? -1.955 24.266 15.93 1 98.75 80 TRP B N 1
ATOM 2520 C CA . TRP B 1 80 ? -1.948 23.891 14.523 1 98.75 80 TRP B CA 1
ATOM 2521 C C . TRP B 1 80 ? -3.248 23.188 14.133 1 98.75 80 TRP B C 1
ATOM 2523 O O . TRP B 1 80 ? -3.75 23.375 13.023 1 98.75 80 TRP B O 1
ATOM 2533 N N . ALA B 1 81 ? -3.803 22.328 15.016 1 98.81 81 ALA B N 1
ATOM 2534 C CA . ALA B 1 81 ? -5.113 21.734 14.766 1 98.81 81 ALA B CA 1
ATOM 2535 C C . ALA B 1 81 ? -6.191 22.812 14.656 1 98.81 81 ALA B C 1
ATOM 2537 O O . ALA B 1 81 ? -7.059 22.734 13.781 1 98.81 81 ALA B O 1
ATOM 2538 N N . ASP B 1 82 ? -6.098 23.812 15.547 1 98.5 82 ASP B N 1
ATOM 2539 C CA . ASP B 1 82 ? -7.027 24.938 15.492 1 98.5 82 ASP B CA 1
ATOM 2540 C C . ASP B 1 82 ? -6.926 25.656 14.156 1 98.5 82 ASP B C 1
ATOM 2542 O O . ASP B 1 82 ? -7.941 26.094 13.602 1 98.5 82 ASP B O 1
ATOM 2546 N N . ASP B 1 83 ? -5.73 25.844 13.719 1 98 83 ASP B N 1
ATOM 2547 C CA . ASP B 1 83 ? -5.512 26.5 12.43 1 98 83 ASP B CA 1
ATOM 2548 C C . ASP B 1 83 ? -6.164 25.719 11.297 1 98 83 ASP B C 1
ATOM 2550 O O . ASP B 1 83 ? -6.82 26.297 10.43 1 98 83 ASP B O 1
ATOM 2554 N N . ALA B 1 84 ? -5.957 24.453 11.289 1 98.75 84 ALA B N 1
ATOM 2555 C CA . ALA B 1 84 ? -6.543 23.594 10.258 1 98.75 84 ALA B CA 1
ATOM 2556 C C . ALA B 1 84 ? -8.07 23.688 10.281 1 98.75 84 ALA B C 1
ATOM 2558 O O . ALA B 1 84 ? -8.703 23.766 9.227 1 98.75 84 ALA B O 1
ATOM 2559 N N . VAL B 1 85 ? -8.656 23.656 11.461 1 98.75 85 VAL B N 1
ATOM 2560 C CA . VAL B 1 85 ? -10.109 23.75 11.602 1 98.75 85 VAL B CA 1
ATOM 2561 C C . VAL B 1 85 ? -10.594 25.094 11.094 1 98.75 85 VAL B C 1
ATOM 2563 O O . VAL B 1 85 ? -11.625 25.188 10.422 1 98.75 85 VAL B O 1
ATOM 2566 N N . ALA B 1 86 ? -9.844 26.156 11.414 1 98.69 86 ALA B N 1
ATOM 2567 C CA . ALA B 1 86 ? -10.219 27.484 10.938 1 98.69 86 ALA B CA 1
ATOM 2568 C C . ALA B 1 86 ? -10.211 27.547 9.406 1 98.69 86 ALA B C 1
ATOM 2570 O O . ALA B 1 86 ? -11.102 28.141 8.797 1 98.69 86 ALA B O 1
ATOM 2571 N N . VAL B 1 87 ? -9.211 26.953 8.805 1 98.44 87 VAL B N 1
ATOM 2572 C CA . VAL B 1 87 ? -9.133 26.906 7.348 1 98.44 87 VAL B CA 1
ATOM 2573 C C . VAL B 1 87 ? -10.328 26.141 6.789 1 98.44 87 VAL B C 1
ATOM 2575 O O . VAL B 1 87 ? -10.969 26.594 5.836 1 98.44 87 VAL B O 1
ATOM 2578 N N . LEU B 1 88 ? -10.617 25 7.387 1 98.25 88 LEU B N 1
ATOM 2579 C CA . LEU B 1 88 ? -11.766 24.203 6.988 1 98.25 88 LEU B CA 1
ATOM 2580 C C . LEU B 1 88 ? -13.047 25.016 7.062 1 98.25 88 LEU B C 1
ATOM 2582 O O . LEU B 1 88 ? -13.844 25.016 6.117 1 98.25 88 LEU B O 1
ATOM 2586 N N . ASP B 1 89 ? -13.242 25.719 8.109 1 98.25 89 ASP B N 1
ATOM 2587 C CA . ASP B 1 89 ? -14.5 26.406 8.391 1 98.25 89 ASP B CA 1
ATOM 2588 C C . ASP B 1 89 ? -14.633 27.688 7.566 1 98.25 89 ASP B C 1
ATOM 2590 O O . ASP B 1 89 ? -15.727 28.031 7.125 1 98.25 89 ASP B O 1
ATOM 2594 N N . GLU B 1 90 ? -13.508 28.328 7.344 1 97.88 90 GLU B N 1
ATOM 2595 C CA . GLU B 1 90 ? -13.625 29.703 6.863 1 97.88 90 GLU B CA 1
ATOM 2596 C C . GLU B 1 90 ? -13.211 29.812 5.398 1 97.88 90 GLU B C 1
ATOM 2598 O O . GLU B 1 90 ? -13.586 30.766 4.711 1 97.88 90 GLU B O 1
ATOM 2603 N N . LEU B 1 91 ? -12.414 28.875 4.957 1 97.75 91 LEU B N 1
ATOM 2604 C CA . LEU B 1 91 ? -11.867 29.047 3.615 1 97.75 91 LEU B CA 1
ATOM 2605 C C . LEU B 1 91 ? -12.453 28.031 2.648 1 97.75 91 LEU B C 1
ATOM 2607 O O . LEU B 1 91 ? -12.141 28.031 1.457 1 97.75 91 LEU B O 1
ATOM 2611 N N . THR B 1 92 ? -13.234 27.094 3.117 1 97.94 92 THR B N 1
ATOM 2612 C CA . THR B 1 92 ? -13.758 26.062 2.234 1 97.94 92 THR B CA 1
ATOM 2613 C C . THR B 1 92 ? -15.266 25.922 2.416 1 97.94 92 THR B C 1
ATOM 2615 O O . THR B 1 92 ? -15.836 26.453 3.367 1 97.94 92 THR B O 1
ATOM 2618 N N . GLN B 1 93 ? -15.906 25.266 1.469 1 96.44 93 GLN B N 1
ATOM 2619 C CA . GLN B 1 93 ? -17.328 24.922 1.511 1 96.44 93 GLN B CA 1
ATOM 2620 C C . GLN B 1 93 ? -17.547 23.438 1.229 1 96.44 93 GLN B C 1
ATOM 2622 O O . GLN B 1 93 ? -16.766 22.828 0.506 1 96.44 93 GLN B O 1
ATOM 2627 N N . GLY B 1 94 ? -18.609 22.891 1.86 1 97.06 94 GLY B N 1
ATOM 2628 C CA . GLY B 1 94 ? -18.969 21.5 1.579 1 97.06 94 GLY B CA 1
ATOM 2629 C C . GLY B 1 94 ? -17.953 20.5 2.092 1 97.06 94 GLY B C 1
ATOM 2630 O O . GLY B 1 94 ? -17.141 20.828 2.963 1 97.06 94 GLY B O 1
ATOM 2631 N N . PRO B 1 95 ? -18.047 19.234 1.613 1 98.44 95 PRO B N 1
ATOM 2632 C CA . PRO B 1 95 ? -17.141 18.172 2.061 1 98.44 95 PRO B CA 1
ATOM 2633 C C . PRO B 1 95 ? -15.695 18.391 1.602 1 98.44 95 PRO B C 1
ATOM 2635 O O . PRO B 1 95 ? -15.469 18.875 0.492 1 98.44 95 PRO B O 1
ATOM 2638 N N . GLN B 1 96 ? -14.75 18.047 2.459 1 98.81 96 GLN B N 1
ATOM 2639 C CA . GLN B 1 96 ? -13.336 18.219 2.158 1 98.81 96 GLN B CA 1
ATOM 2640 C C . GLN B 1 96 ? -12.57 16.906 2.361 1 98.81 96 GLN B C 1
ATOM 2642 O O . GLN B 1 96 ? -12.984 16.062 3.16 1 98.81 96 GLN B O 1
ATOM 2647 N N . VAL B 1 97 ? -11.516 16.719 1.597 1 98.94 97 VAL B N 1
ATOM 2648 C CA . VAL B 1 97 ? -10.477 15.727 1.837 1 98.94 97 VAL B CA 1
ATOM 2649 C C . VAL B 1 97 ? -9.227 16.406 2.395 1 98.94 97 VAL B C 1
ATOM 2651 O O . VAL B 1 97 ? -8.75 17.391 1.837 1 98.94 97 VAL B O 1
ATOM 2654 N N . LEU B 1 98 ? -8.734 15.922 3.533 1 98.94 98 LEU B N 1
ATOM 2655 C CA . LEU B 1 98 ? -7.504 16.453 4.105 1 98.94 98 LEU B CA 1
ATOM 2656 C C . LEU B 1 98 ? -6.309 15.586 3.74 1 98.94 98 LEU B C 1
ATOM 2658 O O . LEU B 1 98 ? -6.363 14.359 3.877 1 98.94 98 LEU B O 1
ATOM 2662 N N . VAL B 1 99 ? -5.293 16.172 3.199 1 98.94 99 VAL B N 1
ATOM 2663 C CA . VAL B 1 99 ? -4.023 15.516 2.908 1 98.94 99 VAL B CA 1
ATOM 2664 C C . VAL B 1 99 ? -2.92 16.109 3.779 1 98.94 99 VAL B C 1
ATOM 2666 O O . VAL B 1 99 ? -2.625 17.312 3.688 1 98.94 99 VAL B O 1
ATOM 2669 N N . GLY B 1 100 ? -2.324 15.305 4.609 1 98.94 100 GLY B N 1
ATOM 2670 C CA . GLY B 1 100 ? -1.335 15.812 5.543 1 98.94 100 GLY B CA 1
ATOM 2671 C C . GLY B 1 100 ? -0.012 15.078 5.473 1 98.94 100 GLY B C 1
ATOM 2672 O O . GLY B 1 100 ? 0.017 13.844 5.441 1 98.94 100 GLY B O 1
ATOM 2673 N N . SER B 1 101 ? 1.066 15.812 5.465 1 98.81 101 SER B N 1
ATOM 2674 C CA . SER B 1 101 ? 2.414 15.25 5.469 1 98.81 101 SER B CA 1
ATOM 2675 C C . SER B 1 101 ? 3.057 15.367 6.848 1 98.81 101 SER B C 1
ATOM 2677 O O . SER B 1 101 ? 3.117 16.469 7.418 1 98.81 101 SER B O 1
ATOM 2679 N N . SER B 1 102 ? 3.611 14.211 7.418 1 98.5 102 SER B N 1
ATOM 2680 C CA . SER B 1 102 ? 4.332 14.203 8.688 1 98.5 102 SER B CA 1
ATOM 2681 C C . SER B 1 102 ? 3.512 14.859 9.789 1 98.5 102 SER B C 1
ATOM 2683 O O . SER B 1 102 ? 2.395 14.43 10.086 1 98.5 102 SER B O 1
ATOM 2685 N N . LEU B 1 103 ? 3.867 16 10.336 1 98.5 103 LEU B N 1
ATOM 2686 C CA . LEU B 1 103 ? 3.07 16.766 11.297 1 98.5 103 LEU B CA 1
ATOM 2687 C C . LEU B 1 103 ? 1.671 17.031 10.75 1 98.5 103 LEU B C 1
ATOM 2689 O O . LEU B 1 103 ? 0.686 16.938 11.484 1 98.5 103 LEU B O 1
ATOM 2693 N N . GLY B 1 104 ? 1.634 17.391 9.492 1 98.81 104 GLY B N 1
ATOM 2694 C CA . GLY B 1 104 ? 0.36 17.672 8.852 1 98.81 104 GLY B CA 1
ATOM 2695 C C . GLY B 1 104 ? -0.611 16.516 8.914 1 98.81 104 GLY B C 1
ATOM 2696 O O . GLY B 1 104 ? -1.828 16.703 8.922 1 98.81 104 GLY B O 1
ATOM 2697 N N . GLY B 1 105 ? -0.075 15.289 8.891 1 98.94 105 GLY B N 1
ATOM 2698 C CA . GLY B 1 105 ? -0.927 14.125 9.047 1 98.94 105 GLY B CA 1
ATOM 2699 C C . GLY B 1 105 ? -1.56 14.023 10.422 1 98.94 105 GLY B C 1
ATOM 2700 O O . GLY B 1 105 ? -2.707 13.586 10.547 1 98.94 105 GLY B O 1
ATOM 2701 N N . TRP B 1 106 ? -0.801 14.344 11.453 1 98.94 106 TRP B N 1
ATOM 2702 C CA . TRP B 1 106 ? -1.34 14.398 12.805 1 98.94 106 TRP B CA 1
ATOM 2703 C C . TRP B 1 106 ? -2.422 15.469 12.922 1 98.94 106 TRP B C 1
ATOM 2705 O O . TRP B 1 106 ? -3.523 15.195 13.398 1 98.94 106 TRP B O 1
ATOM 2715 N N . VAL B 1 107 ? -2.15 16.594 12.422 1 98.94 107 VAL B N 1
ATOM 2716 C CA . VAL B 1 107 ? -3.051 17.75 12.477 1 98.94 107 VAL B CA 1
ATOM 2717 C C . VAL B 1 107 ? -4.316 17.453 11.68 1 98.94 107 VAL B C 1
ATOM 2719 O O . VAL B 1 107 ? -5.422 17.797 12.102 1 98.94 107 VAL B O 1
ATOM 2722 N N . ALA B 1 108 ? -4.18 16.781 10.562 1 98.94 108 ALA B N 1
ATOM 2723 C CA . ALA B 1 108 ? -5.324 16.406 9.734 1 98.94 108 ALA B CA 1
ATOM 2724 C C . ALA B 1 108 ? -6.262 15.469 10.492 1 98.94 108 ALA B C 1
ATOM 2726 O O . ALA B 1 108 ? -7.48 15.625 10.445 1 98.94 108 ALA B O 1
ATOM 2727 N N . LEU B 1 109 ? -5.68 14.477 11.141 1 98.94 109 LEU B N 1
ATOM 2728 C CA . LEU B 1 109 ? -6.492 13.555 11.93 1 98.94 109 LEU B CA 1
ATOM 2729 C C . LEU B 1 109 ? -7.254 14.305 13.016 1 98.94 109 LEU B C 1
ATOM 2731 O O . LEU B 1 109 ? -8.453 14.086 13.203 1 98.94 109 LEU B O 1
ATOM 2735 N N . LEU B 1 110 ? -6.59 15.203 13.711 1 98.94 110 LEU B N 1
ATOM 2736 C CA . LEU B 1 110 ? -7.215 15.969 14.781 1 98.94 110 LEU B CA 1
ATOM 2737 C C . LEU B 1 110 ? -8.32 16.859 14.234 1 98.94 110 LEU B C 1
ATOM 2739 O O . LEU B 1 110 ? -9.406 16.953 14.828 1 98.94 110 LEU B O 1
ATOM 2743 N N . ALA B 1 111 ? -8.039 17.547 13.141 1 98.94 111 ALA B N 1
ATOM 2744 C CA . ALA B 1 111 ? -9.047 18.406 12.523 1 98.94 111 ALA B CA 1
ATOM 2745 C C . ALA B 1 111 ? -10.266 17.609 12.086 1 98.94 111 ALA B C 1
ATOM 2747 O O . ALA B 1 111 ? -11.406 18.031 12.273 1 98.94 111 ALA B O 1
ATOM 2748 N N . ALA B 1 112 ? -10.047 16.438 11.508 1 98.94 112 ALA B N 1
ATOM 2749 C CA . ALA B 1 112 ? -11.133 15.562 11.062 1 98.94 112 ALA B CA 1
ATOM 2750 C C . ALA B 1 112 ? -12 15.125 12.234 1 98.94 112 ALA B C 1
ATOM 2752 O O . ALA B 1 112 ? -13.227 15.078 12.125 1 98.94 112 ALA B O 1
ATOM 2753 N N . LEU B 1 113 ? -11.352 14.789 13.312 1 98.88 113 LEU B N 1
ATOM 2754 C CA . LEU B 1 113 ? -12.094 14.383 14.508 1 98.88 113 LEU B CA 1
ATOM 2755 C C . LEU B 1 113 ? -12.992 15.508 14.992 1 98.88 113 LEU B C 1
ATOM 2757 O O . LEU B 1 113 ? -14.07 15.258 15.547 1 98.88 113 LEU B O 1
ATOM 2761 N N . ARG B 1 114 ? -12.594 16.75 14.773 1 98.69 114 ARG B N 1
ATOM 2762 C CA . ARG B 1 114 ? -13.344 17.922 15.227 1 98.69 114 ARG B CA 1
ATOM 2763 C C . ARG B 1 114 ? -14.398 18.328 14.203 1 98.69 114 ARG B C 1
ATOM 2765 O O . ARG B 1 114 ? -15.328 19.078 14.523 1 98.69 114 ARG B O 1
ATOM 2772 N N . ARG B 1 115 ? -14.242 17.875 12.977 1 98.56 115 ARG B N 1
ATOM 2773 C CA . ARG B 1 115 ? -15.164 18.203 11.898 1 98.56 115 ARG B CA 1
ATOM 2774 C C . ARG B 1 115 ? -15.516 16.969 11.078 1 98.56 115 ARG B C 1
ATOM 2776 O O . ARG B 1 115 ? -15.406 16.984 9.852 1 98.56 115 ARG B O 1
ATOM 2783 N N . ARG B 1 116 ? -15.984 15.93 11.703 1 98 116 ARG B N 1
ATOM 2784 C CA . ARG B 1 116 ? -16.281 14.648 11.07 1 98 116 ARG B CA 1
ATOM 2785 C C . ARG B 1 116 ? -17.297 14.805 9.953 1 98 116 ARG B C 1
ATOM 2787 O O . ARG B 1 116 ? -17.266 14.07 8.961 1 98 116 ARG B O 1
ATOM 2794 N N . ASP B 1 117 ? -18.141 15.758 10.109 1 97.19 117 ASP B N 1
ATOM 2795 C CA . ASP B 1 117 ? -19.219 15.961 9.148 1 97.19 117 ASP B CA 1
ATOM 2796 C C . ASP B 1 117 ? -18.688 16.641 7.879 1 97.19 117 ASP B C 1
ATOM 2798 O O . ASP B 1 117 ? -19.328 16.562 6.824 1 97.19 117 ASP B O 1
ATOM 2802 N N . ARG B 1 118 ? -17.547 17.297 7.973 1 98.12 118 ARG B N 1
ATOM 2803 C CA . ARG B 1 118 ? -17 18.062 6.859 1 98.12 118 ARG B CA 1
ATOM 2804 C C . ARG B 1 118 ? -15.883 17.297 6.152 1 98.12 118 ARG B C 1
ATOM 2806 O O . ARG B 1 118 ? -15.609 17.531 4.977 1 98.12 118 ARG B O 1
ATOM 2813 N N . VAL B 1 119 ? -15.258 16.406 6.855 1 98.81 119 VAL B N 1
ATOM 2814 C CA . VAL B 1 119 ? -14.125 15.672 6.289 1 98.81 119 VAL B CA 1
ATOM 2815 C C . VAL B 1 119 ? -14.594 14.305 5.797 1 98.81 119 VAL B C 1
ATOM 2817 O O . VAL B 1 119 ? -14.93 13.438 6.602 1 98.81 119 VAL B O 1
ATOM 2820 N N . VAL B 1 120 ? -14.508 14.125 4.477 1 98.81 120 VAL B N 1
ATOM 2821 C CA . VAL B 1 120 ? -15.102 12.922 3.902 1 98.81 120 VAL B CA 1
ATOM 2822 C C . VAL B 1 120 ? -14.008 11.961 3.463 1 98.81 120 VAL B C 1
ATOM 2824 O O . VAL B 1 120 ? -14.289 10.852 2.992 1 98.81 120 VAL B O 1
ATOM 2827 N N . GLY B 1 121 ? -12.742 12.297 3.604 1 98.88 121 GLY B N 1
ATOM 2828 C CA . GLY B 1 121 ? -11.578 11.477 3.297 1 98.88 121 GLY B CA 1
ATOM 2829 C C . GLY B 1 121 ? -10.281 12.039 3.854 1 98.88 121 GLY B C 1
ATOM 2830 O O . GLY B 1 121 ? -10.18 13.242 4.098 1 98.88 121 GLY B O 1
ATOM 2831 N N . LEU B 1 122 ? -9.297 11.188 4.043 1 98.88 122 LEU B N 1
ATOM 2832 C CA . LEU B 1 122 ? -7.988 11.578 4.566 1 98.88 122 LEU B CA 1
ATOM 2833 C C . LEU B 1 122 ? -6.867 10.859 3.824 1 98.88 122 LEU B C 1
ATOM 2835 O O . LEU B 1 122 ? -7 9.68 3.484 1 98.88 122 LEU B O 1
ATOM 2839 N N . ALA B 1 123 ? -5.832 11.562 3.59 1 98.94 123 ALA B N 1
ATOM 2840 C CA . ALA B 1 123 ? -4.586 10.945 3.135 1 98.94 123 ALA B CA 1
ATOM 2841 C C . ALA B 1 123 ? -3.408 11.398 3.992 1 98.94 123 ALA B C 1
ATOM 2843 O O . ALA B 1 123 ? -3.213 12.594 4.211 1 98.94 123 ALA B O 1
ATOM 2844 N N . GLY B 1 124 ? -2.719 10.492 4.574 1 98.94 124 GLY B N 1
ATOM 2845 C CA . GLY B 1 124 ? -1.513 10.781 5.336 1 98.94 124 GLY B CA 1
ATOM 2846 C C . GLY B 1 124 ? -0.242 10.352 4.625 1 98.94 124 GLY B C 1
ATOM 2847 O O . GLY B 1 124 ? -0.086 9.188 4.266 1 98.94 124 GLY B O 1
ATOM 2848 N N . ILE B 1 125 ? 0.662 11.281 4.367 1 98.94 125 ILE B N 1
ATOM 2849 C CA . ILE B 1 125 ? 1.972 11.016 3.783 1 98.94 125 ILE B CA 1
ATOM 2850 C C . ILE B 1 125 ? 3.043 11.07 4.867 1 98.94 125 ILE B C 1
ATOM 2852 O O . ILE B 1 125 ? 3.369 12.148 5.371 1 98.94 125 ILE B O 1
ATOM 2856 N N . ALA B 1 126 ? 3.615 9.922 5.188 1 98.81 126 ALA B N 1
ATOM 2857 C CA . ALA B 1 126 ? 4.555 9.836 6.305 1 98.81 126 ALA B CA 1
ATOM 2858 C C . ALA B 1 126 ? 3.986 10.516 7.551 1 98.81 126 ALA B C 1
ATOM 2860 O O . ALA B 1 126 ? 4.672 11.312 8.195 1 98.81 126 ALA B O 1
ATOM 2861 N N . ALA B 1 127 ? 2.682 10.266 7.789 1 98.88 127 ALA B N 1
ATOM 2862 C CA . ALA B 1 127 ? 1.979 10.922 8.891 1 98.88 127 ALA B CA 1
ATOM 2863 C C . ALA B 1 127 ? 2.627 10.594 10.227 1 98.88 127 ALA B C 1
ATOM 2865 O O . ALA B 1 127 ? 3.027 9.453 10.469 1 98.88 127 ALA B O 1
ATOM 2866 N N . ALA B 1 128 ? 2.652 11.57 11.109 1 98.69 128 ALA B N 1
ATOM 2867 C CA . ALA B 1 128 ? 3.426 11.391 12.336 1 98.69 128 ALA B CA 1
ATOM 2868 C C . ALA B 1 128 ? 2.602 11.773 13.562 1 98.69 128 ALA B C 1
ATOM 2870 O O . ALA B 1 128 ? 3.041 12.578 14.391 1 98.69 128 ALA B O 1
ATOM 2871 N N . PRO B 1 129 ? 1.42 11.156 13.734 1 98.81 129 PRO B N 1
ATOM 2872 C CA . PRO B 1 129 ? 0.758 11.406 15.023 1 98.81 129 PRO B CA 1
ATOM 2873 C C . PRO B 1 129 ? 1.604 10.969 16.219 1 98.81 129 PRO B C 1
ATOM 2875 O O . PRO B 1 129 ? 2.34 9.984 16.125 1 98.81 129 PRO B O 1
ATOM 2878 N N . ASP B 1 130 ? 1.523 11.734 17.312 1 98.81 130 ASP B N 1
ATOM 2879 C CA . ASP B 1 130 ? 2.096 11.414 18.625 1 98.81 130 ASP B CA 1
ATOM 2880 C C . ASP B 1 130 ? 3.619 11.523 18.594 1 98.81 130 ASP B C 1
ATOM 2882 O O . ASP B 1 130 ? 4.293 11.07 19.516 1 98.81 130 ASP B O 1
ATOM 2886 N N . PHE B 1 131 ? 4.207 12.109 17.516 1 98.38 131 PHE B N 1
ATOM 2887 C CA . PHE B 1 131 ? 5.66 12.07 17.391 1 98.38 131 PHE B CA 1
ATOM 2888 C C . PHE B 1 131 ? 6.324 12.812 18.547 1 98.38 131 PHE B C 1
ATOM 2890 O O . PHE B 1 131 ? 7.457 12.5 18.922 1 98.38 131 PHE B O 1
ATOM 2897 N N . THR B 1 132 ? 5.656 13.82 19.188 1 98.06 132 THR B N 1
ATOM 2898 C CA . THR B 1 132 ? 6.234 14.578 20.297 1 98.06 132 THR B CA 1
ATOM 2899 C C . THR B 1 132 ? 6.508 13.672 21.484 1 98.06 132 THR B C 1
ATOM 2901 O O . THR B 1 132 ? 7.488 13.867 22.219 1 98.06 132 THR B O 1
ATOM 2904 N N . GLU B 1 133 ? 5.652 12.727 21.656 1 98.31 133 GLU B N 1
ATOM 2905 C CA . GLU B 1 133 ? 5.801 11.766 22.75 1 98.31 133 GLU B CA 1
ATOM 2906 C C . GLU B 1 133 ? 6.594 10.539 22.312 1 98.31 133 GLU B C 1
ATOM 2908 O O . GLU B 1 133 ? 7.613 10.203 22.922 1 98.31 133 GLU B O 1
ATOM 2913 N N . ASP B 1 134 ? 6.172 9.922 21.25 1 98.19 134 ASP B N 1
ATOM 2914 C CA . ASP B 1 134 ? 6.656 8.602 20.844 1 98.19 134 ASP B CA 1
ATOM 2915 C C . ASP B 1 134 ? 8.039 8.695 20.219 1 98.19 134 ASP B C 1
ATOM 2917 O O . ASP B 1 134 ? 8.789 7.711 20.203 1 98.19 134 ASP B O 1
ATOM 2921 N N . LEU B 1 135 ? 8.359 9.844 19.672 1 96.69 135 LEU B N 1
ATOM 2922 C CA . LEU B 1 135 ? 9.641 9.969 19 1 96.69 135 LEU B CA 1
ATOM 2923 C C . LEU B 1 135 ? 10.539 10.977 19.703 1 96.69 135 LEU B C 1
ATOM 2925 O O . LEU B 1 135 ? 11.656 10.641 20.109 1 96.69 135 LEU B O 1
ATOM 2929 N N . MET B 1 136 ? 10.102 12.219 20 1 95.88 136 MET B N 1
ATOM 2930 C CA . MET B 1 136 ? 10.938 13.234 20.641 1 95.88 136 MET B CA 1
ATOM 2931 C C . MET B 1 136 ? 11.188 12.891 22.109 1 95.88 136 MET B C 1
ATOM 2933 O O . MET B 1 136 ? 12.297 12.492 22.469 1 95.88 136 MET B O 1
ATOM 2937 N N . TRP B 1 137 ? 10.133 12.898 22.859 1 96.81 137 TRP B N 1
ATOM 2938 C CA . TRP B 1 137 ? 10.281 12.68 24.297 1 96.81 137 TRP B CA 1
ATOM 2939 C C . TRP B 1 137 ? 10.93 11.328 24.562 1 96.81 137 TRP B C 1
ATOM 2941 O O . TRP B 1 137 ? 11.836 11.227 25.406 1 96.81 137 TRP B O 1
ATOM 2951 N N . ALA B 1 138 ? 10.445 10.305 23.875 1 96.94 138 ALA B N 1
ATOM 2952 C CA . ALA B 1 138 ? 10.938 8.945 24.094 1 96.94 138 ALA B CA 1
ATOM 2953 C C . ALA B 1 138 ? 12.43 8.844 23.812 1 96.94 138 ALA B C 1
ATOM 2955 O O . ALA B 1 138 ? 13.133 8.023 24.406 1 96.94 138 ALA B O 1
ATOM 2956 N N . GLU B 1 139 ? 12.922 9.688 22.953 1 95.44 139 GLU B N 1
ATOM 2957 C CA . GLU B 1 139 ? 14.312 9.57 22.531 1 95.44 139 GLU B CA 1
ATOM 2958 C C . GLU B 1 139 ? 15.195 10.57 23.281 1 95.44 139 GLU B C 1
ATOM 2960 O O . GLU B 1 139 ? 16.422 10.5 23.188 1 95.44 139 GLU B O 1
ATOM 2965 N N . PHE B 1 140 ? 14.625 11.531 23.969 1 96.5 140 PHE B N 1
ATOM 2966 C CA . PHE B 1 140 ? 15.398 12.508 24.719 1 96.5 140 PHE B CA 1
ATOM 2967 C C . PHE B 1 140 ? 16.25 11.812 25.781 1 96.5 140 PHE B C 1
ATOM 2969 O O . PHE B 1 140 ? 15.797 10.875 26.438 1 96.5 140 PHE B O 1
ATOM 2976 N N . THR B 1 141 ? 17.484 12.281 25.922 1 96.38 141 THR B N 1
ATOM 2977 C CA . THR B 1 141 ? 18.328 11.836 27.047 1 96.38 141 THR B CA 1
ATOM 2978 C C . THR B 1 141 ? 17.812 12.398 28.359 1 96.38 141 THR B C 1
ATOM 2980 O O . THR B 1 141 ? 16.969 13.305 28.375 1 96.38 141 THR B O 1
ATOM 2983 N N . ALA B 1 142 ? 18.328 11.805 29.406 1 96.88 142 ALA B N 1
ATOM 2984 C CA . ALA B 1 142 ? 17.969 12.32 30.719 1 96.88 142 ALA B CA 1
ATOM 2985 C C . ALA B 1 142 ? 18.312 13.797 30.859 1 96.88 142 ALA B C 1
ATOM 2987 O O . ALA B 1 142 ? 17.578 14.57 31.453 1 96.88 142 ALA B O 1
ATOM 2988 N N . GLU B 1 143 ? 19.422 14.133 30.297 1 96.44 143 GLU B N 1
ATOM 2989 C CA . GLU B 1 143 ? 19.875 15.523 30.344 1 96.44 143 GLU B CA 1
ATOM 2990 C C . GLU B 1 143 ? 18.938 16.422 29.547 1 96.44 143 GLU B C 1
ATOM 2992 O O . GLU B 1 143 ? 18.609 17.531 29.984 1 96.44 143 GLU B O 1
ATOM 2997 N N . GLN B 1 144 ? 18.531 15.969 28.422 1 95.75 144 GLN B N 1
ATOM 2998 C CA . GLN B 1 144 ? 17.625 16.75 27.578 1 95.75 144 GLN B CA 1
ATOM 2999 C C . GLN B 1 144 ? 16.266 16.922 28.234 1 95.75 144 GLN B C 1
ATOM 3001 O O . GLN B 1 144 ? 15.656 18 28.172 1 95.75 144 GLN B O 1
ATOM 3006 N N . ARG B 1 145 ? 15.758 15.883 28.859 1 96.75 145 ARG B N 1
ATOM 3007 C CA . ARG B 1 145 ? 14.492 15.969 29.578 1 96.75 145 ARG B CA 1
ATOM 3008 C C . ARG B 1 145 ? 14.594 16.969 30.734 1 96.75 145 ARG B C 1
ATOM 3010 O O . ARG B 1 145 ? 13.664 17.734 30.969 1 96.75 145 ARG B O 1
ATOM 3017 N N . ARG B 1 146 ? 15.711 16.906 31.406 1 95.81 146 ARG B N 1
ATOM 3018 C CA . ARG B 1 146 ? 15.938 17.859 32.469 1 95.81 146 ARG B CA 1
ATOM 3019 C C . ARG B 1 146 ? 15.969 19.281 31.953 1 95.81 146 ARG B C 1
ATOM 3021 O O . ARG B 1 146 ? 15.367 20.188 32.562 1 95.81 146 ARG B O 1
ATOM 3028 N N . ASP B 1 147 ? 16.672 19.453 30.875 1 95.38 147 ASP B N 1
ATOM 3029 C CA . ASP B 1 147 ? 16.734 20.766 30.25 1 95.38 147 ASP B CA 1
ATOM 3030 C C . ASP B 1 147 ? 15.352 21.266 29.859 1 95.38 147 ASP B C 1
ATOM 3032 O O . ASP B 1 147 ? 15.023 22.438 30.062 1 95.38 147 ASP B O 1
ATOM 3036 N N . LEU B 1 148 ? 14.602 20.375 29.312 1 96.44 148 LEU B N 1
ATOM 3037 C CA . LEU B 1 148 ? 13.25 20.734 28.891 1 96.44 148 LEU B CA 1
ATOM 3038 C C . LEU B 1 148 ? 12.414 21.219 30.078 1 96.44 148 LEU B C 1
ATOM 3040 O O . LEU B 1 148 ? 11.695 22.203 29.969 1 96.44 148 LEU B O 1
ATOM 3044 N N . LEU B 1 149 ? 12.461 20.547 31.156 1 95.25 149 LEU B N 1
ATOM 3045 C CA . LEU B 1 149 ? 11.641 20.828 32.344 1 95.25 149 LEU B CA 1
ATOM 3046 C C . LEU B 1 149 ? 12.148 22.078 33.031 1 95.25 149 LEU B C 1
ATOM 3048 O O . LEU B 1 149 ? 11.352 22.875 33.562 1 95.25 149 LEU B O 1
ATOM 3052 N N . GLU B 1 150 ? 13.477 22.297 33.031 1 96.69 150 GLU B N 1
ATOM 3053 C CA . GLU B 1 150 ? 14.062 23.391 33.781 1 96.69 150 GLU B CA 1
ATOM 3054 C C . GLU B 1 150 ? 14.156 24.656 32.969 1 96.69 150 GLU B C 1
ATOM 3056 O O . GLU B 1 150 ? 13.891 25.75 33.438 1 96.69 150 GLU B O 1
ATOM 3061 N N . LYS B 1 151 ? 14.586 24.5 31.75 1 96.12 151 LYS B N 1
ATOM 3062 C CA . LYS B 1 151 ? 14.867 25.656 30.906 1 96.12 151 LYS B CA 1
ATOM 3063 C C . LYS B 1 151 ? 13.688 25.953 29.984 1 96.12 151 LYS B C 1
ATOM 3065 O O . LYS B 1 151 ? 13.617 27.031 29.375 1 96.12 151 LYS B O 1
ATOM 3070 N N . GLY B 1 152 ? 12.852 25.031 29.828 1 97 152 GLY B N 1
ATOM 3071 C CA . GLY B 1 152 ? 11.656 25.234 29.031 1 97 152 GLY B CA 1
ATOM 3072 C C . GLY B 1 152 ? 11.836 24.844 27.578 1 97 152 GLY B C 1
ATOM 3073 O O . GLY B 1 152 ? 10.914 24.984 26.766 1 97 152 GLY B O 1
ATOM 3074 N N . GLU B 1 153 ? 13.039 24.359 27.25 1 96.38 153 GLU B N 1
ATOM 3075 C CA . GLU B 1 153 ? 13.305 23.953 25.875 1 96.38 153 GLU B CA 1
ATOM 3076 C C . GLU B 1 153 ? 14.523 23.031 25.797 1 96.38 153 GLU B C 1
ATOM 3078 O O . GLU B 1 153 ? 15.32 22.969 26.734 1 96.38 153 GLU B O 1
ATOM 3083 N N . VAL B 1 154 ? 14.555 22.266 24.766 1 95.31 154 VAL B N 1
ATOM 3084 C CA . VAL B 1 154 ? 15.734 21.469 24.438 1 95.31 154 VAL B CA 1
ATOM 3085 C C . VAL B 1 154 ? 16.219 21.797 23.031 1 95.31 154 VAL B C 1
ATOM 3087 O O . VAL B 1 154 ? 15.406 22.031 22.141 1 95.31 154 VAL B O 1
ATOM 3090 N N . VAL B 1 155 ? 17.531 21.891 22.906 1 90.25 155 VAL B N 1
ATOM 3091 C CA . VAL B 1 155 ? 18.125 22.172 21.609 1 90.25 155 VAL B CA 1
ATOM 3092 C C . VAL B 1 155 ? 18.609 20.859 20.969 1 90.25 155 VAL B C 1
ATOM 3094 O O . VAL B 1 155 ? 19.344 20.109 21.609 1 90.25 155 VAL B O 1
ATOM 3097 N N . LEU B 1 156 ? 18.094 20.656 19.766 1 89.12 156 LEU B N 1
ATOM 3098 C CA . LEU B 1 156 ? 18.484 19.453 19.031 1 89.12 156 LEU B CA 1
ATOM 3099 C C . LEU B 1 156 ? 19.281 19.812 17.781 1 89.12 156 LEU B C 1
ATOM 3101 O O . LEU B 1 156 ? 19.062 20.859 17.188 1 89.12 156 LEU B O 1
ATOM 3105 N N . PRO B 1 157 ? 20.203 18.844 17.484 1 83.94 157 PRO B N 1
ATOM 3106 C CA . PRO B 1 157 ? 20.938 19.078 16.234 1 83.94 157 PRO B CA 1
ATOM 3107 C C . PRO B 1 157 ? 20.016 19.031 15.008 1 83.94 157 PRO B C 1
ATOM 3109 O O . PRO B 1 157 ? 19.078 18.25 14.969 1 83.94 157 PRO B O 1
ATOM 3112 N N . ASN B 1 158 ? 20.25 20.031 14.172 1 79.25 158 ASN B N 1
ATOM 3113 C CA . ASN B 1 158 ? 19.594 20.078 12.867 1 79.25 158 ASN B CA 1
ATOM 3114 C C . ASN B 1 158 ? 20.469 19.484 11.773 1 79.25 158 ASN B C 1
ATOM 3116 O O . ASN B 1 158 ? 21.438 20.109 11.336 1 79.25 158 ASN B O 1
ATOM 3120 N N . CYS B 1 159 ? 20.094 18.266 11.328 1 73.19 159 CYS B N 1
ATOM 3121 C CA . CYS B 1 159 ? 20.938 17.578 10.359 1 73.19 159 CYS B CA 1
ATOM 3122 C C . CYS B 1 159 ? 20.938 18.281 9.016 1 73.19 159 CYS B C 1
ATOM 3124 O O . CYS B 1 159 ? 21.875 18.172 8.234 1 73.19 159 CYS B O 1
ATOM 3126 N N . TYR B 1 160 ? 19.953 19.062 8.789 1 68.81 160 TYR B N 1
ATOM 3127 C CA . TYR B 1 160 ? 19.812 19.75 7.516 1 68.81 160 TYR B CA 1
ATOM 3128 C C . TYR B 1 160 ? 20.562 21.094 7.543 1 68.81 160 TYR B C 1
ATOM 3130 O O . TYR B 1 160 ? 21.109 21.516 6.527 1 68.81 160 TYR B O 1
ATOM 3138 N N . GLU B 1 161 ? 20.469 21.734 8.695 1 78.12 161 GLU B N 1
ATOM 3139 C CA . GLU B 1 161 ? 21.172 23 8.906 1 78.12 161 GLU B CA 1
ATOM 3140 C C . GLU B 1 161 ? 21.938 22.984 10.219 1 78.12 161 GLU B C 1
ATOM 3142 O O . GLU B 1 161 ? 21.484 23.547 11.227 1 78.12 161 GLU B O 1
ATOM 3147 N N . PRO B 1 162 ? 23.156 22.516 10.156 1 80.69 162 PRO B N 1
ATOM 3148 C CA . PRO B 1 162 ? 23.906 22.328 11.391 1 80.69 162 PRO B CA 1
ATOM 3149 C C . PRO B 1 162 ? 24.094 23.641 12.164 1 80.69 162 PRO B C 1
ATOM 3151 O O . PRO B 1 162 ? 24.234 23.625 13.391 1 80.69 162 PRO B O 1
ATOM 3154 N N . ASP B 1 163 ? 24.047 24.688 11.438 1 86.56 163 ASP B N 1
ATOM 3155 C CA . ASP B 1 163 ? 24.297 25.969 12.102 1 86.56 163 ASP B CA 1
ATOM 3156 C C . ASP B 1 163 ? 23.016 26.547 12.68 1 86.56 163 ASP B C 1
ATOM 3158 O O . ASP B 1 163 ? 23.031 27.578 13.344 1 86.56 163 ASP B O 1
ATOM 3162 N N . ASN B 1 164 ? 21.922 25.844 12.438 1 83.06 164 ASN B N 1
ATOM 3163 C CA . ASN B 1 164 ? 20.609 26.266 12.93 1 83.06 164 ASN B CA 1
ATOM 3164 C C . ASN B 1 164 ? 19.891 25.125 13.656 1 83.06 164 ASN B C 1
ATOM 3166 O O . ASN B 1 164 ? 18.969 24.516 13.117 1 83.06 164 ASN B O 1
ATOM 3170 N N . PRO B 1 165 ? 20.344 24.938 14.898 1 86.25 165 PRO B N 1
ATOM 3171 C CA . PRO B 1 165 ? 19.75 23.828 15.648 1 86.25 165 PRO B CA 1
ATOM 3172 C C . PRO B 1 165 ? 18.25 24 15.859 1 86.25 165 PRO B C 1
ATOM 3174 O O . PRO B 1 165 ? 17.734 25.109 15.75 1 86.25 165 PRO B O 1
ATOM 3177 N N . TRP B 1 166 ? 17.594 22.859 16.062 1 87 166 TRP B N 1
ATOM 3178 C CA . TRP B 1 166 ? 16.156 22.891 16.344 1 87 166 TRP B CA 1
ATOM 3179 C C . TRP B 1 166 ? 15.906 23.125 17.844 1 87 166 TRP B C 1
ATOM 3181 O O . TRP B 1 166 ? 16.625 22.594 18.688 1 87 166 TRP B O 1
ATOM 3191 N N . THR B 1 167 ? 15.039 24.047 18.062 1 91.94 167 THR B N 1
ATOM 3192 C CA . THR B 1 167 ? 14.586 24.234 19.438 1 91.94 167 THR B CA 1
ATOM 3193 C C . THR B 1 167 ? 13.211 23.609 19.641 1 91.94 167 THR B C 1
ATOM 3195 O O . THR B 1 167 ? 12.266 23.906 18.906 1 91.94 167 THR B O 1
ATOM 3198 N N . VAL B 1 168 ? 13.117 22.734 20.578 1 95.69 168 VAL B N 1
ATOM 3199 C CA . VAL B 1 168 ? 11.859 22.094 20.953 1 95.69 168 VAL B CA 1
ATOM 3200 C C . VAL B 1 168 ? 11.367 22.656 22.281 1 95.69 168 VAL B C 1
ATOM 3202 O O . VAL B 1 168 ? 11.906 22.328 23.344 1 95.69 168 VAL B O 1
ATOM 3205 N N . PRO B 1 169 ? 10.359 23.5 22.234 1 96.94 169 PRO B N 1
ATOM 3206 C CA . PRO B 1 169 ? 9.852 24.062 23.484 1 96.94 169 PRO B CA 1
ATOM 3207 C C . PRO B 1 169 ? 9.094 23.047 24.328 1 96.94 169 PRO B C 1
ATOM 3209 O O . PRO B 1 169 ? 8.461 22.141 23.781 1 96.94 169 PRO B O 1
ATOM 3212 N N . ARG B 1 170 ? 9.094 23.25 25.594 1 97.81 170 ARG B N 1
ATOM 3213 C CA . ARG B 1 170 ? 8.336 22.422 26.516 1 97.81 170 ARG B CA 1
ATOM 3214 C C . ARG B 1 170 ? 6.855 22.391 26.141 1 97.81 170 ARG B C 1
ATOM 3216 O O . ARG B 1 170 ? 6.195 21.359 26.281 1 97.81 170 ARG B O 1
ATOM 3223 N N . LEU B 1 171 ? 6.387 23.469 25.625 1 97.81 171 LEU B N 1
ATOM 3224 C CA . LEU B 1 171 ? 4.992 23.594 25.219 1 97.81 171 LEU B CA 1
ATOM 3225 C C . LEU B 1 171 ? 4.625 22.531 24.188 1 97.81 171 LEU B C 1
ATOM 3227 O O . LEU B 1 171 ? 3.539 21.953 24.25 1 97.81 171 LEU B O 1
ATOM 3231 N N . LEU B 1 172 ? 5.465 22.266 23.266 1 98.12 172 LEU B N 1
ATOM 3232 C CA . LEU B 1 172 ? 5.188 21.297 22.219 1 98.12 172 LEU B CA 1
ATOM 3233 C C . LEU B 1 172 ? 5.008 19.891 22.797 1 98.12 172 LEU B C 1
ATOM 3235 O O . LEU B 1 172 ? 4.07 19.188 22.422 1 98.12 172 LEU B O 1
ATOM 3239 N N . ILE B 1 173 ? 5.867 19.516 23.688 1 98.31 173 ILE B N 1
ATOM 3240 C CA . ILE B 1 173 ? 5.836 18.188 24.297 1 98.31 173 ILE B CA 1
ATOM 3241 C C . ILE B 1 173 ? 4.598 18.062 25.172 1 98.31 173 ILE B C 1
ATOM 3243 O O . ILE B 1 173 ? 3.836 17.094 25.047 1 98.31 173 ILE B O 1
ATOM 3247 N N . GLU B 1 174 ? 4.355 19.031 26.031 1 98.25 174 GLU B N 1
ATOM 3248 C CA . GLU B 1 174 ? 3.25 18.953 26.969 1 98.25 174 GLU B CA 1
ATOM 3249 C C . GLU B 1 174 ? 1.904 19.031 26.266 1 98.25 174 GLU B C 1
ATOM 3251 O O . GLU B 1 174 ? 0.982 18.281 26.578 1 98.25 174 GLU B O 1
ATOM 3256 N N . ASP B 1 175 ? 1.79 19.938 25.375 1 98.75 175 ASP B N 1
ATOM 3257 C CA . ASP B 1 175 ? 0.553 20.047 24.609 1 98.75 175 ASP B CA 1
ATOM 3258 C C . ASP B 1 175 ? 0.326 18.797 23.766 1 98.75 175 ASP B C 1
ATOM 3260 O O . ASP B 1 175 ? -0.812 18.344 23.594 1 98.75 175 ASP B O 1
ATOM 3264 N N . GLY B 1 176 ? 1.427 18.266 23.141 1 98.69 176 GLY B N 1
ATOM 3265 C CA . GLY B 1 176 ? 1.319 17.031 22.375 1 98.69 176 GLY B CA 1
ATOM 3266 C C . GLY B 1 176 ? 0.692 15.891 23.172 1 98.69 176 GLY B C 1
ATOM 3267 O O . GLY B 1 176 ? -0.079 15.102 22.625 1 98.69 176 GLY B O 1
ATOM 3268 N N . ARG B 1 177 ? 0.945 15.836 24.438 1 98.31 177 ARG B N 1
ATOM 3269 C CA . ARG B 1 177 ? 0.431 14.781 25.297 1 98.31 177 ARG B CA 1
ATOM 3270 C C . ARG B 1 177 ? -1.085 14.875 25.438 1 98.31 177 ARG B C 1
ATOM 3272 O O . ARG B 1 177 ? -1.754 13.867 25.688 1 98.31 177 ARG B O 1
ATOM 3279 N N . ASN B 1 178 ? -1.57 16.016 25.266 1 98.31 178 ASN B N 1
ATOM 3280 C CA . ASN B 1 178 ? -3.01 16.234 25.359 1 98.31 178 ASN B CA 1
ATOM 3281 C C . ASN B 1 178 ? -3.717 15.891 24.062 1 98.31 178 ASN B C 1
ATOM 3283 O O . ASN B 1 178 ? -4.945 15.945 23.984 1 98.31 178 ASN B O 1
ATOM 3287 N N . ASN B 1 179 ? -2.939 15.484 23.016 1 98.69 179 ASN B N 1
ATOM 3288 C CA . ASN B 1 179 ? -3.512 15.266 21.688 1 98.69 179 ASN B CA 1
ATOM 3289 C C . ASN B 1 179 ? -3.139 13.891 21.141 1 98.69 179 ASN B C 1
ATOM 3291 O O . ASN B 1 179 ? -3.24 13.648 19.938 1 98.69 179 ASN B O 1
ATOM 3295 N N . LEU B 1 180 ? -2.672 13 21.969 1 98.81 180 LEU B N 1
ATOM 3296 C CA . LEU B 1 180 ? -2.242 11.68 21.516 1 98.81 180 LEU B CA 1
ATOM 3297 C C . LEU B 1 180 ? -3.414 10.898 20.938 1 98.81 180 LEU B C 1
ATOM 3299 O O . LEU B 1 180 ? -4.527 10.953 21.469 1 98.81 180 LEU B O 1
ATOM 3303 N N . LEU B 1 181 ? -3.1 10.18 19.875 1 98.81 181 LEU B N 1
ATOM 3304 C CA . LEU B 1 181 ? -4.18 9.5 19.156 1 98.81 181 LEU B CA 1
ATOM 3305 C C . LEU B 1 181 ? -3.922 8 19.094 1 98.81 181 LEU B C 1
ATOM 3307 O O . LEU B 1 181 ? -4.859 7.211 18.953 1 98.81 181 LEU B O 1
ATOM 3311 N N . LEU B 1 182 ? -2.732 7.496 19.172 1 98.69 182 LEU B N 1
ATOM 3312 C CA . LEU B 1 182 ? -2.383 6.129 18.797 1 98.69 182 LEU B CA 1
ATOM 3313 C C . LEU B 1 182 ? -2.533 5.184 19.984 1 98.69 182 LEU B C 1
ATOM 3315 O O . LEU B 1 182 ? -2.201 4 19.875 1 98.69 182 LEU B O 1
ATOM 3319 N N . GLY B 1 183 ? -3.021 5.66 21.062 1 97.88 183 GLY B N 1
ATOM 3320 C CA . GLY B 1 183 ? -3.311 4.824 22.219 1 97.88 183 GLY B CA 1
ATOM 3321 C C . GLY B 1 183 ? -4.773 4.441 22.328 1 97.88 183 GLY B C 1
ATOM 3322 O O . GLY B 1 183 ? -5.156 3.664 23.203 1 97.88 183 GLY B O 1
ATOM 3323 N N . ASP B 1 184 ? -5.551 5.031 21.391 1 97.19 184 ASP B N 1
ATOM 3324 C CA . ASP B 1 184 ? -6.992 4.82 21.438 1 97.19 184 ASP B CA 1
ATOM 3325 C C . ASP B 1 184 ? -7.582 4.715 20.031 1 97.19 184 ASP B C 1
ATOM 3327 O O . ASP B 1 184 ? -6.867 4.895 19.047 1 97.19 184 ASP B O 1
ATOM 3331 N N . CYS B 1 185 ? -8.922 4.355 20.031 1 98.5 185 CYS B N 1
ATOM 3332 C CA . CYS B 1 185 ? -9.641 4.348 18.75 1 98.5 185 CYS B CA 1
ATOM 3333 C C . CYS B 1 185 ? -9.758 5.758 18.188 1 98.5 185 CYS B C 1
ATOM 3335 O O . CYS B 1 185 ? -10.133 6.688 18.906 1 98.5 185 CYS B O 1
ATOM 3337 N N . ILE B 1 186 ? -9.242 5.895 17 1 98.81 186 ILE B N 1
ATOM 3338 C CA . ILE B 1 186 ? -9.484 7.137 16.281 1 98.81 186 ILE B CA 1
ATOM 3339 C C . ILE B 1 186 ? -10.852 7.07 15.594 1 98.81 186 ILE B C 1
ATOM 3341 O O . ILE B 1 186 ? -11 6.438 14.547 1 98.81 186 ILE B O 1
ATOM 3345 N N . ASN B 1 187 ? -11.805 7.699 16.109 1 98.69 187 ASN B N 1
ATOM 3346 C CA . ASN B 1 187 ? -13.195 7.539 15.719 1 98.69 187 ASN B CA 1
ATOM 3347 C C . ASN B 1 187 ? -13.508 8.297 14.438 1 98.69 187 ASN B C 1
ATOM 3349 O O . ASN B 1 187 ? -14.32 9.227 14.438 1 98.69 187 ASN B O 1
ATOM 3353 N N . LEU B 1 188 ? -12.867 7.953 13.391 1 98.81 188 LEU B N 1
ATOM 3354 C CA . LEU B 1 188 ? -13.102 8.414 12.031 1 98.81 188 LEU B CA 1
ATOM 3355 C C . LEU B 1 188 ? -13.562 7.258 11.141 1 98.81 188 LEU B C 1
ATOM 3357 O O . LEU B 1 188 ? -12.93 6.199 11.117 1 98.81 188 LEU B O 1
ATOM 3361 N N . ALA B 1 189 ? -14.586 7.449 10.375 1 97.75 189 ALA B N 1
ATOM 3362 C CA . ALA B 1 189 ? -15.18 6.375 9.578 1 97.75 189 ALA B CA 1
ATOM 3363 C C . ALA B 1 189 ? -14.906 6.582 8.094 1 97.75 189 ALA B C 1
ATOM 3365 O O . ALA B 1 189 ? -15.109 5.668 7.285 1 97.75 189 ALA B O 1
ATOM 3366 N N . CYS B 1 190 ? -14.477 7.789 7.715 1 98.56 190 CYS B N 1
ATOM 3367 C CA . CYS B 1 190 ? -14.258 8.109 6.309 1 98.56 190 CYS B CA 1
ATOM 3368 C C . CYS B 1 190 ? -13.094 7.305 5.746 1 98.56 190 CYS B C 1
ATOM 3370 O O . CYS B 1 190 ? -12.297 6.742 6.5 1 98.56 190 CYS B O 1
ATOM 3372 N N . PRO B 1 191 ? -13 7.176 4.387 1 98.81 191 PRO B N 1
ATOM 3373 C CA . PRO B 1 191 ? -11.867 6.492 3.768 1 98.81 191 PRO B CA 1
ATOM 3374 C C . PRO B 1 191 ? -10.531 7.172 4.07 1 98.81 191 PRO B C 1
ATOM 3376 O O . PRO B 1 191 ? -10.453 8.406 4.082 1 98.81 191 PRO B O 1
ATOM 3379 N N . VAL B 1 192 ? -9.531 6.352 4.379 1 98.94 192 VAL B N 1
ATOM 3380 C CA . VAL B 1 192 ? -8.203 6.863 4.695 1 98.94 192 VAL B CA 1
ATOM 3381 C C . VAL B 1 192 ? -7.16 6.172 3.828 1 98.94 192 VAL B C 1
ATOM 3383 O O . VAL B 1 192 ? -7.219 4.953 3.629 1 98.94 192 VAL B O 1
ATOM 3386 N N . ARG B 1 193 ? -6.258 6.914 3.232 1 98.94 193 ARG B N 1
ATOM 3387 C CA . ARG B 1 193 ? -5.086 6.434 2.508 1 98.94 193 ARG B CA 1
ATOM 3388 C C . ARG B 1 193 ? -3.799 6.871 3.201 1 98.94 193 ARG B C 1
ATOM 3390 O O . ARG B 1 193 ? -3.619 8.055 3.502 1 98.94 193 ARG B O 1
ATOM 3397 N N . LEU B 1 194 ? -2.977 5.891 3.531 1 98.94 194 LEU B N 1
ATOM 3398 C CA . LEU B 1 194 ? -1.694 6.168 4.168 1 98.94 194 LEU B CA 1
ATOM 3399 C C . LEU B 1 194 ? -0.537 5.754 3.266 1 98.94 194 LEU B C 1
ATOM 3401 O O . LEU B 1 194 ? -0.566 4.68 2.662 1 98.94 194 LEU B O 1
ATOM 3405 N N . ILE B 1 195 ? 0.414 6.625 3.09 1 98.94 195 ILE B N 1
ATOM 3406 C CA . ILE B 1 195 ? 1.631 6.352 2.332 1 98.94 195 ILE B CA 1
ATOM 3407 C C . ILE B 1 195 ? 2.85 6.512 3.238 1 98.94 195 ILE B C 1
ATOM 3409 O O . ILE B 1 195 ? 2.982 7.516 3.939 1 98.94 195 ILE B O 1
ATOM 3413 N N . GLN B 1 196 ? 3.756 5.562 3.268 1 98.94 196 GLN B N 1
ATOM 3414 C CA . GLN B 1 196 ? 4.938 5.621 4.125 1 98.94 196 GLN B CA 1
ATOM 3415 C C . GLN B 1 196 ? 6.141 4.969 3.451 1 98.94 196 GLN B C 1
ATOM 3417 O O . GLN B 1 196 ? 6.016 3.893 2.857 1 98.94 196 GLN B O 1
ATOM 3422 N N . GLY B 1 197 ? 7.258 5.68 3.473 1 98.88 197 GLY B N 1
ATOM 3423 C CA . GLY B 1 197 ? 8.508 5.055 3.061 1 98.88 197 GLY B CA 1
ATOM 3424 C C . GLY B 1 197 ? 9.078 4.117 4.109 1 98.88 197 GLY B C 1
ATOM 3425 O O . GLY B 1 197 ? 9.078 4.434 5.301 1 98.88 197 GLY B O 1
ATOM 3426 N N . GLN B 1 198 ? 9.625 2.967 3.666 1 98.75 198 GLN B N 1
ATOM 3427 C CA . GLN B 1 198 ? 10.172 2.006 4.617 1 98.75 198 GLN B CA 1
ATOM 3428 C C . GLN B 1 198 ? 11.594 2.387 5.027 1 98.75 198 GLN B C 1
ATOM 3430 O O . GLN B 1 198 ? 12.133 1.837 5.992 1 98.75 198 GLN B O 1
ATOM 3435 N N . LYS B 1 199 ? 12.172 3.363 4.363 1 98.44 199 LYS B N 1
ATOM 3436 C CA . LYS B 1 199 ? 13.461 3.914 4.758 1 98.44 199 LYS B CA 1
ATOM 3437 C C . LYS B 1 199 ? 13.305 5.281 5.418 1 98.44 199 LYS B C 1
ATOM 3439 O O . LYS B 1 199 ? 14.219 6.102 5.391 1 98.44 199 LYS B O 1
ATOM 3444 N N . ASP B 1 200 ? 12.148 5.582 5.863 1 98.31 200 ASP B N 1
ATOM 3445 C CA . ASP B 1 200 ? 11.867 6.797 6.621 1 98.31 200 ASP B CA 1
ATOM 3446 C C . ASP B 1 200 ? 12.625 6.805 7.949 1 98.31 200 ASP B C 1
ATOM 3448 O O . ASP B 1 200 ? 12.258 6.082 8.883 1 98.31 200 ASP B O 1
ATOM 3452 N N . ALA B 1 201 ? 13.602 7.625 8.141 1 95.69 201 ALA B N 1
ATOM 3453 C CA . ALA B 1 201 ? 14.445 7.676 9.328 1 95.69 201 ALA B CA 1
ATOM 3454 C C . ALA B 1 201 ? 13.812 8.531 10.422 1 95.69 201 ALA B C 1
ATOM 3456 O O . ALA B 1 201 ? 14.211 8.453 11.586 1 95.69 201 ALA B O 1
ATOM 3457 N N . ASP B 1 202 ? 12.828 9.32 10.055 1 95.19 202 ASP B N 1
ATOM 3458 C CA . ASP B 1 202 ? 12.242 10.273 10.984 1 95.19 202 ASP B CA 1
ATOM 3459 C C . ASP B 1 202 ? 11 9.695 11.664 1 95.19 202 ASP B C 1
ATOM 3461 O O . ASP B 1 202 ? 10.781 9.914 12.852 1 95.19 202 ASP B O 1
ATOM 3465 N N . VAL B 1 203 ? 10.188 9.07 10.875 1 98.19 203 VAL B N 1
ATOM 3466 C CA . VAL B 1 203 ? 8.961 8.422 11.344 1 98.19 203 VAL B CA 1
ATOM 3467 C C . VAL B 1 203 ? 8.969 6.949 10.945 1 98.19 203 VAL B C 1
ATOM 3469 O O . VAL B 1 203 ? 8.836 6.621 9.766 1 98.19 203 VAL B O 1
ATOM 3472 N N . PRO B 1 204 ? 9.117 6.078 11.945 1 98.5 204 PRO B N 1
ATOM 3473 C CA . PRO B 1 204 ? 9.125 4.652 11.609 1 98.5 204 PRO B CA 1
ATOM 3474 C C . PRO B 1 204 ? 7.934 4.242 10.742 1 98.5 204 PRO B C 1
ATOM 3476 O O . PRO B 1 204 ? 6.801 4.648 11.016 1 98.5 204 PRO B O 1
ATOM 3479 N N . TRP B 1 205 ? 8.195 3.418 9.727 1 98.62 205 TRP B N 1
ATOM 3480 C CA . TRP B 1 205 ? 7.168 3.107 8.734 1 98.62 205 TRP B CA 1
ATOM 3481 C C . TRP B 1 205 ? 6.008 2.352 9.375 1 98.62 205 TRP B C 1
ATOM 3483 O O . TRP B 1 205 ? 4.871 2.443 8.914 1 98.62 205 TRP B O 1
ATOM 3493 N N . LYS B 1 206 ? 6.207 1.674 10.5 1 98.62 206 LYS B N 1
ATOM 3494 C CA . LYS B 1 206 ? 5.16 0.927 11.188 1 98.62 206 LYS B CA 1
ATOM 3495 C C . LYS B 1 206 ? 4.117 1.867 11.789 1 98.62 206 LYS B C 1
ATOM 3497 O O . LYS B 1 206 ? 3.027 1.435 12.164 1 98.62 206 LYS B O 1
ATOM 3502 N N . THR B 1 207 ? 4.469 3.156 11.875 1 98.81 207 THR B N 1
ATOM 3503 C CA . THR B 1 207 ? 3.494 4.133 12.344 1 98.81 207 THR B CA 1
ATOM 3504 C C . THR B 1 207 ? 2.246 4.125 11.469 1 98.81 207 THR B C 1
ATOM 3506 O O . THR B 1 207 ? 1.128 4.27 11.969 1 98.81 207 THR B O 1
ATOM 3509 N N . ALA B 1 208 ? 2.395 3.936 10.172 1 98.94 20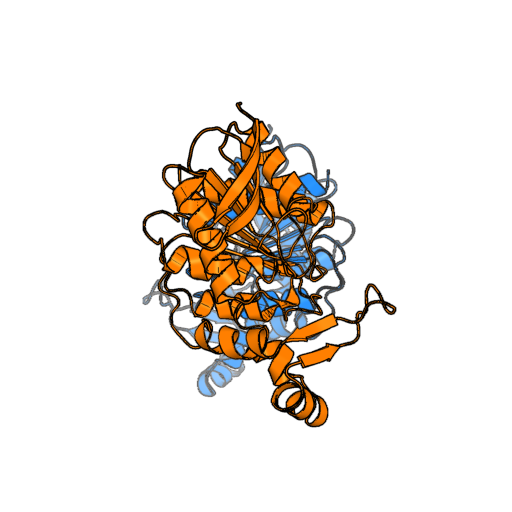8 ALA B N 1
ATOM 3510 C CA . ALA B 1 208 ? 1.249 3.852 9.273 1 98.94 208 ALA B CA 1
ATOM 3511 C C . ALA B 1 208 ? 0.341 2.684 9.648 1 98.94 208 ALA B C 1
ATOM 3513 O O . ALA B 1 208 ? -0.886 2.809 9.617 1 98.94 208 ALA B O 1
ATOM 3514 N N . LEU B 1 209 ? 0.945 1.555 10.008 1 98.88 209 LEU B N 1
ATOM 3515 C CA . LEU B 1 209 ? 0.177 0.388 10.422 1 98.88 209 LEU B CA 1
ATOM 3516 C C . LEU B 1 209 ? -0.581 0.671 11.719 1 98.88 209 LEU B C 1
ATOM 3518 O O . LEU B 1 209 ? -1.742 0.282 11.859 1 98.88 209 LEU B O 1
ATOM 3522 N N . LYS B 1 210 ? 0.105 1.331 12.641 1 98.81 210 LYS B N 1
ATOM 3523 C CA . LYS B 1 210 ? -0.515 1.672 13.914 1 98.81 210 LYS B CA 1
ATOM 3524 C C . LYS B 1 210 ? -1.701 2.611 13.719 1 98.81 210 LYS B C 1
ATOM 3526 O O . LYS B 1 210 ? -2.746 2.443 14.352 1 98.81 210 LYS B O 1
ATOM 3531 N N . ILE B 1 211 ? -1.509 3.619 12.844 1 98.94 211 ILE B N 1
ATOM 3532 C CA . ILE B 1 211 ? -2.609 4.527 12.539 1 98.94 211 ILE B CA 1
ATOM 3533 C C . ILE B 1 211 ? -3.812 3.732 12.039 1 98.94 211 ILE B C 1
ATOM 3535 O O . ILE B 1 211 ? -4.93 3.904 12.539 1 98.94 211 ILE B O 1
ATOM 3539 N N . ALA B 1 212 ? -3.588 2.887 11.086 1 98.88 212 ALA B N 1
ATOM 3540 C CA . ALA B 1 212 ? -4.66 2.092 10.492 1 98.88 212 ALA B CA 1
ATOM 3541 C C . ALA B 1 212 ? -5.379 1.262 11.555 1 98.88 212 ALA B C 1
ATOM 3543 O O . ALA B 1 212 ? -6.605 1.166 11.555 1 98.88 212 ALA B O 1
ATOM 3544 N N . ASP B 1 213 ? -4.59 0.691 12.414 1 98.38 213 ASP B N 1
ATOM 3545 C CA . ASP B 1 213 ? -5.137 -0.153 13.469 1 98.38 213 ASP B CA 1
ATOM 3546 C C . ASP B 1 213 ? -6.047 0.651 14.398 1 98.38 213 ASP B C 1
ATOM 3548 O O . ASP B 1 213 ? -7.043 0.132 14.898 1 98.38 213 ASP B O 1
ATOM 3552 N N . CYS B 1 214 ? -5.719 1.847 14.625 1 98.81 214 CYS B N 1
ATOM 3553 C CA . CYS B 1 214 ? -6.441 2.68 15.578 1 98.81 214 CYS B CA 1
ATOM 3554 C C . CYS B 1 214 ? -7.68 3.297 14.938 1 98.81 214 CYS B C 1
ATOM 3556 O O . CYS B 1 214 ? -8.594 3.744 15.641 1 98.81 214 CYS B O 1
ATOM 3558 N N . LEU B 1 215 ? -7.719 3.381 13.625 1 98.88 215 LEU B N 1
ATOM 3559 C CA . LEU B 1 215 ? -8.836 4.02 12.938 1 98.88 215 LEU B CA 1
ATOM 3560 C C . LEU B 1 215 ? -10.086 3.16 13.023 1 98.88 215 LEU B C 1
ATOM 3562 O O . LEU B 1 215 ? -10.039 1.951 12.789 1 98.88 215 LEU B O 1
ATOM 3566 N N . ALA B 1 216 ? -11.18 3.74 13.328 1 98.75 216 ALA B N 1
ATOM 3567 C CA . ALA B 1 216 ? -12.469 3.051 13.305 1 98.75 216 ALA B CA 1
ATOM 3568 C C . ALA B 1 216 ? -12.859 2.666 11.883 1 98.75 216 ALA B C 1
ATOM 3570 O O . ALA B 1 216 ? -13.57 1.682 11.672 1 98.75 216 ALA B O 1
ATOM 3571 N N . SER B 1 217 ? -12.414 3.426 10.953 1 98.56 217 SER B N 1
ATOM 3572 C CA . SER B 1 217 ? -12.742 3.184 9.555 1 98.56 217 SER B CA 1
ATOM 3573 C C . SER B 1 217 ? -12.258 1.811 9.102 1 98.56 217 SER B C 1
ATOM 3575 O O . SER B 1 217 ? -11.148 1.397 9.438 1 98.56 217 SER B O 1
ATOM 3577 N N . ASP B 1 218 ? -13.055 1.164 8.289 1 97.88 218 ASP B N 1
ATOM 3578 C CA . ASP B 1 218 ? -12.656 -0.085 7.652 1 97.88 218 ASP B CA 1
ATOM 3579 C C . ASP B 1 218 ? -12.039 0.174 6.281 1 97.88 218 ASP B C 1
ATOM 3581 O O . ASP B 1 218 ? -11.344 -0.687 5.73 1 97.88 218 ASP B O 1
ATOM 3585 N N . ASP B 1 219 ? -12.383 1.327 5.727 1 98.38 219 ASP B N 1
ATOM 3586 C CA . ASP B 1 219 ? -11.852 1.675 4.414 1 98.38 219 ASP B CA 1
ATOM 3587 C C . ASP B 1 219 ? -10.516 2.406 4.535 1 98.38 219 ASP B C 1
ATOM 3589 O O . ASP B 1 219 ? -10.445 3.613 4.297 1 98.38 219 ASP B O 1
ATOM 3593 N N . VAL B 1 220 ? -9.477 1.673 4.902 1 98.88 220 VAL B N 1
ATOM 3594 C CA . VAL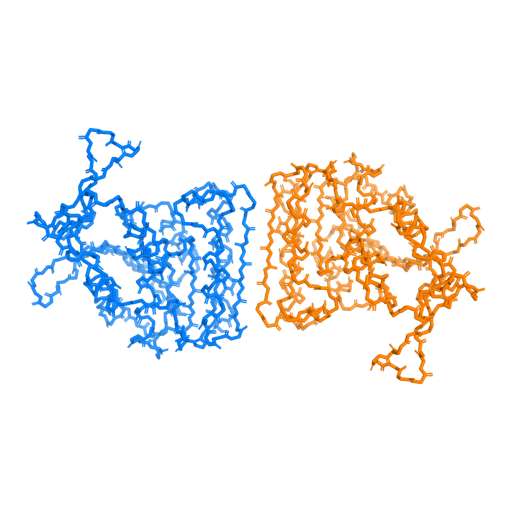 B 1 220 ? -8.117 2.186 5.043 1 98.88 220 VAL B CA 1
ATOM 3595 C C . VAL B 1 220 ? -7.176 1.393 4.145 1 98.88 220 VAL B C 1
ATOM 3597 O O . VAL B 1 220 ? -7.23 0.161 4.105 1 98.88 220 VAL B O 1
ATOM 3600 N N . GLU B 1 221 ? -6.414 2.096 3.363 1 98.88 221 GLU B N 1
ATOM 3601 C CA . GLU B 1 221 ? -5.355 1.512 2.541 1 98.88 221 GLU B CA 1
ATOM 3602 C C . GLU B 1 221 ? -3.99 2.082 2.912 1 98.88 221 GLU B C 1
ATOM 3604 O O . GLU B 1 221 ? -3.848 3.291 3.1 1 98.88 221 GLU B O 1
ATOM 3609 N N . ILE B 1 222 ? -3.029 1.208 3.09 1 98.94 222 ILE B N 1
ATOM 3610 C CA . ILE B 1 222 ? -1.657 1.6 3.396 1 98.94 222 ILE B CA 1
ATOM 3611 C C . ILE B 1 222 ? -0.75 1.271 2.215 1 98.94 222 ILE B C 1
ATOM 3613 O O . ILE B 1 222 ? -0.742 0.139 1.726 1 98.94 222 ILE B O 1
ATOM 3617 N N . THR B 1 223 ? -0.058 2.201 1.736 1 98.94 223 THR B N 1
ATOM 3618 C CA . THR B 1 223 ? 0.966 1.993 0.719 1 98.94 223 THR B CA 1
ATOM 3619 C C . THR B 1 223 ? 2.361 2.174 1.311 1 98.94 223 THR B C 1
ATOM 3621 O O . THR B 1 223 ? 2.705 3.258 1.784 1 98.94 223 THR B O 1
ATOM 3624 N N . LEU B 1 224 ? 3.121 1.113 1.331 1 98.94 224 LEU B N 1
ATOM 3625 C CA . LEU B 1 224 ? 4.504 1.142 1.794 1 98.94 224 LEU B CA 1
ATOM 3626 C C . LEU B 1 224 ? 5.473 1.139 0.615 1 98.94 224 LEU B C 1
ATOM 3628 O O . LEU B 1 224 ? 5.336 0.329 -0.305 1 98.94 224 LEU B O 1
ATOM 3632 N N . ILE B 1 225 ? 6.383 2.072 0.638 1 98.88 225 ILE B N 1
ATOM 3633 C CA . ILE B 1 225 ? 7.379 2.213 -0.42 1 98.88 225 ILE B CA 1
ATOM 3634 C C . ILE B 1 225 ? 8.742 1.743 0.086 1 98.88 225 ILE B C 1
ATOM 3636 O O . ILE B 1 225 ? 9.367 2.414 0.905 1 98.88 225 ILE B O 1
ATOM 3640 N N . LYS B 1 226 ? 9.266 0.664 -0.416 1 98.81 226 LYS B N 1
ATOM 3641 C CA . LYS B 1 226 ? 10.445 -0.009 0.117 1 98.81 226 LYS B CA 1
ATOM 3642 C C . LYS B 1 226 ? 11.633 0.943 0.19 1 98.81 226 LYS B C 1
ATOM 3644 O O . LYS B 1 226 ? 12.328 1.001 1.207 1 98.81 226 LYS B O 1
ATOM 3649 N N . ASP B 1 227 ? 11.781 1.719 -0.838 1 98.5 227 ASP B N 1
ATOM 3650 C CA . ASP B 1 227 ? 12.969 2.566 -0.884 1 98.5 227 ASP B CA 1
ATOM 3651 C C . ASP B 1 227 ? 12.633 4.004 -0.504 1 98.5 227 ASP B C 1
ATOM 3653 O O . ASP B 1 227 ? 13.453 4.906 -0.676 1 98.5 227 ASP B O 1
ATOM 3657 N N . GLY B 1 228 ? 11.406 4.223 -0.102 1 98.62 228 GLY B N 1
ATOM 3658 C CA . GLY B 1 228 ? 10.969 5.574 0.199 1 98.62 228 GLY B CA 1
ATOM 3659 C C . GLY B 1 228 ? 11.555 6.125 1.482 1 98.62 228 GLY B C 1
ATOM 3660 O O . GLY B 1 228 ? 11.688 5.402 2.473 1 98.62 228 GLY B O 1
ATOM 3661 N N . ASP B 1 229 ? 11.922 7.363 1.477 1 98.12 229 ASP B N 1
ATOM 3662 C CA . ASP B 1 229 ? 12.367 8.062 2.678 1 98.12 229 ASP B CA 1
ATOM 3663 C C . ASP B 1 229 ? 11.219 8.812 3.334 1 98.12 229 ASP B C 1
ATOM 3665 O O . ASP B 1 229 ? 10.047 8.531 3.061 1 98.12 229 ASP B O 1
ATOM 3669 N N . HIS B 1 230 ? 11.5 9.703 4.281 1 97.38 230 HIS B N 1
ATOM 3670 C CA . HIS B 1 230 ? 10.484 10.453 5.012 1 97.38 230 HIS B CA 1
ATOM 3671 C C . HIS B 1 230 ? 9.773 11.453 4.102 1 97.38 230 HIS B C 1
ATOM 3673 O O . HIS B 1 230 ? 8.57 11.688 4.254 1 97.38 230 HIS B O 1
ATOM 3679 N N . ARG B 1 231 ? 10.43 12.031 3.244 1 95.88 231 ARG B N 1
ATOM 3680 C CA . ARG B 1 231 ? 9.914 13.148 2.463 1 95.88 231 ARG B CA 1
ATOM 3681 C C . ARG B 1 231 ? 8.961 12.672 1.371 1 95.88 231 ARG B C 1
ATOM 3683 O O . ARG B 1 231 ? 7.965 13.328 1.079 1 95.88 231 ARG B O 1
ATOM 3690 N N . LEU B 1 232 ? 9.352 11.531 0.724 1 97.81 232 LEU B N 1
ATOM 3691 C CA . LEU B 1 232 ? 8.57 11.023 -0.396 1 97.81 232 LEU B CA 1
ATOM 3692 C C . LEU B 1 232 ? 8.289 12.125 -1.411 1 97.81 232 LEU B C 1
ATOM 3694 O O . LEU B 1 232 ? 7.137 12.359 -1.777 1 97.81 232 LEU B O 1
ATOM 3698 N N . SER B 1 233 ? 9.289 12.711 -1.874 1 97.19 233 SER B N 1
ATOM 3699 C CA . SER B 1 233 ? 9.117 13.906 -2.699 1 97.19 233 SER B CA 1
ATOM 3700 C C . SER B 1 233 ? 9.789 13.734 -4.059 1 97.19 233 SER B C 1
ATOM 3702 O O . SER B 1 233 ? 9.898 14.695 -4.828 1 97.19 233 SER B O 1
ATOM 3704 N N . ARG B 1 234 ? 10.398 12.531 -4.379 1 97.38 234 ARG B N 1
ATOM 3705 C CA . ARG B 1 234 ? 10.867 12.258 -5.734 1 97.38 234 ARG B CA 1
ATOM 3706 C C . ARG B 1 234 ? 9.719 12.312 -6.734 1 97.38 234 ARG B C 1
ATOM 3708 O O . ARG B 1 234 ? 8.555 12.242 -6.348 1 97.38 234 ARG B O 1
ATOM 3715 N N . ASP B 1 235 ? 10.008 12.5 -7.957 1 97.38 235 ASP B N 1
ATOM 3716 C CA . ASP B 1 235 ? 8.984 12.602 -8.992 1 97.38 235 ASP B CA 1
ATOM 3717 C C . ASP B 1 235 ? 8.008 11.422 -8.922 1 97.38 235 ASP B C 1
ATOM 3719 O O . ASP B 1 235 ? 6.793 11.609 -9.016 1 97.38 235 ASP B O 1
ATOM 3723 N N . GLN B 1 236 ? 8.5 10.234 -8.719 1 96.38 236 GLN B N 1
ATOM 3724 C CA . GLN B 1 236 ? 7.648 9.055 -8.656 1 96.38 236 GLN B CA 1
ATOM 3725 C C . GLN B 1 236 ? 6.809 9.055 -7.383 1 96.38 236 GLN B C 1
ATOM 3727 O O . GLN B 1 236 ? 5.703 8.508 -7.367 1 96.38 236 GLN B O 1
ATOM 3732 N N . ASP B 1 237 ? 7.355 9.633 -6.348 1 98.19 237 ASP B N 1
ATOM 3733 C CA . ASP B 1 237 ? 6.594 9.758 -5.109 1 98.19 237 ASP B CA 1
ATOM 3734 C C . ASP B 1 237 ? 5.43 10.727 -5.27 1 98.19 237 ASP B C 1
ATOM 3736 O O . ASP B 1 237 ? 4.316 10.453 -4.816 1 98.19 237 ASP B O 1
ATOM 3740 N N . LEU B 1 238 ? 5.68 11.859 -5.902 1 98.56 238 LEU B N 1
ATOM 3741 C CA . LEU B 1 238 ? 4.633 12.844 -6.133 1 98.56 238 LEU B CA 1
ATOM 3742 C C . LEU B 1 238 ? 3.543 12.281 -7.039 1 98.56 238 LEU B C 1
ATOM 3744 O O . LEU B 1 238 ? 2.354 12.492 -6.785 1 98.56 238 LEU B O 1
ATOM 3748 N N . ALA B 1 239 ? 3.934 11.602 -8.078 1 97.38 239 ALA B N 1
ATOM 3749 C CA . ALA B 1 239 ? 2.971 10.961 -8.977 1 97.38 239 ALA B CA 1
ATOM 3750 C C . ALA B 1 239 ? 2.105 9.953 -8.227 1 97.38 239 ALA B C 1
ATOM 3752 O O . ALA B 1 239 ? 0.891 9.898 -8.422 1 97.38 239 ALA B O 1
ATOM 3753 N N . ARG B 1 240 ? 2.709 9.164 -7.375 1 97.69 240 ARG B N 1
ATOM 3754 C CA . ARG B 1 240 ? 1.996 8.188 -6.555 1 97.69 240 ARG B CA 1
ATOM 3755 C C . ARG B 1 240 ? 0.991 8.875 -5.637 1 97.69 240 ARG B C 1
ATOM 3757 O O . ARG B 1 240 ? -0.173 8.477 -5.57 1 97.69 240 ARG B O 1
ATOM 3764 N N . MET B 1 241 ? 1.487 9.883 -4.961 1 98.62 241 MET B N 1
ATOM 3765 C CA . MET B 1 241 ? 0.617 10.602 -4.035 1 98.62 241 MET B CA 1
ATOM 3766 C C . MET B 1 241 ? -0.594 11.172 -4.766 1 98.62 241 MET B C 1
ATOM 3768 O O . MET B 1 241 ? -1.73 11 -4.32 1 98.62 241 MET B O 1
ATOM 3772 N N . THR B 1 242 ? -0.382 11.844 -5.891 1 98.56 242 THR B N 1
ATOM 3773 C CA . THR B 1 242 ? -1.477 12.484 -6.613 1 98.56 242 THR B CA 1
ATOM 3774 C C . THR B 1 242 ? -2.455 11.445 -7.148 1 98.56 242 THR B C 1
ATOM 3776 O O . THR B 1 242 ? -3.67 11.656 -7.125 1 98.56 242 THR B O 1
ATOM 3779 N N . ALA B 1 243 ? -1.983 10.297 -7.59 1 97.12 243 ALA B N 1
ATOM 3780 C CA . ALA B 1 243 ? -2.85 9.227 -8.086 1 97.12 243 ALA B CA 1
ATOM 3781 C C . ALA B 1 243 ? -3.727 8.672 -6.965 1 97.12 243 ALA B C 1
ATOM 3783 O O . ALA B 1 243 ? -4.918 8.422 -7.168 1 97.12 243 ALA B O 1
ATOM 3784 N N . ILE B 1 244 ? -3.119 8.469 -5.828 1 98.25 244 ILE B N 1
ATOM 3785 C CA . ILE B 1 244 ? -3.842 7.91 -4.691 1 98.25 244 ILE B CA 1
ATOM 3786 C C . ILE B 1 244 ? -4.922 8.891 -4.238 1 98.25 244 ILE B C 1
ATOM 3788 O O . ILE B 1 244 ? -6.066 8.5 -4 1 98.25 244 ILE B O 1
ATOM 3792 N N . VAL B 1 245 ? -4.57 10.141 -4.129 1 98.69 245 VAL B N 1
ATOM 3793 C CA . VAL B 1 245 ? -5.523 11.164 -3.695 1 98.69 245 VAL B CA 1
ATOM 3794 C C . VAL B 1 245 ? -6.633 11.305 -4.734 1 98.69 245 VAL B C 1
ATOM 3796 O O . VAL B 1 245 ? -7.809 11.43 -4.383 1 98.69 245 VAL B O 1
ATOM 3799 N N . ALA B 1 246 ? -6.277 11.281 -6.02 1 97.88 246 ALA B N 1
ATOM 3800 C CA . ALA B 1 246 ? -7.277 11.359 -7.078 1 97.88 246 ALA B CA 1
ATOM 3801 C C . ALA B 1 246 ? -8.281 10.219 -6.973 1 97.88 246 ALA B C 1
ATOM 3803 O O . ALA B 1 246 ? -9.492 10.43 -7.09 1 97.88 246 ALA B O 1
ATOM 3804 N N . ARG B 1 247 ? -7.82 9.031 -6.777 1 96.69 247 ARG B N 1
ATOM 3805 C CA . ARG B 1 247 ? -8.703 7.879 -6.652 1 96.69 247 ARG B CA 1
ATOM 3806 C C . ARG B 1 247 ? -9.594 7.996 -5.422 1 96.69 247 ARG B C 1
ATOM 3808 O O . ARG B 1 247 ? -10.766 7.617 -5.457 1 96.69 247 ARG B O 1
ATOM 3815 N N . LEU B 1 248 ? -8.992 8.445 -4.324 1 98 248 LEU B N 1
ATOM 3816 C CA . LEU B 1 248 ? -9.766 8.664 -3.105 1 98 248 LEU B CA 1
ATOM 3817 C C . LEU B 1 248 ? -10.93 9.609 -3.365 1 98 248 LEU B C 1
ATOM 3819 O O . LEU B 1 248 ? -12.078 9.305 -3.025 1 98 248 LEU B O 1
ATOM 3823 N N . VAL B 1 249 ? -10.633 10.672 -4.023 1 97.81 249 VAL B N 1
ATOM 3824 C CA . VAL B 1 249 ? -11.625 11.719 -4.262 1 97.81 249 VAL B CA 1
ATOM 3825 C C . VAL B 1 249 ? -12.664 11.219 -5.266 1 97.81 249 VAL B C 1
ATOM 3827 O O . VAL B 1 249 ? -13.859 11.477 -5.113 1 97.81 249 VAL B O 1
ATOM 3830 N N . ASP B 1 250 ? -12.219 10.484 -6.285 1 94.69 250 ASP B N 1
ATOM 3831 C CA . ASP B 1 250 ? -13.125 9.922 -7.281 1 94.69 250 ASP B CA 1
ATOM 3832 C C . ASP B 1 250 ? -14.141 8.984 -6.633 1 94.69 250 ASP B C 1
ATOM 3834 O O . ASP B 1 250 ? -15.297 8.922 -7.055 1 94.69 250 ASP B O 1
ATOM 3838 N N . GLY B 1 251 ? -13.68 8.273 -5.637 1 93.94 251 GLY B N 1
ATOM 3839 C CA . GLY B 1 251 ? -14.562 7.344 -4.949 1 93.94 251 GLY B CA 1
ATOM 3840 C C . GLY B 1 251 ? -15.594 8.031 -4.078 1 93.94 251 GLY B C 1
ATOM 3841 O O . GLY B 1 251 ? -16.547 7.402 -3.615 1 93.94 251 GLY B O 1
ATOM 3842 N N . LEU B 1 252 ? -15.414 9.305 -3.869 1 94.06 252 LEU B N 1
ATOM 3843 C CA . LEU B 1 252 ? -16.297 10.07 -2.994 1 94.06 252 LEU B CA 1
ATOM 3844 C C . LEU B 1 252 ? -17.328 10.836 -3.805 1 94.06 252 LEU B C 1
ATOM 3846 O O . LEU B 1 252 ? -18.266 11.422 -3.24 1 94.06 252 LEU B O 1
ATOM 3850 N N . GLU B 1 253 ? -17.125 10.953 -5.125 1 86.94 253 GLU B N 1
ATOM 3851 C CA . GLU B 1 253 ? -18.062 11.633 -6.008 1 86.94 253 GLU B CA 1
ATOM 3852 C C . GLU B 1 253 ? -19.203 10.703 -6.426 1 86.94 253 GLU B C 1
ATOM 3854 O O . GLU B 1 253 ? -19.016 9.5 -6.559 1 86.94 253 GLU B O 1
#

Sequence (506 aa):
MVEGGGILTRADGASMAYHRLEGKGPGIIFLHGFHSDMEGGKALALENLCKNQGRAFVRFDLFGHGKSSGRVEDGCVSRWADDAVAVLDELTQGPQVLVGSSLGGWVALLAALRRRDRVVGLAGIAAAPDFTEDLMWAEFTAEQRRDLLEKGEVVLPNCYEPDNPWTVPRLLIEDGRNNLLLGDCINLACPVRLIQGQKDADVPWKTALKIADCLASDDVEITLIKDGDHRLSRDQDLARMTAIVARLVDGLEMVEGGGILTRADGASMAYHRLEGKGPGIIFLHGFHSDMEGGKALALENLCKNQGRAFVRFDLFGHGKSSGRVEDGCVSRWADDAVAVLDELTQGPQVLVGSSLGGWVALLAALRRRDRVVGLAGIAAAPDFTEDLMWAEFTAEQRRDLLEKGEVVLPNCYEPDNPWTVPRLLIEDGRNNLLLGDCINLACPVRLIQGQKDADVPWKTALKIADCLASDDVEITLIKDGDHRLSRDQDLARMTAIVARLVDGLE

Radius of gyration: 25.83 Å; Cα contacts (8 Å, |Δi|>4): 1155; chains: 2; bounding box: 44×81×66 Å

pLDDT: mean 96.68, std 4.92, range [59.03, 98.94]

Nearest PDB structures (foldseek):
  6ny9-assembly1_B  TM=9.346E-01  e=1.136E-31  Mus musculus
  3llc-assembly1_A  TM=9.538E-01  e=4.715E-30  Allorhizobium ampelinum S4
  7jqz-assembly1_J  TM=6.720E-01  e=1.373E-11  Burkholderia orbicola MC0-3
  8ynv-assembly4_D  TM=6.756E-01  e=5.596E-11  Bacillus thuringiensis
  8ynw-assembly4_D  TM=6.813E-01  e=1.165E-10  Bacillus thuringiensis

Secondary structure (DSSP, 8-state):
--EEEEEEEPTTS-EEEEEEE--EEEEEEEE--TT--TTSHHHHHHHHHHHHHTEEEEEEPPTTSTTSSS-GGG--HHHHHHHHHHHHHHH--S-EEEEEETHHHHHHHHHHHH-TTTEEEEEEES--TTHIIIIIIHH--HHHHHHHHHHSEEEE--SS-TTSPEEEEHHHHHHHHTT--TTS-B---S-EEEEEETT-SSS-THHHHHHHHHBS-S-EEEEEETT--SS--SHHHHHHHHHHHHHHHHTT-/--EEEEEEEPTTS-EEEEEEE--EEEEEEEE--TT--TTSHHHHHHHHHHHHHTEEEEEEPPTTSTTSSS-GGG--HHHHHHHHHHHHHHH--S-EEEEEETHHHHHHHHHHHH-TTTEEEEEEES--TTHIIIIIIHH--HHHHHHHHHHSEEEE--SS-TTSPEEEEHHHHHHHHTT--TTS-B---S-EEEEEETT-SSS-THHHHHHHHHBS-S-EEEEEETT--SS--SHHHHHHHHHHHHHHHHTT-

Solvent-accessible surface area (backbone atoms only — not comparable to full-atom values): 25471 Å² total; per-residue (Å²): 120,64,65,51,73,51,71,48,73,43,97,87,68,46,40,29,28,34,39,39,34,47,54,43,74,64,20,38,37,42,33,47,32,79,96,41,33,45,80,39,69,66,46,51,52,46,47,51,52,23,60,77,66,48,25,16,30,36,35,34,17,52,65,23,20,70,80,11,40,74,46,52,66,77,38,35,53,63,56,43,21,49,48,51,41,48,45,54,68,71,73,49,70,77,43,28,28,38,35,7,30,24,46,11,18,30,33,40,52,53,26,32,67,76,34,56,89,37,36,61,30,38,34,26,41,38,42,33,63,43,38,44,52,74,48,48,55,66,63,46,47,74,68,44,49,48,34,20,74,72,70,42,33,33,80,38,88,22,92,88,39,72,90,53,55,41,67,47,33,36,59,31,44,59,44,28,66,77,63,59,48,83,90,41,76,36,85,43,67,44,43,35,40,34,37,29,16,62,52,14,85,82,51,60,43,64,48,57,56,49,50,55,69,24,32,63,24,56,51,33,38,37,35,38,28,53,66,24,37,56,76,51,69,51,72,69,38,43,54,49,51,49,51,53,52,50,52,56,53,57,71,72,103,121,63,66,51,72,52,70,50,74,44,95,86,67,46,39,29,28,34,40,36,36,46,54,43,76,64,21,39,37,42,32,47,33,80,96,41,34,44,81,39,69,68,47,50,52,46,46,51,53,23,60,76,66,48,24,16,29,36,34,34,17,50,65,22,19,71,81,10,41,74,45,52,66,78,39,34,53,64,56,42,20,49,49,49,41,48,45,54,67,71,72,51,71,79,41,29,30,38,36,8,28,24,47,11,20,29,33,40,54,53,28,32,67,77,34,56,88,36,35,60,31,39,32,26,40,36,42,35,63,43,39,43,53,74,47,49,56,65,64,46,48,73,67,44,50,48,33,20,74,73,71,43,34,33,80,37,87,20,91,89,40,74,90,54,55,40,66,47,34,37,60,32,45,58,46,27,66,77,62,59,49,83,89,43,76,36,85,45,68,44,43,34,40,35,37,28,14,61,54,14,85,82,49,60,42,64,48,56,56,48,50,54,69,24,32,62,24,56,51,32,37,39,36,39,28,54,66,25,35,55,75,51,71,51,73,69,38,43,53,50,50,47,50,51,52,49,50,55,51,56,73,72,102